Protein 7C38 (pdb70)

Foldseek 3Di:
DAEDAQQAAQALPADPRGHAKDKDKDQQQFQFQWAKEWEAQQANQKIWMWTATNLGFIWIWMDHPHTDIGTQGDRQQAARRWHKYKDAPVDGFKIKIWTAGVQQFIWIWIFGCPPNDGDIDTDPSVVVRHHAQNLKHKEKYAALAHWIWIWIAHPVRWIWIWIADPPPGIDTDDGADAAADVNWAKYKEWQDHRNDPPTWMKMWTAHPQQKIWIWTDDPPGIDTDDDIGNHADDNWAKYWEWEDAPRGIKIWIWTAHPQQFIWIWIDDVHIDDIDGQDRHHAPRHYKYKYWHQHPVRHIKMWMWTAGPPGFIWIWIQDPNHTDSHIDTDRDHDMDMDMYRHDHD/DAEDAQQAAQALPADPRGHAKDKDKDQQQFQFQWAKEWAAQQANQKIWMWTATNLGFIWIWIDHPHTDIDTQGDHQAAARRWHKYKEAPVDHFKIKMWTAGVQQFIWIWIFGQPPHDGDIDTDPSVVVRHHAQNLKHKEKYAALARWIWIWIAHNVRWIWIWIDDPPPGIDTDDGADAAADVNWAKYKEWQDRRNDPPTWMKMWTAHPQQKIWIWTDDPPGIDTDDDIGPHADDNWAKYWEWEFAVRGIKIWIWTAHPQQFIWIWIAGVHIDDIDGQDRHHAPRHYKYKYWHAHPVRHIKMWMWTAGPPGFIWIWIQDPHHTDSDIDTDRDHDMDMDMYRHDD

Organism: Arthrobotrys oligospora (strain ATCC 24927 / CBS 115.81 / DSM 1491) (NCBI:txid756982)

CATH classification: 2.120.10.70

Radius of gyration: 25.46 Å; Cα contacts (8 Å, |Δi|>4): 2165; chains: 2; bounding box: 57×74×74 Å

InterPro domains:
  IPR012475 Fucose-specific lectin [PF07938] (49-274)

Solvent-accessible surface area: 25695 Å² total; per-residue (Å²): 39,1,40,19,38,114,88,36,34,2,16,19,115,8,43,156,63,3,3,84,128,17,89,7,55,6,5,29,61,3,28,63,74,0,11,4,3,11,75,3,0,62,94,19,46,34,8,3,0,0,0,0,2,8,58,3,2,0,36,12,0,81,87,141,63,112,60,79,62,48,79,27,8,60,77,59,70,6,10,26,45,0,15,10,22,11,5,8,17,10,67,46,33,11,5,27,0,0,0,0,10,42,119,23,28,0,20,5,6,3,32,34,44,98,152,77,36,94,81,103,95,75,7,68,0,28,84,42,142,14,153,5,0,28,43,2,44,6,0,8,5,12,15,30,13,51,31,5,46,0,0,8,1,9,107,104,16,56,0,20,12,31,28,63,16,70,88,118,28,24,113,95,23,33,76,2,40,30,87,2,0,2,1,1,37,12,14,13,13,20,45,53,140,61,80,34,98,70,8,3,5,28,0,1,1,0,17,36,76,0,16,2,8,6,0,5,54,50,112,85,29,50,135,78,14,164,6,89,23,95,20,0,5,9,14,0,0,4,8,7,12,30,7,79,33,169,147,59,22,31,3,1,0,0,10,0,17,25,56,19,4,0,24,28,2,21,22,67,112,38,77,91,85,67,81,82,22,30,72,12,3,2,7,64,3,20,4,9,11,6,11,15,48,46,149,90,31,50,5,1,0,15,0,0,0,0,14,27,3,0,16,1,0,13,5,10,35,69,146,50,89,48,50,123,129,27,73,72,6,65,14,31,132,74,36,81,3,66,0,25,19,41,56,120,35,0,40,19,36,109,83,37,35,2,15,46,122,8,46,168,71,2,1,77,172,22,99,5,55,7,4,27,63,4,28,59,70,0,9,4,3,10,72,3,0,59,92,21,47,36,9,3,0,0,0,0,2,8,62,4,2,0,36,12,0,84,85,142,61,115,60,82,61,48,77,30,6,51,76,60,96,7,10,28,45,0,11,9,21,11,5,7,16,25,63,42,39,17,5,26,0,0,3,0,9,43,105,20,11,0,20,5,8,3,29,34,40,132,142,74,39,90,82,112,93,83,8,70,0,35,88,43,128,14,111,3,0,28,45,2,42,7,1,8,5,12,13,27,14,50,30,5,46,0,0,8,1,7,101,104,19,70,0,18,11,31,21,62,13,76,87,118,27,28,111,95,24,29,82,4,45,30,76,2,0,3,1,1,36,11,13,14,13,22,46,55,138,68,77,36,101,69,6,3,4,30,0,1,0,0,16,35,75,0,17,2,10,7,0,6,53,53,112,84,26,49,132,76,11,172,8,92,20,94,17,0,5,8,15,0,1,4,9,7,12,28,12,68,24,142,143,62,22,25,3,1,0,0,10,0,17,23,32,18,4,0,24,29,2,21,21,57,113,37,77,94,84,67,154,75,22,32,71,15,3,3,8,72,3,19,4,8,11,5,12,11,40,59,163,100,16,50,3,1,0,15,0,1,0,0,17,27,2,0,18,1,1,13,5,9,29,70,148,53,90,53,51,157,128,34,57,78,7,67,13,33,130,73,36,81,4,116,0,29,20,43,90

Nearest PDB structures (foldseek):
  7c37-assembly1_A  TM=1.002E+00  e=2.237E-63  Orbilia oligospora ATCC 24927
  7c3e-assembly1_B  TM=9.917E-01  e=2.437E-58  Orbilia oligospora ATCC 24927
  4agt-assembly1_B  TM=8.780E-01  e=1.502E-19  Aspergillus fumigatus
  4agi-assembly2_B  TM=8.550E-01  e=1.242E-19  Aspergillus fumigatus
  6htn-assembly1_B  TM=7.561E-01  e=1.802E-05  Kordia periserrulae

Secondary structure (DSSP, 8-state):
-EEEETTSB-STTS-TTS-SEEEEEEETTBPTT--EEEEE-TTSS-EEEEEEBTTS-EEEEEEESEEEEEEEE-TTSS-TT---EEEEETTTTEEEEEEE-TTSBEEEEEEE-GGG--EEEE-GGGGG--B--TT---EEEEETTTEEEEEEE-TTS-EEEEEE-TT--EEEEEEP-S-BPTT--EEEEESS-TT-SS--EEEEEEBTTS-EEEEEEETTEEEE-S--BS-EETT--EEEEEEEETTEEEEEEEEE-TTS-EEEEEESSSBPPPEES-SBPPPSS--EEEEEE-TTS-EEEEEEEEETTBEEEEEEEETTEE-S--EEE--S-EEEEEEEEE--/-EEEETTSB-STTS-TTS-SEEEEEEETTBPTT--EEEEE-TTSS-EEEEEEBTTS-EEEEEEESEEEEEEEE-TTSS-TT---EEEEETTTTEEEEEEE-TTSBEEEEEEE-GGG--EEEE-THHHH--B--TT--EEEEEETTTEEEEEEE-TTS-EEEEEE-TT--EEEEEEP-S-BPTT--EEEEESS-TT-SS--EEEEEEBTTS-EEEEEEETTEEEE-S--BS-EETT--EEEEEEEETTEEEEEEEEE-TTSPEEEEEESSSBPPPEES-SBPPPSS--EEEEEE-TTS-EEEEEEEEETEEEEEEEEEETTEE-S--EEE--S-EEEEEEEEE-

Structure (mmCIF, N/CA/C/O backbone):
data_7C38
#
_entry.id   7C38
#
_cell.length_a   50.424
_cell.length_b   66.938
_cell.length_c   209.744
_cell.angle_alpha   90.000
_cell.angle_beta   90.000
_cell.angle_gamma   90.000
#
_symmetry.space_group_name_H-M   'P 21 21 21'
#
loop_
_entity.id
_entity.type
_entity.pdbx_description
1 polymer AofleA
2 non-polymer alpha-L-fucopyranose
3 non-polymer beta-L-fucopyranose
4 non-polymer GLYCEROL
5 water water
#
loop_
_atom_site.group_PDB
_atom_site.id
_atom_site.type_symbol
_atom_site.label_atom_id
_atom_site.label_alt_id
_atom_site.label_comp_id
_atom_site.label_asym_id
_atom_site.label_entity_id
_atom_site.label_seq_id
_atom_site.pdbx_PDB_ins_code
_atom_site.Cartn_x
_atom_site.Cartn_y
_atom_site.Cartn_z
_atom_site.occupancy
_atom_site.B_iso_or_equiv
_atom_site.auth_seq_id
_atom_site.auth_comp_id
_atom_site.auth_asym_id
_atom_site.auth_atom_id
_atom_site.pdbx_PDB_model_num
ATOM 1 N N . PRO A 1 3 ? 19.564 -2.275 21.556 1.00 10.91 2 PRO A N 1
ATOM 2 C CA . PRO A 1 3 ? 19.378 -0.989 22.235 1.00 9.10 2 PRO A CA 1
ATOM 3 C C . PRO A 1 3 ? 18.105 -0.328 21.751 1.00 8.34 2 PRO A C 1
ATOM 4 O O . PRO A 1 3 ? 17.463 -0.844 20.833 1.00 9.84 2 PRO A O 1
ATOM 8 N N . VAL A 1 4 ? 17.730 0.780 22.369 1.00 8.04 3 VAL A N 1
ATOM 9 C CA . VAL A 1 4 ? 16.700 1.638 21.804 1.00 8.20 3 VAL A CA 1
ATOM 10 C C . VAL A 1 4 ? 17.373 2.747 21.016 1.00 8.57 3 VAL A C 1
ATOM 11 O O . VAL A 1 4 ? 18.484 3.185 21.336 1.00 9.95 3 VAL A O 1
ATOM 15 N N . GLU A 1 5 ? 16.680 3.215 19.984 1.00 9.37 4 GLU A N 1
ATOM 16 C CA . GLU A 1 5 ? 17.174 4.281 19.125 1.00 9.25 4 GLU A CA 1
ATOM 17 C C . GLU A 1 5 ? 16.665 5.629 19.610 1.00 9.63 4 GLU A C 1
ATOM 18 O O . GLU A 1 5 ? 15.514 5.754 20.027 1.00 11.10 4 GLU A O 1
ATOM 24 N N . PHE A 1 6 ? 17.521 6.642 19.525 1.00 8.51 5 PHE A N 1
ATOM 25 C CA . PHE A 1 6 ? 17.210 8.003 19.936 1.00 9.62 5 PHE A CA 1
ATOM 26 C C . PHE A 1 6 ? 17.828 8.940 18.908 1.00 9.06 5 PHE A C 1
ATOM 27 O O . PHE A 1 6 ? 18.860 8.605 18.319 1.00 9.47 5 PHE A O 1
ATOM 35 N N . PRO A 1 7 ? 17.224 10.102 18.650 1.00 9.39 6 PRO A N 1
ATOM 36 C CA . PRO A 1 7 ? 17.803 10.989 17.633 1.00 10.54 6 PRO A CA 1
ATOM 37 C C . PRO A 1 7 ? 19.219 11.400 18.009 1.00 10.21 6 PRO A C 1
ATOM 38 O O . PRO A 1 7 ? 19.472 11.899 19.107 1.00 10.59 6 PRO A O 1
ATOM 42 N N . LYS A 1 8 ? 20.146 11.200 17.069 1.00 10.32 7 LYS A N 1
ATOM 43 C CA A LYS A 1 8 ? 21.549 11.416 17.395 0.50 10.56 7 LYS A CA 1
ATOM 44 C CA B LYS A 1 8 ? 21.568 11.427 17.317 0.50 11.49 7 LYS A CA 1
ATOM 45 C C . LYS A 1 8 ? 21.868 12.876 17.689 1.00 10.76 7 LYS A C 1
ATOM 46 O O . LYS A 1 8 ? 22.846 13.148 18.394 1.00 12.50 7 LYS A O 1
ATOM 57 N N . SER A 1 9 ? 21.056 13.817 17.207 1.00 11.26 8 SER A N 1
ATOM 58 C CA . SER A 1 9 ? 21.290 15.234 17.459 1.00 12.59 8 SER A CA 1
ATOM 59 C C . SER A 1 9 ? 20.838 15.686 18.842 1.00 11.25 8 SER A C 1
ATOM 60 O O . SER A 1 9 ? 21.095 16.837 19.210 1.00 14.30 8 SER A O 1
ATOM 63 N N . LEU A 1 10 ? 20.162 14.831 19.602 1.00 10.09 9 LEU A N 1
ATOM 64 C CA . LEU A 1 10 ? 19.623 15.191 20.903 1.00 8.95 9 LEU A CA 1
ATOM 65 C C . LEU A 1 10 ? 20.395 14.464 21.994 1.00 8.98 9 LEU A C 1
ATOM 66 O O . LEU A 1 10 ? 20.864 13.344 21.793 1.00 10.44 9 LEU A O 1
ATOM 71 N N . ARG A 1 11 ? 20.513 15.107 23.156 1.00 8.76 10 ARG A N 1
ATOM 72 C CA . ARG A 1 11 ? 21.116 14.497 24.338 1.00 8.18 10 ARG A CA 1
ATOM 73 C C . ARG A 1 11 ? 20.016 13.925 25.224 1.00 8.04 10 ARG A C 1
ATOM 74 O O . ARG A 1 11 ? 19.080 14.633 25.598 1.00 9.01 10 ARG A O 1
ATOM 82 N N . ALA A 1 12 ? 20.131 12.642 25.556 1.00 8.13 11 ALA A N 1
ATOM 83 C CA . ALA A 1 12 ? 19.142 11.972 26.393 1.00 8.94 11 ALA A CA 1
ATOM 84 C C . ALA A 1 12 ? 19.379 12.180 27.885 1.00 8.17 11 ALA A C 1
ATOM 85 O O . ALA A 1 12 ? 18.442 12.019 28.676 1.00 8.20 11 ALA A O 1
ATOM 87 N N . SER A 1 13 ? 20.599 12.527 28.287 1.00 8.72 12 SER A N 1
ATOM 88 C CA . SER A 1 13 ? 20.934 12.618 29.703 1.00 9.67 12 SER A CA 1
ATOM 89 C C . SER A 1 13 ? 22.123 13.552 29.863 1.00 9.61 12 SER A C 1
ATOM 90 O O . SER A 1 13 ? 22.761 13.953 28.886 1.00 10.02 12 SER A O 1
ATOM 93 N N . SER A 1 14 ? 22.436 13.875 31.123 1.00 10.56 13 SER A N 1
ATOM 94 C CA A SER A 1 14 ? 23.597 14.708 31.421 0.40 12.69 13 SER A CA 1
ATOM 95 C CA B SER A 1 14 ? 23.592 14.725 31.372 0.60 12.35 13 SER A CA 1
ATOM 96 C C . SER A 1 14 ? 24.910 14.017 31.082 1.00 12.64 13 SER A C 1
ATOM 97 O O . SER A 1 14 ? 25.932 14.694 30.925 1.00 14.62 13 SER A O 1
ATOM 102 N N . HIS A 1 15 ? 24.912 12.685 30.986 1.00 13.41 14 HIS A N 1
ATOM 103 C CA . HIS A 1 15 ? 26.111 11.955 30.597 1.00 13.20 14 HIS A CA 1
ATOM 104 C C . HIS A 1 15 ? 26.154 11.639 29.107 1.00 12.18 14 HIS A C 1
ATOM 105 O O . HIS A 1 15 ? 27.090 10.976 28.658 1.00 12.82 14 HIS A O 1
ATOM 112 N N . SER A 1 16 ? 25.189 12.119 28.326 1.00 10.83 15 SER A N 1
ATOM 113 C CA . SER A 1 16 ? 25.280 11.972 26.882 1.00 10.82 15 SER A CA 1
ATOM 114 C C . SER A 1 16 ? 26.513 12.696 26.358 1.00 10.27 15 SER A C 1
ATOM 115 O O . SER A 1 16 ? 27.028 13.633 26.973 1.00 11.35 15 SER A O 1
ATOM 118 N N . SER A 1 17 ? 26.973 12.258 25.190 1.00 10.74 16 SER A N 1
ATOM 119 C CA A SER A 1 17 ? 28.107 12.897 24.542 0.40 11.32 16 SER A CA 1
ATOM 120 C CA B SER A 1 17 ? 28.101 12.891 24.525 0.30 11.84 16 SER A CA 1
ATOM 121 C CA C SER A 1 17 ? 28.105 12.897 24.543 0.30 11.73 16 SER A CA 1
ATOM 122 C C . SER A 1 17 ? 27.833 14.383 24.330 1.00 12.13 16 SER A C 1
ATOM 123 O O . SER A 1 17 ? 26.687 14.838 24.328 1.00 12.93 16 SER A O 1
ATOM 130 N N . GLU A 1 18 ? 28.911 15.143 24.149 1.00 13.58 17 GLU A N 1
ATOM 131 C CA A GLU A 1 18 ? 28.787 16.596 24.064 0.50 15.14 17 GLU A CA 1
ATOM 132 C CA B GLU A 1 18 ? 28.788 16.596 24.064 0.50 15.37 17 GLU A CA 1
ATOM 133 C C . GLU A 1 18 ? 27.854 17.017 22.933 1.00 16.31 17 GLU A C 1
ATOM 134 O O . GLU A 1 18 ? 27.069 17.961 23.086 1.00 18.42 17 GLU A O 1
ATOM 145 N N . GLY A 1 19 ? 27.920 16.333 21.795 1.00 17.30 18 GLY A N 1
ATOM 146 C CA . GLY A 1 19 ? 27.170 16.726 20.619 1.00 18.33 18 GLY A CA 1
ATOM 147 C C . GLY A 1 19 ? 25.847 16.028 20.392 1.00 17.62 18 GLY A C 1
ATOM 148 O O . GLY A 1 19 ? 25.242 16.215 19.330 1.00 20.24 18 GLY A O 1
ATOM 149 N N . GLY A 1 20 ? 25.369 15.250 21.342 1.00 13.14 19 GLY A N 1
ATOM 150 C CA . GLY A 1 20 ? 24.182 14.454 21.150 1.00 13.09 19 GLY A CA 1
ATOM 151 C C . GLY A 1 20 ? 24.344 13.123 21.845 1.00 13.19 19 GLY A C 1
ATOM 152 O O . GLY A 1 20 ? 25.182 12.967 22.729 1.00 19.44 19 GLY A O 1
ATOM 153 N N . THR A 1 21 ? 23.507 12.168 21.469 1.00 10.77 20 THR A N 1
ATOM 154 C CA . THR A 1 21 ? 23.565 10.817 22.013 1.00 9.79 20 THR A CA 1
ATOM 155 C C . THR A 1 21 ? 24.344 9.927 21.055 1.00 9.08 20 THR A C 1
ATOM 156 O O . THR A 1 21 ? 24.080 9.925 19.847 1.00 10.51 20 THR A O 1
ATOM 160 N N . THR A 1 22 ? 25.307 9.182 21.597 1.00 9.23 21 THR A N 1
ATOM 161 C CA . THR A 1 22 ? 26.090 8.240 20.806 1.00 10.19 21 THR A CA 1
ATOM 162 C C . THR A 1 22 ? 25.745 6.823 21.250 1.00 9.72 21 THR A C 1
ATOM 163 O O . THR A 1 22 ? 24.960 6.140 20.588 1.00 10.57 21 THR A O 1
ATOM 167 N N . LYS A 1 23 ? 26.303 6.378 22.373 1.00 9.75 22 LYS A N 1
ATOM 168 C CA . LYS A 1 23 ? 25.858 5.150 23.018 1.00 9.62 22 LYS A CA 1
ATOM 169 C C . LYS A 1 23 ? 25.961 5.359 24.518 1.00 9.39 22 LYS A C 1
ATOM 170 O O . LYS A 1 23 ? 26.985 5.845 25.007 1.00 10.64 22 LYS A O 1
ATOM 176 N N . GLU A 1 24 ? 24.900 5.012 25.241 1.00 9.14 23 GLU A N 1
ATOM 177 C CA . GLU A 1 24 ? 24.848 5.238 26.677 1.00 9.13 23 GLU A CA 1
ATOM 178 C C . GLU A 1 24 ? 23.797 4.306 27.258 1.00 8.30 23 GLU A C 1
ATOM 179 O O . GLU A 1 24 ? 23.064 3.636 26.529 1.00 10.74 23 GLU A O 1
ATOM 185 N N . GLU A 1 25 ? 23.723 4.282 28.586 1.00 8.96 24 GLU A N 1
ATOM 186 C CA . GLU A 1 25 ? 22.680 3.564 29.305 1.00 9.10 24 GLU A CA 1
ATOM 187 C C . GLU A 1 25 ? 21.710 4.569 29.912 1.00 9.64 24 GLU A C 1
ATOM 188 O O . GLU A 1 25 ? 22.131 5.574 30.493 1.00 11.41 24 GLU A O 1
ATOM 194 N N . ASP A 1 26 ? 20.413 4.297 29.788 1.00 8.99 25 ASP A N 1
ATOM 195 C CA . ASP A 1 26 ? 19.380 5.085 30.446 1.00 8.50 25 ASP A CA 1
ATOM 196 C C . ASP A 1 26 ? 18.404 4.150 31.148 1.00 8.84 25 ASP A C 1
ATOM 197 O O . ASP A 1 26 ? 18.434 2.933 30.951 1.00 10.62 25 ASP A O 1
ATOM 202 N N . ILE A 1 27 ? 17.536 4.723 31.982 1.00 7.68 26 ILE A N 1
ATOM 203 C CA . ILE A 1 27 ? 16.701 3.953 32.901 1.00 7.34 26 ILE A CA 1
ATOM 204 C C . ILE A 1 27 ? 15.233 4.083 32.525 1.00 7.05 26 ILE A C 1
ATOM 205 O O . ILE A 1 27 ? 14.760 5.168 32.154 1.00 7.11 26 ILE A O 1
ATOM 210 N N . TYR A 1 28 ? 14.514 2.964 32.635 1.00 6.68 27 TYR A N 1
ATOM 211 C CA . TYR A 1 28 ? 13.065 2.888 32.488 1.00 6.70 27 TYR A CA 1
ATOM 212 C C . TYR A 1 28 ? 12.469 2.503 33.836 1.00 6.66 27 TYR A C 1
ATOM 213 O O . TYR A 1 28 ? 12.587 1.350 34.264 1.00 7.23 27 TYR A O 1
ATOM 222 N N . GLY A 1 29 ? 11.825 3.465 34.498 1.00 6.79 28 GLY A N 1
ATOM 223 C CA . GLY A 1 29 ? 11.035 3.183 35.682 1.00 7.20 28 GLY A CA 1
ATOM 224 C C . GLY A 1 29 ? 9.624 2.839 35.265 1.00 6.40 28 GLY A C 1
ATOM 225 O O . GLY A 1 29 ? 8.813 3.727 34.984 1.00 7.91 28 GLY A O 1
ATOM 226 N N . TYR A 1 30 ? 9.318 1.547 35.180 1.00 6.57 29 TYR A N 1
ATOM 227 C CA . TYR A 1 30 ? 8.060 1.140 34.578 1.00 6.87 29 TYR A CA 1
ATOM 228 C C . TYR A 1 30 ? 6.876 1.187 35.534 1.00 6.70 29 TYR A C 1
ATOM 229 O O . TYR A 1 30 ? 5.748 0.948 35.099 1.00 7.47 29 TYR A O 1
ATOM 238 N N . GLU A 1 31 ? 7.091 1.507 36.808 1.00 6.57 30 GLU A N 1
ATOM 239 C CA . GLU A 1 31 ? 5.984 1.728 37.731 1.00 6.47 30 GLU A CA 1
ATOM 240 C C . GLU A 1 31 ? 5.580 3.191 37.841 1.00 6.06 30 GLU A C 1
ATOM 241 O O . GLU A 1 31 ? 4.659 3.514 38.597 1.00 7.36 30 GLU A O 1
ATOM 247 N N . LEU A 1 32 ? 6.231 4.072 37.089 1.00 6.32 31 LEU A N 1
ATOM 248 C CA . LEU A 1 32 ? 5.764 5.432 36.880 1.00 6.15 31 LEU A CA 1
ATOM 249 C C . LEU A 1 32 ? 4.912 5.417 35.618 1.00 5.60 31 LEU A C 1
ATOM 250 O O . LEU A 1 32 ? 5.347 4.892 34.594 1.00 6.15 31 LEU A O 1
ATOM 255 N N . LEU A 1 33 ? 3.692 5.955 35.685 1.00 5.51 32 LEU A N 1
ATOM 256 C CA . LEU A 1 33 ? 2.883 6.045 34.470 1.00 5.51 32 LEU A CA 1
ATOM 257 C C . LEU A 1 33 ? 3.698 6.731 33.379 1.00 5.91 32 LEU A C 1
ATOM 258 O O . LEU A 1 33 ? 4.326 7.763 33.622 1.00 7.19 32 LEU A O 1
ATOM 263 N N . TYR A 1 34 ? 3.717 6.155 32.175 1.00 6.02 33 TYR A N 1
ATOM 264 C CA . TYR A 1 34 ? 4.460 6.817 31.106 1.00 7.16 33 TYR A CA 1
ATOM 265 C C . TYR A 1 34 ? 3.848 8.189 30.833 1.00 7.11 33 TYR A C 1
ATOM 266 O O . TYR A 1 34 ? 2.639 8.308 30.613 1.00 8.10 33 TYR A O 1
ATOM 275 N N . ARG A 1 35 ? 4.681 9.231 30.893 1.00 7.51 34 ARG A N 1
ATOM 276 C CA A ARG A 1 35 ? 4.239 10.617 30.734 0.50 8.45 34 ARG A CA 1
ATOM 277 C CA B ARG A 1 35 ? 4.209 10.608 30.708 0.50 7.92 34 ARG A CA 1
ATOM 278 C C . ARG A 1 35 ? 3.262 11.037 31.832 1.00 6.76 34 ARG A C 1
ATOM 279 O O . ARG A 1 35 ? 2.266 11.725 31.589 1.00 7.39 34 ARG A O 1
ATOM 294 N N . SER A 1 36 ? 3.564 10.630 33.062 1.00 6.58 35 SER A N 1
ATOM 295 C CA . SER A 1 36 ? 2.765 11.027 34.215 1.00 6.01 35 SER A CA 1
ATOM 296 C C . SER A 1 36 ? 2.629 12.543 34.296 1.00 5.17 35 SER A C 1
ATOM 297 O O . SER A 1 36 ? 3.548 13.294 33.955 1.00 6.15 35 SER A O 1
ATOM 300 N N . ALA A 1 37 ? 1.487 12.990 34.808 1.00 5.09 36 ALA A N 1
ATOM 301 C CA . ALA A 1 37 ? 1.400 14.353 35.295 1.00 5.12 36 ALA A CA 1
ATOM 302 C C . ALA A 1 37 ? 2.253 14.509 36.550 1.00 4.77 36 ALA A C 1
ATOM 303 O O . ALA A 1 37 ? 2.541 13.544 37.270 1.00 5.20 36 ALA A O 1
ATOM 305 N N . PHE A 1 38 ? 2.644 15.756 36.814 1.00 5.15 37 PHE A N 1
ATOM 306 C CA . PHE A 1 38 ? 3.386 16.087 38.019 1.00 5.43 37 PHE A CA 1
ATOM 307 C C . PHE A 1 38 ? 2.838 17.359 38.633 1.00 5.78 37 PHE A C 1
ATOM 308 O O . PHE A 1 38 ? 2.535 18.324 37.925 1.00 6.71 37 PHE A O 1
ATOM 316 N N . ALA A 1 39 ? 2.741 17.352 39.959 1.00 5.35 38 ALA A N 1
ATOM 317 C CA . ALA A 1 39 ? 2.525 18.541 40.765 1.00 6.08 38 ALA A CA 1
ATOM 318 C C . ALA A 1 39 ? 3.642 18.595 41.797 1.00 5.37 38 ALA A C 1
ATOM 319 O O . ALA A 1 39 ? 4.277 17.583 42.096 1.00 5.74 38 ALA A O 1
ATOM 321 N N . SER A 1 40 ? 3.878 19.772 42.371 1.00 5.40 39 SER A N 1
ATOM 322 C CA . SER A 1 40 ? 4.997 19.889 43.297 1.00 6.36 39 SER A CA 1
ATOM 323 C C . SER A 1 40 ? 4.837 21.134 44.148 1.00 6.15 39 SER A C 1
ATOM 324 O O . SER A 1 40 ? 4.125 22.072 43.790 1.00 7.82 39 SER A O 1
ATOM 327 N N . TYR A 1 41 ? 5.527 21.136 45.282 1.00 6.39 40 TYR A N 1
ATOM 328 C CA . TYR A 1 41 ? 5.642 22.341 46.093 1.00 6.84 40 TYR A CA 1
ATOM 329 C C . TYR A 1 41 ? 6.841 22.159 46.998 1.00 7.16 40 TYR A C 1
ATOM 330 O O . TYR A 1 41 ? 6.876 21.207 47.782 1.00 9.03 40 TYR A O 1
ATOM 339 N N . ILE A 1 42 ? 7.813 23.060 46.900 1.00 7.42 41 ILE A N 1
ATOM 340 C CA . ILE A 1 42 ? 8.902 23.113 47.865 1.00 7.76 41 ILE A CA 1
ATOM 341 C C . ILE A 1 42 ? 8.469 24.002 49.024 1.00 7.54 41 ILE A C 1
ATOM 342 O O . ILE A 1 42 ? 7.753 24.993 48.833 1.00 8.18 41 ILE A O 1
ATOM 347 N N . ALA A 1 43 ? 8.865 23.648 50.238 1.00 7.60 42 ALA A N 1
ATOM 348 C CA . ALA A 1 43 ? 8.533 24.509 51.361 1.00 7.59 42 ALA A CA 1
ATOM 349 C C . ALA A 1 43 ? 9.125 25.895 51.123 1.00 7.72 42 ALA A C 1
ATOM 350 O O . ALA A 1 43 ? 10.237 26.014 50.594 1.00 8.03 42 ALA A O 1
ATOM 352 N N . PRO A 1 44 ? 8.429 26.963 51.513 1.00 7.83 43 PRO A N 1
ATOM 353 C CA . PRO A 1 44 ? 9.001 28.302 51.312 1.00 8.51 43 PRO A CA 1
ATOM 354 C C . PRO A 1 44 ? 10.288 28.541 52.079 1.00 9.63 43 PRO A C 1
ATOM 355 O O . PRO A 1 44 ? 11.015 29.485 51.749 1.00 10.50 43 PRO A O 1
ATOM 359 N N . THR A 1 45 ? 10.593 27.723 53.086 1.00 10.44 44 THR A N 1
ATOM 360 C CA . THR A 1 45 ? 11.889 27.765 53.752 1.00 11.27 44 THR A CA 1
ATOM 361 C C . THR A 1 45 ? 12.947 26.948 53.026 1.00 11.35 44 THR A C 1
ATOM 362 O O . THR A 1 45 ? 14.124 27.023 53.395 1.00 13.14 44 THR A O 1
ATOM 366 N N . GLY A 1 46 ? 12.555 26.151 52.037 1.00 9.68 45 GLY A N 1
ATOM 367 C CA . GLY A 1 46 ? 13.466 25.235 51.386 1.00 10.10 45 GLY A CA 1
ATOM 368 C C . GLY A 1 46 ? 13.776 23.967 52.154 1.00 8.72 45 GLY A C 1
ATOM 369 O O . GLY A 1 46 ? 14.606 23.181 51.694 1.00 10.47 45 GLY A O 1
ATOM 370 N N . ALA A 1 47 ? 13.126 23.724 53.296 1.00 8.67 46 ALA A N 1
ATOM 371 C CA . ALA A 1 47 ? 13.550 22.631 54.169 1.00 9.63 46 ALA A CA 1
ATOM 372 C C . ALA A 1 47 ? 13.147 21.255 53.647 1.00 8.82 46 ALA A C 1
ATOM 373 O O . ALA A 1 47 ? 13.796 20.254 53.977 1.00 9.70 46 ALA A O 1
ATOM 375 N N . TRP A 1 48 ? 12.069 21.173 52.876 1.00 7.75 47 TRP A N 1
ATOM 376 C CA . TRP A 1 48 ? 11.581 19.898 52.375 1.00 7.07 47 TRP A CA 1
ATOM 377 C C . TRP A 1 48 ? 10.829 20.152 51.079 1.00 6.88 47 TRP A C 1
ATOM 378 O O . TRP A 1 48 ? 10.515 21.295 50.737 1.00 7.35 47 TRP A O 1
ATOM 389 N N . ASN A 1 49 ? 10.543 19.065 50.360 1.00 7.03 48 ASN A N 1
ATOM 390 C CA . ASN A 1 49 ? 9.937 19.142 49.038 1.00 7.13 48 ASN A CA 1
ATOM 391 C C . ASN A 1 49 ? 8.827 18.108 48.935 1.00 7.08 48 ASN A C 1
ATOM 392 O O . ASN A 1 49 ? 8.948 16.999 49.457 1.00 7.16 48 ASN A O 1
ATOM 397 N N . LEU A 1 50 ? 7.776 18.458 48.202 1.00 6.37 49 LEU A N 1
ATOM 398 C CA . LEU A 1 50 ? 6.701 17.539 47.858 1.00 6.07 49 LEU A CA 1
ATOM 399 C C . LEU A 1 50 ? 6.532 17.479 46.347 1.00 6.08 49 LEU A C 1
ATOM 400 O O . LEU A 1 50 ? 6.543 18.514 45.673 1.00 6.43 49 LEU A O 1
ATOM 405 N N . VAL A 1 51 ? 6.365 16.263 45.826 1.00 5.79 50 VAL A N 1
ATOM 406 C CA . VAL A 1 51 ? 6.072 16.010 44.421 1.00 5.75 50 VAL A CA 1
ATOM 407 C C . VAL A 1 51 ? 4.978 14.955 44.388 1.00 5.39 50 VAL A C 1
ATOM 408 O O . VAL A 1 51 ? 5.008 14.001 45.171 1.00 6.74 50 VAL A O 1
ATOM 412 N N . TRP A 1 52 ? 4.012 15.118 43.486 1.00 4.60 51 TRP A N 1
ATOM 413 C CA . TRP A 1 52 ? 2.977 14.116 43.274 1.00 5.56 51 TRP A CA 1
ATOM 414 C C . TRP A 1 52 ? 2.977 13.674 41.820 1.00 5.11 51 TRP A C 1
ATOM 415 O O . TRP A 1 52 ? 3.267 14.461 40.907 1.00 5.58 51 TRP A O 1
ATOM 426 N N . PHE A 1 53 ? 2.626 12.407 41.617 1.00 5.00 52 PHE A N 1
ATOM 427 C CA . PHE A 1 53 ? 2.708 11.779 40.310 1.00 4.99 52 PHE A CA 1
ATOM 428 C C . PHE A 1 53 ? 1.733 10.613 40.280 1.00 4.59 52 PHE A C 1
ATOM 429 O O . PHE A 1 53 ? 1.185 10.207 41.309 1.00 5.24 52 PHE A O 1
ATOM 437 N N . GLN A 1 54 ? 1.535 10.064 39.085 1.00 4.62 53 GLN A N 1
ATOM 438 C CA . GLN A 1 54 ? 0.668 8.910 38.902 1.00 5.19 53 GLN A CA 1
ATOM 439 C C . GLN A 1 54 ? 1.507 7.671 38.620 1.00 4.56 53 GLN A C 1
ATOM 440 O O . GLN A 1 54 ? 2.384 7.679 37.746 1.00 5.52 53 GLN A O 1
ATOM 446 N N . ALA A 1 55 ? 1.248 6.614 39.380 1.00 5.04 54 ALA A N 1
ATOM 447 C CA . ALA A 1 55 ? 1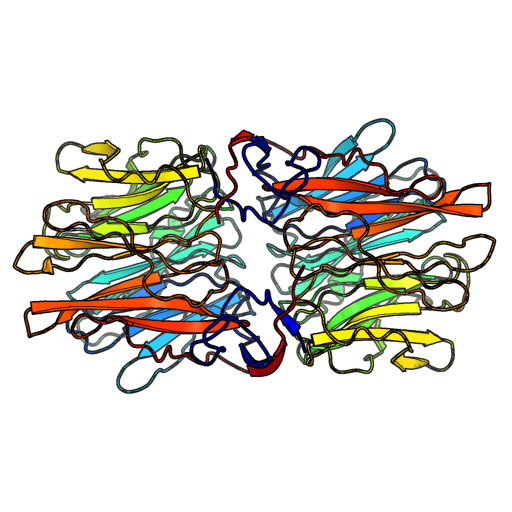.901 5.341 39.153 1.00 5.71 54 ALA A CA 1
ATOM 448 C C . ALA A 1 55 ? 1.248 4.613 37.982 1.00 5.77 54 ALA A C 1
ATOM 449 O O . ALA A 1 55 ? 0.158 4.966 37.523 1.00 5.85 54 ALA A O 1
ATOM 451 N N . ALA A 1 56 ? 1.923 3.566 37.501 1.00 6.10 55 ALA A N 1
ATOM 452 C CA . ALA A 1 56 ? 1.403 2.820 36.360 1.00 6.31 55 ALA A CA 1
ATOM 453 C C . ALA A 1 56 ? 0.017 2.251 36.641 1.00 6.64 55 ALA A C 1
ATOM 454 O O . ALA A 1 56 ? -0.819 2.176 35.731 1.00 6.47 55 ALA A O 1
ATOM 456 N N . ASP A 1 57 ? -0.244 1.851 37.888 1.00 6.34 56 ASP A N 1
ATOM 457 C CA . ASP A 1 57 ? -1.536 1.286 38.265 1.00 7.78 56 ASP A CA 1
ATOM 458 C C . ASP A 1 57 ? -2.626 2.340 38.453 1.00 6.68 56 ASP A C 1
ATOM 459 O O . ASP A 1 57 ? -3.751 1.990 38.828 1.00 8.57 56 ASP A O 1
ATOM 464 N N . GLY A 1 58 ? -2.322 3.616 38.213 1.00 6.34 57 GLY A N 1
ATOM 465 C CA . GLY A 1 58 ? -3.296 4.679 38.336 1.00 6.90 57 GLY A CA 1
ATOM 466 C C . GLY A 1 58 ? -3.368 5.334 39.692 1.00 5.48 57 GLY A C 1
ATOM 467 O O . GLY A 1 58 ? -4.004 6.388 39.814 1.00 6.36 57 GLY A O 1
ATOM 468 N N . SER A 1 59 ? -2.735 4.759 40.711 1.00 5.69 58 SER A N 1
ATOM 469 C CA . SER A 1 59 ? -2.695 5.416 42.009 1.00 5.67 58 SER A CA 1
ATOM 470 C C . SER A 1 59 ? -1.923 6.725 41.905 1.00 5.13 58 SER A C 1
ATOM 471 O O . SER A 1 59 ? -1.082 6.914 41.021 1.00 5.72 58 SER A O 1
ATOM 474 N N . ILE A 1 60 ? -2.229 7.643 42.812 1.00 4.77 59 ILE A N 1
ATOM 475 C CA . ILE A 1 60 ? -1.480 8.885 42.933 1.00 5.11 59 ILE A CA 1
ATOM 476 C C . ILE A 1 60 ? -0.553 8.742 44.126 1.00 4.91 59 ILE A C 1
ATOM 477 O O . ILE A 1 60 ? -0.983 8.333 45.216 1.00 5.68 59 ILE A O 1
ATOM 482 N N . LYS A 1 61 ? 0.722 9.039 43.909 1.00 5.26 60 LYS A N 1
ATOM 483 C CA . LYS A 1 61 ? 1.752 8.882 44.911 1.00 5.57 60 LYS A CA 1
ATOM 484 C C . LYS A 1 61 ? 2.449 10.211 45.149 1.00 5.38 60 LYS A C 1
ATOM 485 O O . LYS A 1 61 ? 2.321 11.165 44.374 1.00 5.82 60 LYS A O 1
ATOM 491 N N . GLN A 1 62 ? 3.177 10.243 46.257 1.00 5.85 61 GLN A N 1
ATOM 492 C CA . GLN A 1 62 ? 3.896 11.411 46.717 1.00 5.75 61 GLN A CA 1
ATOM 493 C C . GLN A 1 62 ? 5.352 11.037 46.930 1.00 5.34 61 GLN A C 1
ATOM 494 O O . GLN A 1 62 ? 5.657 9.977 47.489 1.00 7.17 61 GLN A O 1
ATOM 500 N N . ALA A 1 63 ? 6.248 11.918 46.497 1.00 5.98 62 ALA A N 1
ATOM 501 C CA . ALA A 1 63 ? 7.658 11.859 46.853 1.00 6.07 62 ALA A CA 1
ATOM 502 C C . ALA A 1 63 ? 7.931 13.058 47.748 1.00 6.00 62 ALA A C 1
ATOM 503 O O . ALA A 1 63 ? 7.673 14.199 47.352 1.00 6.78 62 ALA A O 1
ATOM 505 N N . ARG A 1 64 ? 8.424 12.809 48.957 1.00 6.37 63 ARG A N 1
ATOM 506 C CA . ARG A 1 64 ? 8.732 13.876 49.896 1.00 6.18 63 ARG A CA 1
ATOM 507 C C . ARG A 1 64 ? 10.217 13.844 50.208 1.00 6.08 63 ARG A C 1
ATOM 508 O O . ARG A 1 64 ? 10.736 12.809 50.637 1.00 7.15 63 ARG A O 1
ATOM 516 N N . TRP A 1 65 ? 10.897 14.969 50.012 1.00 6.14 64 TRP A N 1
ATOM 517 C CA . TRP A 1 65 ? 12.315 15.068 50.316 1.00 6.85 64 TRP A CA 1
ATOM 518 C C . TRP A 1 65 ? 12.522 15.734 51.662 1.00 6.95 64 TRP A C 1
ATOM 519 O O . TRP A 1 65 ? 12.035 16.843 51.893 1.00 7.52 64 TRP A O 1
ATOM 530 N N . TYR A 1 66 ? 13.275 15.073 52.528 1.00 7.43 65 TYR A N 1
ATOM 531 C CA . TYR A 1 66 ? 13.805 15.693 53.739 1.00 9.36 65 TYR A CA 1
ATOM 532 C C . TYR A 1 66 ? 15.072 14.893 54.043 1.00 9.69 65 TYR A C 1
ATOM 533 O O . TYR A 1 66 ? 15.009 13.809 54.629 1.00 11.32 65 TYR A O 1
ATOM 542 N N . GLY A 1 67 ? 16.199 15.398 53.560 1.00 10.83 66 GLY A N 1
ATOM 543 C CA . GLY A 1 67 ? 17.455 14.644 53.568 1.00 11.90 66 GLY A CA 1
ATOM 544 C C . GLY A 1 67 ? 17.510 13.608 52.463 1.00 12.05 66 GLY A C 1
ATOM 545 O O . GLY A 1 67 ? 18.508 13.520 51.740 1.00 13.85 66 GLY A O 1
ATOM 546 N N . GLU A 1 68 ? 16.440 12.825 52.319 1.00 11.14 67 GLU A N 1
ATOM 547 C CA A GLU A 1 68 ? 16.292 11.796 51.302 0.50 11.64 67 GLU A CA 1
ATOM 548 C CA B GLU A 1 68 ? 16.306 11.862 51.238 0.50 10.62 67 GLU A CA 1
ATOM 549 C C . GLU A 1 68 ? 14.846 11.821 50.824 1.00 7.95 67 GLU A C 1
ATOM 550 O O . GLU A 1 68 ? 13.966 12.354 51.505 1.00 8.48 67 GLU A O 1
ATOM 561 N N . TRP A 1 69 ? 14.588 11.193 49.676 1.00 8.36 68 TRP A N 1
ATOM 562 C CA . TRP A 1 69 ? 13.228 11.074 49.163 1.00 7.62 68 TRP A CA 1
ATOM 563 C C . TRP A 1 69 ? 12.522 9.870 49.776 1.00 6.99 68 TRP A C 1
ATOM 564 O O . TRP A 1 69 ? 13.100 8.784 49.876 1.00 8.70 68 TRP A O 1
ATOM 575 N N . VAL A 1 70 ? 11.258 10.061 50.147 1.00 7.04 69 VAL A N 1
ATOM 576 C CA . VAL A 1 70 ? 10.395 9.001 50.661 1.00 6.91 69 VAL A CA 1
ATOM 577 C C . VAL A 1 70 ? 9.144 8.962 49.794 1.00 6.12 69 VAL A C 1
ATOM 578 O O . VAL A 1 70 ? 8.513 10.002 49.570 1.00 6.71 69 VAL A O 1
ATOM 582 N N . ILE A 1 71 ? 8.777 7.767 49.325 1.00 6.69 70 ILE A N 1
ATOM 583 C CA . ILE A 1 71 ? 7.610 7.573 48.466 1.00 6.49 70 ILE A CA 1
ATOM 584 C C . ILE A 1 71 ? 6.452 7.061 49.309 1.00 6.82 70 ILE A C 1
ATOM 585 O O . ILE A 1 71 ? 6.627 6.180 50.158 1.00 8.09 70 ILE A O 1
ATOM 590 N N . SER A 1 72 ? 5.262 7.595 49.067 1.00 6.35 71 SER A N 1
ATOM 591 C CA A SER A 1 72 ? 4.072 7.113 49.746 0.50 7.15 71 SER A CA 1
ATOM 592 C CA B SER A 1 72 ? 4.058 7.187 49.778 0.50 7.38 71 SER A CA 1
ATOM 593 C C . SER A 1 72 ? 2.896 7.244 48.796 1.00 7.66 71 SER A C 1
ATOM 594 O O . SER A 1 72 ? 2.904 8.063 47.876 1.00 11.50 71 SER A O 1
ATOM 599 N N . THR A 1 73 ? 1.889 6.408 48.990 1.00 6.36 72 THR A N 1
ATOM 600 C CA . THR A 1 73 ? 0.696 6.488 48.157 1.00 5.99 72 THR A CA 1
ATOM 601 C C . THR A 1 73 ? -0.342 7.356 48.849 1.00 6.31 72 THR A C 1
ATOM 602 O O . THR A 1 73 ? -0.576 7.212 50.053 1.00 7.96 72 THR A O 1
ATOM 606 N N . VAL A 1 74 ? -0.961 8.257 48.083 1.00 5.61 73 VAL A N 1
ATOM 607 C CA . VAL A 1 74 ? -1.986 9.138 48.624 1.00 6.33 73 VAL A CA 1
ATOM 608 C C . VAL A 1 74 ? -3.393 8.837 48.106 1.00 5.72 73 VAL A C 1
ATOM 609 O O . VAL A 1 74 ? -4.364 9.087 48.829 1.00 7.78 73 VAL A O 1
ATOM 613 N N . LEU A 1 75 ? -3.539 8.309 46.889 1.00 6.32 74 LEU A N 1
ATOM 614 C CA . LEU A 1 75 ? -4.850 7.971 46.344 1.00 7.01 74 LEU A CA 1
ATOM 615 C C . LEU A 1 75 ? -4.763 6.598 45.697 1.00 6.91 74 LEU A C 1
ATOM 616 O O . LEU A 1 75 ? -3.893 6.360 44.856 1.00 6.98 74 LEU A O 1
ATOM 621 N N . ALA A 1 76 ? -5.660 5.701 46.100 1.00 6.97 75 ALA A N 1
ATOM 622 C CA . ALA A 1 76 ? -5.664 4.337 45.603 1.00 8.35 75 ALA A CA 1
ATOM 623 C C . ALA A 1 76 ? -6.076 4.287 44.132 1.00 7.31 75 ALA A C 1
ATOM 624 O O . ALA A 1 76 ? -6.689 5.226 43.613 1.00 7.38 75 ALA A O 1
ATOM 626 N N . PRO A 1 77 ? -5.753 3.192 43.436 1.00 8.61 76 PRO A N 1
ATOM 627 C CA . PRO A 1 77 ? -6.286 3.008 42.080 1.00 9.78 76 PRO A CA 1
ATOM 628 C C . PRO A 1 77 ? -7.801 3.166 42.079 1.00 10.24 76 PRO A C 1
ATOM 629 O O . PRO A 1 77 ? -8.488 2.772 43.025 1.00 11.64 76 PRO A O 1
ATOM 633 N N . GLY A 1 78 ? -8.317 3.789 41.023 1.00 10.97 77 GLY A N 1
ATOM 634 C CA . GLY A 1 78 ? -9.733 4.041 40.876 1.00 12.29 77 GLY A CA 1
ATOM 635 C C . GLY A 1 78 ? -10.170 5.441 41.256 1.00 10.89 77 GLY A C 1
ATOM 636 O O . GLY A 1 78 ? -11.252 5.873 40.841 1.00 13.15 77 GLY A O 1
ATOM 637 N N . LYS A 1 79 ? -9.366 6.162 42.033 1.00 8.71 78 LYS A N 1
ATOM 638 C CA . LYS A 1 79 ? -9.743 7.527 42.377 1.00 8.48 78 LYS A CA 1
ATOM 639 C C . LYS A 1 79 ? -9.574 8.464 41.189 1.00 6.68 78 LYS A C 1
ATOM 640 O O . LYS A 1 79 ? -10.403 9.360 40.972 1.00 7.53 78 LYS A O 1
ATOM 646 N N . ALA A 1 80 ? -8.501 8.287 40.424 1.00 6.93 79 ALA A N 1
ATOM 647 C CA . ALA A 1 80 ? -8.096 9.237 39.401 1.00 6.30 79 ALA A CA 1
ATOM 648 C C . ALA A 1 80 ? -8.208 8.647 38.001 1.00 6.45 79 ALA A C 1
ATOM 649 O O . ALA A 1 80 ? -7.922 7.468 37.774 1.00 7.14 79 ALA A O 1
ATOM 651 N N . LEU A 1 81 ? -8.612 9.496 37.060 1.00 6.19 80 LEU A N 1
ATOM 652 C CA . LEU A 1 81 ? -8.497 9.195 35.639 1.00 6.03 80 LEU A CA 1
ATOM 653 C C . LEU A 1 81 ? -7.098 8.682 35.326 1.00 5.62 80 LEU A C 1
ATOM 654 O O . LEU A 1 81 ? -6.105 9.196 35.847 1.00 6.24 80 LEU A O 1
ATOM 659 N N . GLN A 1 82 ? -7.013 7.668 34.462 1.00 6.28 81 GLN A N 1
ATOM 660 C CA . GLN A 1 82 ? -5.706 7.251 33.965 1.00 6.55 81 GLN A CA 1
ATOM 661 C C . GLN A 1 82 ? -5.166 8.353 33.061 1.00 6.41 81 GLN A C 1
ATOM 662 O O . GLN A 1 82 ? -5.764 8.659 32.024 1.00 8.30 81 GLN A O 1
ATOM 668 N N . GLY A 1 83 ? -4.052 8.964 33.461 1.00 6.12 82 GLY A N 1
ATOM 669 C CA . GLY A 1 83 ? -3.564 10.151 32.794 1.00 6.56 82 GLY A CA 1
ATOM 670 C C . GLY A 1 83 ? -4.105 11.453 33.344 1.00 6.32 82 GLY A C 1
ATOM 671 O O . GLY A 1 83 ? -4.060 12.472 32.648 1.00 7.97 82 GLY A O 1
ATOM 672 N N . THR A 1 84 ? -4.593 11.464 34.580 1.00 5.85 83 THR A N 1
ATOM 673 C CA . THR A 1 84 ? -5.134 12.683 35.160 1.00 5.27 83 THR A CA 1
ATOM 674 C C . THR A 1 84 ? -4.096 13.805 35.180 1.00 5.42 83 THR A C 1
ATOM 675 O O . THR A 1 84 ? -2.907 13.565 35.400 1.00 5.44 83 THR A O 1
ATOM 679 N N . PRO A 1 85 ? -4.528 15.052 35.015 1.00 5.52 84 PRO A N 1
ATOM 680 C CA . PRO A 1 85 ? -3.670 16.178 35.392 1.00 5.28 84 PRO A CA 1
ATOM 681 C C . PRO A 1 85 ? -3.602 16.279 36.910 1.00 5.01 84 PRO A C 1
ATOM 682 O O . PRO A 1 85 ? -4.426 15.716 37.633 1.00 5.18 84 PRO A O 1
ATOM 686 N N . LEU A 1 86 ? -2.605 17.025 37.391 1.00 5.39 85 LEU A N 1
ATOM 687 C CA . LEU A 1 86 ? -2.396 17.241 38.818 1.00 5.66 85 LEU A CA 1
ATOM 688 C C . LEU A 1 86 ? -1.933 18.672 39.046 1.00 5.69 85 LEU A C 1
ATOM 689 O O . LEU A 1 86 ? -1.128 19.193 38.272 1.00 7.42 85 LEU A O 1
ATOM 694 N N . THR A 1 87 ? -2.396 19.292 40.131 1.00 5.23 86 THR A N 1
ATOM 695 C CA . THR A 1 87 ? -1.860 20.585 40.546 1.00 5.51 86 THR A CA 1
ATOM 696 C C . THR A 1 87 ? -2.065 20.728 42.050 1.00 5.25 86 THR A C 1
ATOM 697 O O . THR A 1 87 ? -3.040 20.210 42.594 1.00 5.73 86 THR A O 1
ATOM 701 N N . ALA A 1 88 ? -1.142 21.429 42.724 1.00 5.47 87 ALA A N 1
ATOM 702 C CA . ALA A 1 88 ? -1.124 21.446 44.185 1.00 6.24 87 ALA A CA 1
ATOM 703 C C . ALA A 1 88 ? -1.089 22.857 44.757 1.00 5.90 87 ALA A C 1
ATOM 704 O O . ALA A 1 88 ? -0.568 23.790 44.138 1.00 6.49 87 ALA A O 1
ATOM 706 N N . LEU A 1 89 ? -1.609 22.980 45.979 1.00 5.70 88 LEU A N 1
ATOM 707 C CA . LEU A 1 89 ? -1.543 24.182 46.798 1.00 5.59 88 LEU A CA 1
ATOM 708 C C . LEU A 1 89 ? -0.888 23.834 48.128 1.00 6.30 88 LEU A C 1
ATOM 709 O O . LEU A 1 89 ? -1.045 22.719 48.642 1.00 6.67 88 LEU A O 1
ATOM 714 N N . LEU A 1 90 ? -0.173 24.809 48.689 1.00 6.48 89 LEU A N 1
ATOM 715 C CA . LEU A 1 90 ? 0.469 24.695 49.994 1.00 6.66 89 LEU A CA 1
ATOM 716 C C . LEU A 1 90 ? 0.371 26.048 50.675 1.00 6.61 89 LEU A C 1
ATOM 717 O O . LEU A 1 90 ? 0.787 27.055 50.098 1.00 7.69 89 LEU A O 1
ATOM 722 N N . TRP A 1 91 ? -0.163 26.089 51.893 1.00 6.86 90 TRP A N 1
ATOM 723 C CA . TRP A 1 91 ? -0.203 27.346 52.631 1.00 7.00 90 TRP A CA 1
ATOM 724 C C . TRP A 1 91 ? -0.138 27.064 54.124 1.00 6.61 90 TRP A C 1
ATOM 725 O O . TRP A 1 91 ? -0.078 25.912 54.562 1.00 7.32 90 TRP A O 1
ATOM 736 N N . GLY A 1 92 ? -0.107 28.141 54.910 1.00 7.47 91 GLY A N 1
ATOM 737 C CA . GLY A 1 92 ? -0.248 28.029 56.342 1.00 9.09 91 GLY A CA 1
ATOM 738 C C . GLY A 1 92 ? 0.805 28.605 57.281 1.00 8.94 91 GLY A C 1
ATOM 739 O O . GLY A 1 92 ? 0.515 28.758 58.466 1.00 10.83 91 GLY A O 1
ATOM 740 N N . PRO A 1 93 ? 2.037 28.931 56.829 1.00 9.31 92 PRO A N 1
ATOM 741 C CA . PRO A 1 93 ? 2.639 28.975 55.488 1.00 9.25 92 PRO A CA 1
ATOM 742 C C . PRO A 1 93 ? 2.872 27.627 54.825 1.00 8.21 92 PRO A C 1
ATOM 743 O O . PRO A 1 93 ? 2.957 27.588 53.597 1.00 8.77 92 PRO A O 1
ATOM 747 N N . GLN A 1 94 ? 2.986 26.540 55.587 1.00 7.82 93 GLN A N 1
ATOM 748 C CA . GLN A 1 94 ? 3.442 25.304 54.963 1.00 7.71 93 GLN A CA 1
ATOM 749 C C . GLN A 1 94 ? 2.931 24.078 55.701 1.00 8.40 93 GLN A C 1
ATOM 750 O O . GLN A 1 94 ? 3.635 23.071 55.804 1.00 10.04 93 GLN A O 1
ATOM 756 N N . ASP A 1 95 ? 1.681 24.121 56.161 1.00 7.79 94 ASP A N 1
ATOM 757 C CA . ASP A 1 95 ? 1.100 23.007 56.896 1.00 8.73 94 ASP A CA 1
ATOM 758 C C . ASP A 1 95 ? -0.207 22.488 56.313 1.00 8.44 94 ASP A C 1
ATOM 759 O O . ASP A 1 95 ? -0.808 21.580 56.894 1.00 10.36 94 ASP A O 1
ATOM 764 N N . THR A 1 96 ? -0.665 23.036 55.193 1.00 7.62 95 THR A N 1
ATOM 765 C CA . THR A 1 96 ? -1.959 22.686 54.626 1.00 7.00 95 THR A CA 1
ATOM 766 C C . THR A 1 96 ? -1.763 22.488 53.132 1.00 7.09 95 THR A C 1
ATOM 767 O O . THR A 1 96 ? -1.279 23.394 52.446 1.00 7.34 95 THR A O 1
ATOM 771 N N . VAL A 1 97 ? -2.123 21.301 52.632 1.00 6.19 96 VAL A N 1
ATOM 772 C CA . VAL A 1 97 ? -1.880 20.923 51.245 1.00 6.28 96 VAL A CA 1
ATOM 773 C C . VAL A 1 97 ? -3.193 20.524 50.592 1.00 5.67 96 VAL A C 1
ATOM 774 O O . VAL A 1 97 ? -4.003 19.808 51.194 1.00 6.13 96 VAL A O 1
ATOM 778 N N . ARG A 1 98 ? -3.383 20.949 49.342 1.00 5.86 97 ARG A N 1
ATOM 779 C CA . ARG A 1 98 ? -4.481 20.465 48.518 1.00 5.92 97 ARG A CA 1
ATOM 780 C C . ARG A 1 98 ? -3.911 19.988 47.193 1.00 5.90 97 ARG A C 1
ATOM 781 O O . ARG A 1 98 ? -3.008 20.616 46.635 1.00 7.28 97 ARG A O 1
ATOM 789 N N . LEU A 1 99 ? -4.426 18.867 46.700 1.00 5.17 98 LEU A N 1
ATOM 790 C CA . LEU A 1 99 ? -4.048 18.338 45.396 1.00 5.92 98 LEU A CA 1
ATOM 791 C C . LEU A 1 99 ? -5.315 18.154 44.582 1.00 5.01 98 LEU A C 1
ATOM 792 O O . LEU A 1 99 ? -6.256 17.497 45.042 1.00 6.22 98 LEU A O 1
ATOM 797 N N . TYR A 1 100 ? -5.337 18.729 43.378 1.00 4.93 99 TYR A N 1
ATOM 798 C CA . TYR A 1 100 ? -6.476 18.637 42.476 1.00 5.34 99 TYR A CA 1
ATOM 799 C C . TYR A 1 100 ? -6.150 17.667 41.352 1.00 5.00 99 TYR A C 1
ATOM 800 O O . TYR A 1 100 ? -5.019 17.635 40.849 1.00 5.56 99 TYR A O 1
ATOM 809 N N . TYR A 1 101 ? -7.155 16.888 40.968 1.00 5.06 100 TYR A N 1
ATOM 810 C CA . TYR A 1 101 ? -7.029 15.854 39.952 1.00 4.97 100 TYR A CA 1
ATOM 811 C C . TYR A 1 101 ? -8.414 15.632 39.358 1.00 4.91 100 TYR A C 1
ATOM 812 O O . TYR A 1 101 ? -9.392 16.255 39.786 1.00 6.13 100 TYR A O 1
ATOM 821 N N . LEU A 1 102 ? -8.501 14.749 38.362 1.00 5.20 101 LEU A N 1
ATOM 822 C CA . LEU A 1 102 ? -9.780 14.412 37.752 1.00 5.52 101 LEU A CA 1
ATOM 823 C C . LEU A 1 102 ? -10.162 12.980 38.087 1.00 5.38 101 LEU A C 1
ATOM 824 O O . LEU A 1 102 ? -9.313 12.081 38.081 1.00 5.90 101 LEU A O 1
ATOM 829 N N . SER A 1 103 ? -11.451 12.767 38.339 1.00 5.67 102 SER A N 1
ATOM 830 C CA . SER A 1 103 ? -11.978 11.423 38.483 1.00 6.22 102 SER A CA 1
ATOM 831 C C . SER A 1 103 ? -12.016 10.749 37.114 1.00 6.40 102 SER A C 1
ATOM 832 O O . SER A 1 103 ? -11.866 11.404 36.073 1.00 6.26 102 SER A O 1
ATOM 835 N N . PRO A 1 104 ? -12.248 9.433 37.075 1.00 6.95 103 PRO A N 1
ATOM 836 C CA . PRO A 1 104 ? -12.380 8.758 35.774 1.00 7.59 103 PRO A CA 1
ATOM 837 C C . PRO A 1 104 ? -13.581 9.221 34.967 1.00 7.92 103 PRO A C 1
ATOM 838 O O . PRO A 1 104 ? -13.664 8.875 33.778 1.00 9.69 103 PRO A O 1
ATOM 842 N N . GLN A 1 105 ? -14.503 9.973 35.579 1.00 7.78 104 GLN A N 1
ATOM 843 C CA . GLN A 1 105 ? -15.636 10.600 34.908 1.00 8.85 104 GLN A CA 1
ATOM 844 C C . GLN A 1 105 ? -15.400 12.081 34.615 1.00 7.56 104 GLN A C 1
ATOM 845 O O . GLN A 1 105 ? -16.358 12.813 34.343 1.00 8.36 104 GLN A O 1
ATOM 851 N N . PHE A 1 106 ? -14.148 12.537 34.670 1.00 6.90 105 PHE A N 1
ATOM 852 C CA . PHE A 1 106 ? -13.775 13.892 34.254 1.00 6.93 105 PHE A CA 1
ATOM 853 C C . PHE A 1 106 ? -14.403 14.967 35.142 1.00 7.40 105 PHE A C 1
ATOM 854 O O . PHE A 1 106 ? -14.793 16.030 34.663 1.00 8.57 105 PHE A O 1
ATOM 862 N N . GLU A 1 107 ? -14.498 14.700 36.442 1.00 7.07 106 GLU A N 1
ATOM 863 C CA . GLU A 1 107 ? -14.944 15.696 37.407 1.00 7.00 106 GLU A CA 1
ATOM 864 C C . GLU A 1 107 ? -13.784 16.143 38.284 1.00 6.54 106 GLU A C 1
ATOM 865 O O . GLU A 1 107 ? -12.923 15.340 38.656 1.00 6.35 106 GLU A O 1
ATOM 871 N N . LEU A 1 108 ? -13.769 17.434 38.610 1.00 5.79 107 LEU A N 1
ATOM 872 C CA . LEU A 1 108 ? -12.773 17.963 39.534 1.00 6.20 107 LEU A CA 1
ATOM 873 C C . LEU A 1 108 ? -12.830 17.209 40.855 1.00 5.62 107 LEU A C 1
ATOM 874 O O . LEU A 1 108 ? -13.910 17.005 41.420 1.00 6.50 107 LEU A O 1
ATOM 879 N N . GLN A 1 109 ? -11.659 16.832 41.363 1.00 5.76 108 GLN A N 1
ATOM 880 C CA . GLN A 1 109 ? -11.533 16.211 42.674 1.00 5.94 108 GLN A CA 1
ATOM 881 C C . GLN A 1 109 ? -10.436 16.915 43.457 1.00 5.36 108 GLN A C 1
ATOM 882 O O . GLN A 1 109 ? -9.520 17.512 42.884 1.00 5.90 108 GLN A O 1
ATOM 888 N N . GLU A 1 110 ? -10.523 16.798 44.780 1.00 5.88 109 GLU A N 1
ATOM 889 C CA . GLU A 1 110 ? -9.607 17.460 45.698 1.00 5.63 109 GLU A CA 1
ATOM 890 C C . GLU A 1 110 ? -9.203 16.480 46.786 1.00 5.49 109 GLU A C 1
ATOM 891 O O . GLU A 1 110 ? -10.065 15.880 47.432 1.00 6.50 109 GLU A O 1
ATOM 897 N N . TRP A 1 111 ? -7.898 16.327 46.988 1.00 6.06 110 TRP A N 1
ATOM 898 C CA . TRP A 1 111 ? -7.345 15.601 48.120 1.00 6.70 110 TRP A CA 1
ATOM 899 C C . TRP A 1 111 ? -6.772 16.619 49.094 1.00 6.05 110 TRP A C 1
ATOM 900 O O . TRP A 1 111 ? -6.089 17.566 48.687 1.00 6.32 110 TRP A O 1
ATOM 911 N N . CYS A 1 112 ? -7.057 16.420 50.380 1.00 6.34 111 CYS A N 1
ATOM 912 C CA . CYS A 1 112 ? -6.694 17.358 51.433 1.00 6.21 111 CYS A CA 1
ATOM 913 C C . CYS A 1 112 ? -5.752 16.690 52.417 1.00 6.65 111 CYS A C 1
ATOM 914 O O . CYS A 1 112 ? -5.985 15.553 52.841 1.00 7.80 111 CYS A O 1
ATOM 917 N N . TRP A 1 113 ? -4.707 17.417 52.804 1.00 6.70 112 TRP A N 1
ATOM 918 C CA . TRP A 1 113 ? -3.780 16.978 53.841 1.00 6.71 112 TRP A CA 1
ATOM 919 C C . TRP A 1 113 ? -3.598 18.142 54.803 1.00 6.75 112 TRP A C 1
ATOM 920 O O . TRP A 1 113 ? -3.022 19.173 54.437 1.00 7.85 112 TRP A O 1
ATOM 931 N N . ASP A 1 114 ? -4.098 17.979 56.023 1.00 7.16 113 ASP A N 1
ATOM 932 C CA . ASP A 1 114 ? -4.042 19.007 57.056 1.00 8.33 113 ASP A CA 1
ATOM 933 C C . ASP A 1 114 ? -3.060 18.554 58.129 1.00 8.09 113 ASP A C 1
ATOM 934 O O . ASP A 1 114 ? -3.224 17.472 58.706 1.00 9.48 113 ASP A O 1
ATOM 939 N N . THR A 1 115 ? -2.051 19.378 58.405 1.00 8.54 114 THR A N 1
ATOM 940 C CA . THR A 1 115 ? -1.106 19.086 59.475 1.00 9.69 114 THR A CA 1
ATOM 941 C C . THR A 1 115 ? -0.996 20.192 60.515 1.00 12.57 114 THR A C 1
ATOM 942 O O . THR A 1 115 ? -0.151 20.092 61.414 1.00 14.18 114 THR A O 1
ATOM 946 N N . LYS A 1 116 ? -1.820 21.233 60.434 1.00 12.93 115 LYS A N 1
ATOM 947 C CA . LYS A 1 116 ? -1.820 22.245 61.481 1.00 16.05 115 LYS A CA 1
ATOM 948 C C . LYS A 1 116 ? -2.181 21.598 62.818 1.00 19.13 115 LYS A C 1
ATOM 949 O O . LYS A 1 116 ? -2.931 20.621 62.877 1.00 20.46 115 LYS A O 1
ATOM 955 N N . ASN A 1 117 ? -1.598 22.126 63.898 1.00 22.46 116 ASN A N 1
ATOM 956 C CA . ASN A 1 117 ? -1.839 21.635 65.259 1.00 26.23 116 ASN A CA 1
ATOM 957 C C . ASN A 1 117 ? -1.337 20.208 65.472 1.00 27.93 116 ASN A C 1
ATOM 958 O O . ASN A 1 117 ? -1.862 19.482 66.320 1.00 30.96 116 ASN A O 1
ATOM 963 N N . GLY A 1 118 ? -0.323 19.790 64.719 1.00 26.93 117 GLY A N 1
ATOM 964 C CA . GLY A 1 118 ? 0.181 18.438 64.862 1.00 26.91 117 GLY A CA 1
ATOM 965 C C . GLY A 1 118 ? -0.705 17.356 64.289 1.00 26.68 117 GLY A C 1
ATOM 966 O O . GLY A 1 118 ? -0.430 16.172 64.507 1.00 28.47 117 GLY A O 1
ATOM 967 N N . ALA A 1 119 ? -1.759 17.721 63.563 1.00 23.24 118 ALA A N 1
ATOM 968 C CA . ALA A 1 119 ? -2.639 16.738 62.957 1.00 21.30 118 ALA A CA 1
ATOM 969 C C . AL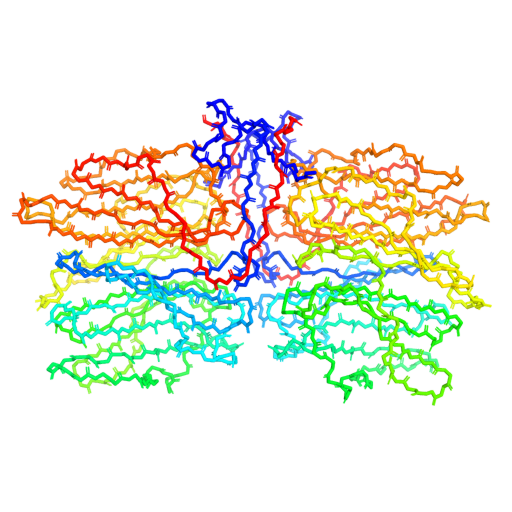A A 1 119 ? -1.951 16.072 61.767 1.00 19.07 118 ALA A C 1
ATOM 970 O O . ALA A 1 119 ? -0.916 16.525 61.276 1.00 18.85 118 ALA A O 1
ATOM 972 N N . ASP A 1 120 ? -2.546 14.970 61.303 1.00 17.17 119 ASP A N 1
ATOM 973 C CA . ASP A 1 120 ? -2.108 14.276 60.092 1.00 17.19 119 ASP A CA 1
ATOM 974 C C . ASP A 1 120 ? -3.367 13.711 59.433 1.00 15.07 119 ASP A C 1
ATOM 975 O O . ASP A 1 120 ? -3.590 12.504 59.390 1.00 17.65 119 ASP A O 1
ATOM 980 N N . ASN A 1 121 ? -4.221 14.601 58.923 1.00 11.94 120 ASN A N 1
ATOM 981 C CA . ASN A 1 121 ? -5.519 14.219 58.378 1.00 11.04 120 ASN A CA 1
ATOM 982 C C . ASN A 1 121 ? -5.479 14.292 56.864 1.00 8.80 120 ASN A C 1
ATOM 983 O O . ASN A 1 121 ? -5.156 15.338 56.298 1.00 9.55 120 ASN A O 1
ATOM 988 N N . LYS A 1 122 ? -5.818 13.185 56.220 1.00 9.68 121 LYS A N 1
ATOM 989 C CA A LYS A 1 122 ? -5.946 13.104 54.771 0.50 9.36 121 LYS A CA 1
ATOM 990 C CA B LYS A 1 122 ? -5.948 13.112 54.774 0.50 8.90 121 LYS A CA 1
ATOM 991 C C . LYS A 1 122 ? -7.379 12.712 54.452 1.00 9.09 121 LYS A C 1
ATOM 992 O O . LYS A 1 122 ? -7.910 11.772 55.048 1.00 10.46 121 LYS A O 1
ATOM 1003 N N . TYR A 1 123 ? -8.005 13.428 53.518 1.00 8.07 122 TYR A N 1
ATOM 1004 C CA . TYR A 1 123 ? -9.423 13.201 53.256 1.00 7.80 122 TYR A CA 1
ATOM 1005 C C . TYR A 1 123 ? -9.814 13.819 51.920 1.00 7.87 122 TYR A C 1
ATOM 1006 O O . TYR A 1 123 ? -9.110 14.674 51.377 1.00 8.33 122 TYR A O 1
ATOM 1015 N N . ASP A 1 124 ? -10.962 13.386 51.406 1.00 8.64 123 ASP A N 1
ATOM 1016 C CA . ASP A 1 124 ? -11.524 13.975 50.195 1.00 8.11 123 ASP A CA 1
ATOM 1017 C C . ASP A 1 124 ? -12.121 15.338 50.510 1.00 8.01 123 ASP A C 1
ATOM 1018 O O . ASP A 1 124 ? -12.877 15.489 51.474 1.00 9.21 123 ASP A O 1
ATOM 1023 N N . GLY A 1 125 ? -11.827 16.316 49.665 1.00 7.77 124 GLY A N 1
ATOM 1024 C CA . GLY A 1 125 ? -12.315 17.661 49.881 1.00 7.95 124 GLY A CA 1
ATOM 1025 C C . GLY A 1 125 ? -13.744 17.867 49.424 1.00 7.77 124 GLY A C 1
ATOM 1026 O O . GLY A 1 125 ? -14.330 17.058 48.701 1.00 8.06 124 GLY A O 1
ATOM 1027 N N . ALA A 1 126 ? -14.298 19.004 49.853 1.00 7.84 125 ALA A N 1
ATOM 1028 C CA . ALA A 1 126 ? -15.669 19.364 49.517 1.00 7.82 125 ALA A CA 1
ATOM 1029 C C . ALA A 1 126 ? -15.863 19.626 48.031 1.00 7.82 125 ALA A C 1
ATOM 1030 O O . ALA A 1 126 ? -17.004 19.590 47.559 1.00 8.99 125 ALA A O 1
ATOM 1032 N N . LEU A 1 127 ? -14.789 19.887 47.280 1.00 6.95 126 LEU A N 1
ATOM 1033 C CA . LEU A 1 127 ? -14.950 20.122 45.850 1.00 7.31 126 LEU A CA 1
ATOM 1034 C C . LEU A 1 127 ? -15.594 18.932 45.152 1.00 7.12 126 LEU A C 1
ATOM 1035 O O . LEU A 1 127 ? -16.365 19.118 44.204 1.00 7.73 126 LEU A O 1
ATOM 1040 N N . ASN A 1 128 ? -15.303 17.709 45.610 1.00 7.20 127 ASN A N 1
ATOM 1041 C CA . ASN A 1 128 ? -15.821 16.517 44.939 1.00 8.06 127 ASN A CA 1
ATOM 1042 C C . ASN A 1 128 ? -17.339 16.568 44.821 1.00 9.18 127 ASN A C 1
ATOM 1043 O O . ASN A 1 128 ? -17.906 16.190 43.788 1.00 9.69 127 ASN A O 1
ATOM 1048 N N . ALA A 1 129 ? -18.013 17.063 45.861 1.00 9.89 128 ALA A N 1
ATOM 1049 C CA . ALA A 1 129 ? -19.471 17.065 45.884 1.00 10.85 128 ALA A CA 1
ATOM 1050 C C . ALA A 1 129 ? -20.077 18.053 44.896 1.00 10.32 128 ALA A C 1
ATOM 1051 O O . ALA A 1 129 ? -21.270 17.951 44.590 1.00 12.77 128 ALA A O 1
ATOM 1053 N N . ALA A 1 130 ? -19.297 19.012 44.397 1.00 9.62 129 ALA A N 1
ATOM 1054 C CA . ALA A 1 130 ? -19.819 19.927 43.386 1.00 10.31 129 ALA A CA 1
ATOM 1055 C C . ALA A 1 130 ? -19.950 19.265 42.020 1.00 9.99 129 ALA A C 1
ATOM 1056 O O . ALA A 1 130 ? -20.648 19.805 41.152 1.00 11.22 129 ALA A O 1
ATOM 1058 N N . LYS A 1 131 ? -19.286 18.125 41.811 1.00 9.64 130 LYS A N 1
ATOM 1059 C CA A LYS A 1 131 ? -19.417 17.340 40.581 0.30 9.84 130 LYS A CA 1
ATOM 1060 C CA B LYS A 1 131 ? -19.414 17.339 40.581 0.70 9.93 130 LYS A CA 1
ATOM 1061 C C . LYS A 1 131 ? -19.177 18.192 39.335 1.00 9.21 130 LYS A C 1
ATOM 1062 O O . LYS A 1 131 ? -19.965 18.198 38.384 1.00 10.57 130 LYS A O 1
ATOM 1073 N N . VAL A 1 132 ? -18.059 18.910 39.335 1.00 7.66 131 VAL A N 1
ATOM 1074 C CA . VAL A 1 132 ? -17.757 19.841 38.253 1.00 7.38 131 VAL A CA 1
ATOM 1075 C C . VAL A 1 132 ? -17.163 19.060 37.085 1.00 6.97 131 VAL A C 1
ATOM 1076 O O . VAL A 1 132 ? -16.013 18.619 37.143 1.00 7.12 131 VAL A O 1
ATOM 1080 N N . LYS A 1 133 ? -17.942 18.907 36.016 1.00 7.80 132 LYS A N 1
ATOM 1081 C CA . LYS A 1 133 ? -17.463 18.230 34.818 1.00 8.75 132 LYS A CA 1
ATOM 1082 C C . LYS A 1 133 ? -16.603 19.177 34.000 1.00 8.23 132 LYS A C 1
ATOM 1083 O O . LYS A 1 133 ? -16.938 20.352 33.829 1.00 11.70 132 LYS A O 1
ATOM 1089 N N . VAL A 1 134 ? -15.493 18.659 33.484 1.00 7.23 133 VAL A N 1
ATOM 1090 C CA . VAL A 1 134 ? -14.562 19.448 32.692 1.00 6.72 133 VAL A CA 1
ATOM 1091 C C . VAL A 1 134 ? -14.368 18.765 31.340 1.00 6.55 133 VAL A C 1
ATOM 1092 O O . VAL A 1 134 ? -14.753 17.614 31.145 1.00 7.14 133 VAL A O 1
ATOM 1096 N N . ALA A 1 135 ? -13.771 19.489 30.396 1.00 6.61 134 ALA A N 1
ATOM 1097 C CA . ALA A 1 135 ? -13.391 18.851 29.144 1.00 7.21 134 ALA A CA 1
ATOM 1098 C C . ALA A 1 135 ? -12.499 17.653 29.458 1.00 6.68 134 ALA A C 1
ATOM 1099 O O . ALA A 1 135 ? -11.664 17.725 30.364 1.00 6.73 134 ALA A O 1
ATOM 1101 N N . PRO A 1 136 ? -12.635 16.542 28.734 1.00 6.93 135 PRO A N 1
ATOM 1102 C CA . PRO A 1 136 ? -11.921 15.323 29.149 1.00 6.67 135 PRO A CA 1
ATOM 1103 C C . PRO A 1 136 ? -10.415 15.439 29.052 1.00 6.82 135 PRO A C 1
ATOM 1104 O O . PRO A 1 136 ? -9.710 14.735 29.787 1.00 6.92 135 PRO A O 1
ATOM 1108 N N . TYR A 1 137 ? -9.916 16.339 28.200 1.00 6.29 136 TYR A N 1
ATOM 1109 C CA . TYR A 1 137 ? -8.495 16.618 28.042 1.00 6.69 136 TYR A CA 1
ATOM 1110 C C . TYR A 1 137 ? -8.035 17.816 28.871 1.00 6.08 136 TYR A C 1
ATOM 1111 O O . TYR A 1 137 ? -6.915 18.292 28.675 1.00 6.79 136 TYR A O 1
ATOM 1120 N N . SER A 1 138 ? -8.870 18.313 29.785 1.00 5.81 137 SER A N 1
ATOM 1121 C CA . SER A 1 138 ? -8.512 19.488 30.567 1.00 5.41 137 SER A CA 1
ATOM 1122 C C . SER A 1 138 ? -7.280 19.234 31.425 1.00 5.27 137 SER A C 1
ATOM 1123 O O . SER A 1 138 ? -7.127 18.168 32.029 1.00 6.20 137 SER A O 1
ATOM 1126 N N . LYS A 1 139 ? -6.423 20.247 31.507 1.00 5.65 138 LYS A N 1
ATOM 1127 C CA . LYS A 1 139 ? -5.404 20.316 32.540 1.00 5.22 138 LYS A CA 1
ATOM 1128 C C . LYS A 1 139 ? -5.957 21.122 33.719 1.00 5.02 138 LYS A C 1
ATOM 1129 O O . LYS A 1 139 ? -7.123 21.524 33.724 1.00 6.14 138 LYS A O 1
ATOM 1135 N N . LEU A 1 140 ? -5.127 21.345 34.742 1.00 5.22 139 LEU A N 1
ATOM 1136 C CA . LEU A 1 140 ? -5.583 21.971 35.979 1.00 5.76 139 LEU A CA 1
ATOM 1137 C C . LEU A 1 140 ? -4.538 22.941 36.496 1.00 5.31 139 LEU A C 1
ATOM 1138 O O . LEU A 1 140 ? -3.340 22.646 36.466 1.00 6.26 139 LEU A O 1
ATOM 1143 N N . GLY A 1 141 ? -5.011 24.086 37.005 1.00 5.82 140 GLY A N 1
ATOM 1144 C CA . GLY A 1 141 ? -4.177 25.001 37.750 1.00 6.23 140 GLY A CA 1
ATOM 1145 C C . GLY A 1 141 ? -4.913 25.421 39.010 1.00 5.26 140 GLY A C 1
ATOM 1146 O O . GLY A 1 141 ? -6.114 25.186 39.148 1.00 5.81 140 GLY A O 1
ATOM 1147 N N . ALA A 1 142 ? -4.183 26.057 39.926 1.00 5.50 141 ALA A N 1
ATOM 1148 C CA . ALA A 1 142 ? -4.818 26.497 41.165 1.00 5.60 141 ALA A CA 1
ATOM 1149 C C . ALA A 1 142 ? -3.922 27.500 41.868 1.00 5.32 141 ALA A C 1
ATOM 1150 O O . ALA A 1 142 ? -2.697 27.415 41.777 1.00 5.90 141 ALA A O 1
ATOM 1152 N N . VAL A 1 143 ? -4.548 28.433 42.601 1.00 5.58 142 VAL A N 1
ATOM 1153 C CA . VAL A 1 143 ? -3.844 29.337 43.502 1.00 5.78 142 VAL A CA 1
ATOM 1154 C C . VAL A 1 143 ? -4.604 29.424 44.819 1.00 5.47 142 VAL A C 1
ATOM 1155 O O . VAL A 1 143 ? -5.786 29.080 44.908 1.00 5.80 142 VAL A O 1
ATOM 1159 N N . SER A 1 144 ? -3.912 29.927 45.843 1.00 5.91 143 SER A N 1
ATOM 1160 C CA . SER A 1 144 ? -4.519 30.254 47.125 1.00 6.20 143 SER A CA 1
ATOM 1161 C C . SER A 1 144 ? -4.092 31.657 47.547 1.00 6.21 143 SER A C 1
ATOM 1162 O O . SER A 1 144 ? -3.012 32.135 47.184 1.00 6.45 143 SER A O 1
ATOM 1165 N N . PHE A 1 145 ? -4.950 32.315 48.325 1.00 6.52 144 PHE A N 1
ATOM 1166 C CA . PHE A 1 145 ? -4.617 33.623 48.870 1.00 6.27 144 PHE A CA 1
ATOM 1167 C C . PHE A 1 145 ? -5.396 33.846 50.155 1.00 6.41 144 PHE A C 1
ATOM 1168 O O . PHE A 1 145 ? -6.388 33.165 50.428 1.00 6.91 144 PHE A O 1
ATOM 1176 N N . GLY A 1 146 ? -4.939 34.822 50.935 1.00 7.14 145 GLY A N 1
ATOM 1177 C CA . GLY A 1 146 ? -5.599 35.119 52.199 1.00 8.08 145 GLY A CA 1
ATOM 1178 C C . GLY A 1 146 ? -5.821 33.889 53.047 1.00 7.71 145 GLY A C 1
ATOM 1179 O O . GLY A 1 146 ? -6.879 33.741 53.671 1.00 9.94 145 GLY A O 1
ATOM 1180 N N . GLY A 1 147 ? -4.844 32.987 53.070 1.00 8.11 146 GLY A N 1
ATOM 1181 C CA . GLY A 1 147 ? -5.040 31.694 53.687 1.00 8.93 146 GLY A CA 1
ATOM 1182 C C . GLY A 1 147 ? -5.853 30.776 52.793 1.00 8.47 146 GLY A C 1
ATOM 1183 O O . GLY A 1 147 ? -5.410 30.402 51.700 1.00 9.02 146 GLY A O 1
ATOM 1184 N N . ALA A 1 148 ? -7.066 30.439 53.225 1.00 8.60 147 ALA A N 1
ATOM 1185 C CA . ALA A 1 148 ? -7.876 29.408 52.575 1.00 8.35 147 ALA A CA 1
ATOM 1186 C C . ALA A 1 148 ? -8.895 29.984 51.591 1.00 8.22 147 ALA A C 1
ATOM 1187 O O . ALA A 1 148 ? -10.043 29.533 51.536 1.00 10.49 147 ALA A O 1
ATOM 1189 N N . ASN A 1 149 ? -8.508 30.958 50.773 1.00 7.29 148 ASN A N 1
ATOM 1190 C CA . ASN A 1 149 ? -9.291 31.345 49.606 1.00 7.50 14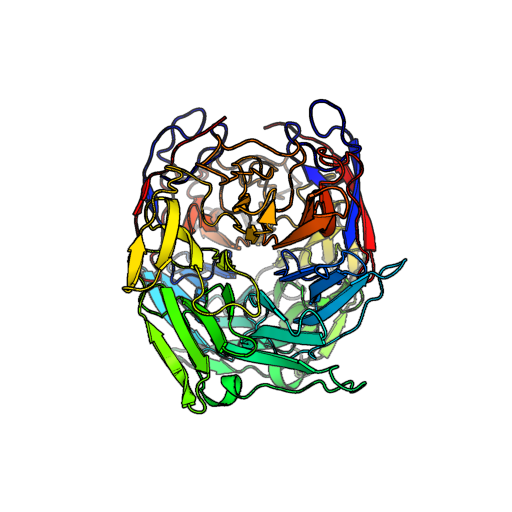8 ASN A CA 1
ATOM 1191 C C . ASN A 1 149 ? -8.642 30.663 48.419 1.00 6.66 148 ASN A C 1
ATOM 1192 O O . ASN A 1 149 ? -7.470 30.922 48.124 1.00 7.70 148 ASN A O 1
ATOM 1197 N N . LEU A 1 150 ? -9.381 29.766 47.773 1.00 6.10 149 LEU A N 1
ATOM 1198 C CA . LEU A 1 150 ? -8.812 28.891 46.765 1.00 5.83 149 LEU A CA 1
ATOM 1199 C C . LEU A 1 150 ? -9.448 29.189 45.419 1.00 5.59 149 LEU A C 1
ATOM 1200 O O . LEU A 1 150 ? -10.631 29.537 45.333 1.00 6.18 149 LEU A O 1
ATOM 1205 N N . ARG A 1 151 ? -8.655 29.032 44.368 1.00 6.36 150 ARG A N 1
ATOM 1206 C CA . ARG A 1 151 ? -9.148 29.157 43.003 1.00 6.10 150 ARG A CA 1
ATOM 1207 C C . ARG A 1 151 ? -8.609 27.984 42.204 1.00 5.61 150 ARG A C 1
ATOM 1208 O O . ARG A 1 151 ? -7.403 27.728 42.226 1.00 6.63 150 ARG A O 1
ATOM 1216 N N . VAL A 1 152 ? -9.494 27.275 41.507 1.00 5.58 151 VAL A N 1
ATOM 1217 C CA . VAL A 1 152 ? -9.116 26.143 40.670 1.00 5.93 151 VAL A CA 1
ATOM 1218 C C . VAL A 1 152 ? -9.477 26.470 39.230 1.00 5.68 151 VAL A C 1
ATOM 1219 O O . VAL A 1 152 ? -10.584 26.955 38.961 1.00 6.81 151 VAL A O 1
ATOM 1223 N N . TYR A 1 153 ? -8.532 26.234 38.319 1.00 5.52 152 TYR A N 1
ATOM 1224 C CA . TYR A 1 153 ? -8.664 26.578 36.911 1.00 5.93 152 TYR A CA 1
ATOM 1225 C C . TYR A 1 153 ? -8.654 25.312 36.070 1.00 5.93 152 TYR A C 1
ATOM 1226 O O . TYR A 1 153 ? -7.860 24.399 36.308 1.00 6.16 152 TYR A O 1
ATOM 1235 N N . TYR A 1 154 ? -9.543 25.273 35.087 1.00 5.97 153 TYR A N 1
ATOM 1236 C CA . TYR A 1 154 ? -9.733 24.096 34.260 1.00 5.78 153 TYR A CA 1
ATOM 1237 C C . TYR A 1 154 ? -10.272 24.556 32.916 1.00 5.67 153 TYR A C 1
ATOM 1238 O O . TYR A 1 154 ? -10.570 25.736 32.711 1.00 7.09 153 TYR A O 1
ATOM 1247 N N . GLN A 1 155 ? -10.392 23.610 31.996 1.00 5.89 154 GLN A N 1
ATOM 1248 C CA . GLN A 1 155 ? -10.921 23.883 30.672 1.00 6.51 154 GLN A CA 1
ATOM 1249 C C . GLN A 1 155 ? -12.305 23.263 30.566 1.00 6.82 154 GLN A C 1
ATOM 1250 O O . GLN A 1 155 ? -12.470 22.065 30.809 1.00 7.48 154 GLN A O 1
ATOM 1256 N N . GLY A 1 156 ? -13.297 24.083 30.231 1.00 8.93 155 GLY A N 1
ATOM 1257 C CA . GLY A 1 156 ? -14.644 23.600 30.042 1.00 11.53 155 GLY A CA 1
ATOM 1258 C C . GLY A 1 156 ? -14.828 22.970 28.681 1.00 12.85 155 GLY A C 1
ATOM 1259 O O . GLY A 1 156 ? -13.939 22.964 27.829 1.00 12.74 155 GLY A O 1
ATOM 1260 N N . THR A 1 157 ? -16.032 22.433 28.472 1.00 16.62 156 THR A N 1
ATOM 1261 C CA . THR A 1 157 ? -16.305 21.678 27.255 1.00 19.75 156 THR A CA 1
ATOM 1262 C C . THR A 1 157 ? -16.265 22.537 25.995 1.00 18.62 156 THR A C 1
ATOM 1263 O O . THR A 1 157 ? -16.021 22.005 24.907 1.00 22.21 156 THR A O 1
ATOM 1267 N N . ASN A 1 158 ? -16.492 23.844 26.107 1.00 16.34 157 ASN A N 1
ATOM 1268 C CA . ASN A 1 158 ? -16.342 24.744 24.972 1.00 15.52 157 ASN A CA 1
ATOM 1269 C C . ASN A 1 158 ? -14.920 25.271 24.823 1.00 13.98 157 ASN A C 1
ATOM 1270 O O . ASN A 1 158 ? -14.697 26.212 24.053 1.00 15.91 157 ASN A O 1
ATOM 1275 N N . ASN A 1 159 ? -13.972 24.721 25.578 1.00 11.15 158 ASN A N 1
ATOM 1276 C CA . ASN A 1 159 ? -12.539 24.999 25.504 1.00 10.42 158 ASN A CA 1
ATOM 1277 C C . ASN A 1 159 ? -12.100 26.299 26.163 1.00 9.07 158 ASN A C 1
ATOM 1278 O O . ASN A 1 159 ? -10.891 26.585 26.186 1.00 9.45 158 ASN A O 1
ATOM 1283 N N . LYS A 1 160 ? -13.015 27.077 26.727 1.00 9.19 159 LYS A N 1
ATOM 1284 C CA A LYS A 1 160 ? -12.628 28.236 27.516 0.60 8.47 159 LYS A CA 1
ATOM 1285 C CA B LYS A 1 160 ? -12.605 28.234 27.504 0.40 8.85 159 LYS A CA 1
ATOM 1286 C C . LYS A 1 160 ? -12.013 27.790 28.835 1.00 7.57 159 LYS A C 1
ATOM 1287 O O . LYS A 1 160 ? -12.357 26.735 29.379 1.00 8.23 159 LYS A O 1
ATOM 1298 N N . LEU A 1 161 ? -11.103 28.608 29.359 1.00 7.41 160 LEU A N 1
ATOM 1299 C CA . LEU A 1 161 ? -10.628 28.389 30.715 1.00 7.56 160 LEU A CA 1
ATOM 1300 C C . LEU A 1 161 ? -11.657 28.937 31.690 1.00 6.35 160 LEU A C 1
ATOM 1301 O O . LEU A 1 161 ? -12.254 29.996 31.462 1.00 7.87 160 LEU A O 1
ATOM 1306 N N . GLU A 1 162 ? -11.867 28.194 32.771 1.00 6.81 161 GLU A N 1
ATOM 1307 C CA . GLU A 1 162 ? -12.899 28.457 33.758 1.00 7.12 161 GLU A CA 1
ATOM 1308 C C . GLU A 1 162 ? -12.291 28.391 35.148 1.00 6.73 161 GLU A C 1
ATOM 1309 O O . GLU A 1 162 ? -11.289 27.708 35.381 1.00 7.28 161 GLU A O 1
ATOM 1315 N N . GLU A 1 163 ? -12.939 29.080 36.083 1.00 6.60 162 GLU A N 1
ATOM 1316 C CA . GLU A 1 163 ? -12.511 29.145 37.470 1.00 6.82 162 GLU A CA 1
ATOM 1317 C C . GLU A 1 163 ? -13.616 28.629 38.382 1.00 6.13 162 GLU A C 1
ATOM 1318 O O . GLU A 1 163 ? -14.801 28.895 38.151 1.00 7.55 162 GLU A O 1
ATOM 1324 N N . TYR A 1 164 ? -13.221 27.891 39.417 1.00 6.70 163 TYR A N 1
ATOM 1325 C CA . TYR A 1 164 ? -14.077 27.562 40.551 1.00 6.94 163 TYR A CA 1
ATOM 1326 C C . TYR A 1 164 ? -13.455 28.188 41.793 1.00 6.37 163 TYR A C 1
ATOM 1327 O O . TYR A 1 164 ? -12.230 28.238 41.911 1.00 7.20 163 TYR A O 1
ATOM 1336 N N . THR A 1 165 ? -14.290 28.702 42.701 1.00 7.32 164 THR A N 1
ATOM 1337 C CA . THR A 1 165 ? -13.802 29.458 43.853 1.00 7.12 164 THR A CA 1
ATOM 1338 C C . THR A 1 165 ? -14.206 28.798 45.164 1.00 6.80 164 THR A C 1
ATOM 1339 O O . THR A 1 165 ? -15.264 28.179 45.261 1.00 7.05 164 THR A O 1
ATOM 1343 N N . PHE A 1 166 ? -13.376 28.996 46.191 1.00 7.26 165 PHE A N 1
ATOM 1344 C CA . PHE A 1 166 ? -13.692 28.590 47.556 1.00 7.23 165 PHE A CA 1
ATOM 1345 C C . PHE A 1 166 ? -13.297 29.724 48.483 1.00 7.43 165 PHE A C 1
ATOM 1346 O O . PHE A 1 166 ? -12.184 30.243 48.387 1.00 7.68 165 PHE A O 1
ATOM 1354 N N . GLY A 1 167 ? -14.186 30.083 49.386 1.00 10.51 166 GLY A N 1
ATOM 1355 C CA . GLY A 1 167 ? -13.862 31.064 50.402 1.00 13.64 166 GLY A CA 1
ATOM 1356 C C . GLY A 1 167 ? -15.104 31.797 50.870 1.00 15.71 166 GLY A C 1
ATOM 1357 O O . GLY A 1 167 ? -16.212 31.568 50.394 1.00 17.04 166 GLY A O 1
ATOM 1358 N N . GLY A 1 168 ? -14.887 32.680 51.842 1.00 18.23 167 GLY A N 1
ATOM 1359 C CA . GLY A 1 168 ? -15.939 33.547 52.342 1.00 20.11 167 GLY A CA 1
ATOM 1360 C C . GLY A 1 168 ? -17.098 32.835 52.997 1.00 20.23 167 GLY A C 1
ATOM 1361 O O . GLY A 1 168 ? -18.178 33.417 53.121 1.00 22.52 167 GLY A O 1
ATOM 1362 N N . GLY A 1 169 ? -16.906 31.592 53.435 1.00 18.31 168 GLY A N 1
ATOM 1363 C CA . GLY A 1 169 ? -18.009 30.827 53.979 1.00 17.56 168 GLY A CA 1
ATOM 1364 C C . GLY A 1 169 ? -19.021 30.367 52.957 1.00 15.92 168 GLY A C 1
ATOM 1365 O O . GLY A 1 169 ? -20.066 29.836 53.340 1.00 18.60 168 GLY A O 1
ATOM 1366 N N . GLN A 1 170 ? -18.743 30.552 51.669 1.00 15.02 169 GLN A N 1
ATOM 1367 C CA . GLN A 1 170 ? -19.673 30.219 50.601 1.00 16.77 169 GLN A CA 1
ATOM 1368 C C . GLN A 1 170 ? -19.446 28.826 50.039 1.00 13.74 169 GLN A C 1
ATOM 1369 O O . GLN A 1 170 ? -20.214 28.390 49.174 1.00 16.45 169 GLN A O 1
ATOM 1375 N N . GLY A 1 171 ? -18.413 28.125 50.496 1.00 11.24 170 GLY A N 1
ATOM 1376 C CA . GLY A 1 171 ? -18.090 26.858 49.874 1.00 10.89 170 GLY A CA 1
ATOM 1377 C C . GLY A 1 171 ? -17.616 27.054 48.439 1.00 9.62 170 GLY A C 1
ATOM 1378 O O . GLY A 1 171 ? -17.197 28.141 48.029 1.00 9.95 170 GLY A O 1
ATOM 1379 N N . TRP A 1 172 ? -17.674 25.965 47.677 1.00 8.38 171 TRP A N 1
ATOM 1380 C CA . TRP A 1 172 ? -17.251 25.984 46.282 1.00 7.88 171 TRP A CA 1
ATOM 1381 C C . TRP A 1 172 ? -18.360 26.533 45.397 1.00 8.38 171 TRP A C 1
ATOM 1382 O O . TRP A 1 172 ? -19.507 26.084 45.467 1.00 9.50 171 TRP A O 1
ATOM 1393 N N . LYS A 1 173 ? -18.009 27.490 44.546 1.00 7.85 172 LYS A N 1
ATOM 1394 C CA . LYS A 1 173 ? -18.966 28.101 43.638 1.00 8.01 172 LYS A CA 1
ATOM 1395 C C . LYS A 1 173 ? -18.270 28.370 42.314 1.00 7.45 172 LYS A C 1
ATOM 1396 O O . LYS A 1 173 ? -17.054 28.567 42.264 1.00 8.36 172 LYS A O 1
ATOM 1402 N N . LYS A 1 174 ? -19.054 28.415 41.241 1.00 7.92 173 LYS A N 1
ATOM 1403 C CA . LYS A 1 174 ? -18.494 28.786 39.948 1.00 7.94 173 LYS A CA 1
ATOM 1404 C C . LYS A 1 174 ? -17.953 30.209 40.004 1.00 8.00 173 LYS A C 1
ATOM 1405 O O . LYS A 1 174 ? -18.623 31.120 40.501 1.00 9.13 173 LYS A O 1
ATOM 1411 N N . GLY A 1 175 ? -16.741 30.395 39.500 1.00 7.67 174 GLY A N 1
ATOM 1412 C CA . GLY A 1 175 ? -16.109 31.686 39.356 1.00 8.57 174 GLY A CA 1
ATOM 1413 C C . GLY A 1 175 ? -16.145 32.183 37.928 1.00 8.13 174 GLY A C 1
ATOM 1414 O O . GLY A 1 175 ? -17.073 31.892 37.163 1.00 8.90 174 GLY A O 1
ATOM 1415 N N . ALA A 1 176 ? -15.113 32.932 37.554 1.00 8.55 175 ALA A N 1
ATOM 1416 C CA . ALA A 1 176 ? -15.075 33.598 36.262 1.00 8.27 175 ALA A CA 1
ATOM 1417 C C . ALA A 1 176 ? -14.913 32.608 35.106 1.00 7.78 175 ALA A C 1
ATOM 1418 O O . ALA A 1 176 ? -14.384 31.504 35.254 1.00 8.02 175 ALA A O 1
ATOM 1420 N N . THR A 1 177 ? -15.374 33.034 33.930 1.00 8.28 176 THR A N 1
ATOM 1421 C CA . THR A 1 177 ? -14.937 32.476 32.656 1.00 8.13 176 THR A CA 1
ATOM 1422 C C . THR A 1 177 ? -13.853 33.402 32.132 1.00 7.98 176 THR A C 1
ATOM 1423 O O . THR A 1 177 ? -14.071 34.609 32.020 1.00 9.50 176 THR A O 1
ATOM 1427 N N . LEU A 1 178 ? -12.693 32.853 31.829 1.00 7.74 177 LEU A N 1
ATOM 1428 C CA A LEU A 1 178 ? -11.548 33.687 31.513 0.50 7.55 177 LEU A CA 1
ATOM 1429 C CA B LEU A 1 178 ? -11.527 33.659 31.506 0.50 7.24 177 LEU A CA 1
ATOM 1430 C C . LEU A 1 178 ? -11.528 34.065 30.035 1.00 7.46 177 LEU A C 1
ATOM 1431 O O . LEU A 1 178 ? -12.131 33.393 29.193 1.00 8.13 177 LEU A O 1
ATOM 1440 N N . PRO A 1 179 ? -10.847 35.170 29.691 1.00 7.94 178 PRO A N 1
ATOM 1441 C CA . PRO A 1 179 ? -10.765 35.592 28.284 1.00 9.00 178 PRO A CA 1
ATOM 1442 C C . PRO A 1 179 ? -9.842 34.706 27.453 1.00 8.66 178 PRO A C 1
ATOM 1443 O O . PRO A 1 179 ? -9.219 33.773 27.965 1.00 9.50 178 PRO A O 1
ATOM 1447 N N . GLY A 1 180 ? -9.754 34.989 26.157 1.00 9.78 179 GLY A N 1
ATOM 1448 C CA . GLY A 1 180 ? -8.842 34.274 25.284 1.00 11.63 179 GLY A CA 1
ATOM 1449 C C . GLY A 1 180 ? -9.453 33.044 24.636 1.00 10.46 179 GLY A C 1
ATOM 1450 O O . GLY A 1 180 ? -10.602 32.661 24.877 1.00 11.78 179 GLY A O 1
ATOM 1451 N N . ASP A 1 181 ? -8.639 32.404 23.795 1.00 10.18 180 ASP A N 1
ATOM 1452 C CA . ASP A 1 181 ? -9.066 31.315 22.912 1.00 10.01 180 ASP A CA 1
ATOM 1453 C C . ASP A 1 181 ? -8.116 30.138 23.118 1.00 9.34 180 ASP A C 1
ATOM 1454 O O . ASP A 1 181 ? -7.163 29.955 22.354 1.00 8.99 180 ASP A O 1
ATOM 1459 N N . PRO A 1 182 ? -8.326 29.337 24.163 1.00 7.82 181 PRO A N 1
ATOM 1460 C CA . PRO A 1 182 ? -7.324 28.325 24.525 1.00 7.72 181 PRO A CA 1
ATOM 1461 C C . PRO A 1 182 ? -7.354 27.118 23.599 1.00 7.82 181 PRO A C 1
ATOM 1462 O O . PRO A 1 182 ? -8.410 26.675 23.142 1.00 8.23 181 PRO A O 1
ATOM 1466 N N . LEU A 1 183 ? -6.172 26.576 23.340 1.00 7.22 182 LEU A N 1
ATOM 1467 C CA . LEU A 1 183 ? -6.068 25.335 22.592 1.00 6.98 182 LEU A CA 1
ATOM 1468 C C . LEU A 1 183 ? -6.774 24.227 23.368 1.00 6.37 182 LEU A C 1
ATOM 1469 O O . LEU A 1 183 ? -6.552 24.090 24.581 1.00 6.69 182 LEU A O 1
ATOM 1474 N N . PRO A 1 184 ? -7.612 23.411 22.725 1.00 6.81 183 PRO A N 1
ATOM 1475 C CA . PRO A 1 184 ? -8.178 22.255 23.435 1.00 7.15 183 PRO A CA 1
ATOM 1476 C C . PRO A 1 184 ? -7.060 21.374 23.978 1.00 6.34 183 PRO A C 1
ATOM 1477 O O . PRO A 1 184 ? -6.149 20.981 23.247 1.00 7.35 183 PRO A O 1
ATOM 1481 N N . GLY A 1 185 ? -7.109 21.099 25.280 1.00 6.21 184 GLY A N 1
ATOM 1482 C CA . GLY A 1 185 ? -6.099 20.270 25.905 1.00 6.32 184 GLY A CA 1
ATOM 1483 C C . GLY A 1 185 ? -4.844 20.997 26.323 1.00 5.97 184 GLY A C 1
ATOM 1484 O O . GLY A 1 185 ? -3.894 20.348 26.778 1.00 7.05 184 GLY A O 1
ATOM 1485 N N . THR A 1 186 ? -4.812 22.327 26.214 1.00 6.09 185 THR A N 1
ATOM 1486 C CA . THR A 1 186 ? -3.624 23.082 26.586 1.00 6.36 185 THR A CA 1
ATOM 1487 C C . THR A 1 186 ? -3.170 22.745 28.000 1.00 5.70 185 THR A C 1
ATOM 1488 O O . THR A 1 186 ? -3.984 22.583 28.916 1.00 5.86 185 THR A O 1
ATOM 1492 N N . TYR A 1 187 ? -1.857 22.680 28.182 1.00 6.21 186 TYR A N 1
ATOM 1493 C CA . TYR A 1 187 ? -1.322 22.722 29.531 1.00 6.60 186 TYR A CA 1
ATOM 1494 C C . TYR A 1 187 ? -1.590 24.109 30.105 1.00 6.64 186 TYR A C 1
ATOM 1495 O O . TYR A 1 187 ? -1.705 25.101 29.370 1.00 7.39 186 TYR A O 1
ATOM 1504 N N . ILE A 1 188 ? -1.768 24.171 31.423 1.00 6.71 187 ILE A N 1
ATOM 1505 C CA . ILE A 1 188 ? -2.042 25.437 32.085 1.00 7.35 187 ILE A CA 1
ATOM 1506 C C . ILE A 1 188 ? -1.287 25.485 33.400 1.00 7.37 187 ILE A C 1
ATOM 1507 O O . ILE A 1 188 ? -1.050 24.462 34.049 1.00 8.42 187 ILE A O 1
ATOM 1512 N N . SER A 1 189 ? -0.919 26.690 33.800 1.00 5.91 188 SER A N 1
ATOM 1513 C CA . SER A 1 189 ? -0.203 26.860 35.056 1.00 5.60 188 SER A CA 1
ATOM 1514 C C . SER A 1 189 ? -0.544 28.233 35.601 1.00 5.68 188 SER A C 1
ATOM 1515 O O . SER A 1 189 ? -0.302 29.239 34.927 1.00 6.91 188 SER A O 1
ATOM 1518 N N . PHE A 1 190 ? -1.117 28.273 36.800 1.00 5.49 189 PHE A N 1
ATOM 1519 C CA . PHE A 1 190 ? -1.511 29.517 37.445 1.00 5.71 189 PHE A CA 1
ATOM 1520 C C . PHE A 1 190 ? -0.678 29.748 38.698 1.00 5.97 189 PHE A C 1
ATOM 1521 O O . PHE A 1 190 ? -0.397 28.809 39.451 1.00 6.71 189 PHE A O 1
ATOM 1529 N N . VAL A 1 191 ? -0.298 31.007 38.920 1.00 5.62 190 VAL A N 1
ATOM 1530 C CA . VAL A 1 191 ? 0.521 31.416 40.048 1.00 6.18 190 VAL A CA 1
ATOM 1531 C C . VAL A 1 191 ? -0.079 32.663 40.678 1.00 5.87 190 VAL A C 1
ATOM 1532 O O . VAL A 1 191 ? -0.798 33.435 40.040 1.00 5.99 190 VAL A O 1
ATOM 1536 N N . ASN A 1 192 ? 0.255 32.866 41.947 1.00 5.95 191 ASN A N 1
ATOM 1537 C CA . ASN A 1 192 ? -0.095 34.071 42.682 1.00 5.96 191 ASN A CA 1
ATOM 1538 C C . ASN A 1 192 ? 1.199 34.831 42.930 1.00 6.09 191 ASN A C 1
ATOM 1539 O O . ASN A 1 192 ? 2.113 34.305 43.574 1.00 8.34 191 ASN A O 1
ATOM 1544 N N . ARG A 1 193 ? 1.280 36.056 42.408 1.00 5.98 192 ARG A N 1
ATOM 1545 C CA . ARG A 1 193 ? 2.461 36.884 42.615 1.00 6.53 192 ARG A CA 1
ATOM 1546 C C . ARG A 1 193 ? 2.533 37.454 44.023 1.00 6.78 192 ARG A C 1
ATOM 1547 O O . ARG A 1 193 ? 3.596 37.936 44.426 1.00 8.74 192 ARG A O 1
ATOM 1555 N N . ASN A 1 194 ? 1.432 37.435 44.765 1.00 6.42 193 ASN A N 1
ATOM 1556 C CA . ASN A 1 194 ? 1.416 37.912 46.138 1.00 6.84 193 ASN A CA 1
ATOM 1557 C C . ASN A 1 194 ? 1.498 36.733 47.101 1.00 7.21 193 ASN A C 1
ATOM 1558 O O . ASN A 1 194 ? 1.284 35.581 46.722 1.00 8.41 193 ASN A O 1
ATOM 1563 N N . LYS A 1 195 ? 1.813 37.034 48.358 1.00 8.08 194 LYS A N 1
ATOM 1564 C CA . LYS A 1 195 ? 2.110 35.997 49.338 1.00 8.07 194 LYS A CA 1
ATOM 1565 C C . LYS A 1 195 ? 0.839 35.254 49.754 1.00 7.96 194 LYS A C 1
ATOM 1566 O O . LYS A 1 195 ? -0.280 35.746 49.611 1.00 7.75 194 LYS A O 1
ATOM 1572 N N . TRP A 1 196 ? 1.036 34.058 50.323 1.00 7.07 195 TRP A N 1
ATOM 1573 C CA . TRP A 1 196 ? -0.080 33.160 50.623 1.00 7.07 195 TRP A CA 1
ATOM 1574 C C . TRP A 1 196 ? -1.078 33.781 51.592 1.00 6.39 195 TRP A C 1
ATOM 1575 O O . TRP A 1 196 ? -2.264 33.433 51.562 1.00 7.48 195 TRP A O 1
ATOM 1586 N N . ASP A 1 197 ? -0.614 34.669 52.475 1.00 6.48 196 ASP A N 1
ATOM 1587 C CA . ASP A 1 197 ? -1.455 35.308 53.479 1.00 7.02 196 ASP A CA 1
ATOM 1588 C C . ASP A 1 197 ? -1.742 36.766 53.138 1.00 7.11 196 ASP A C 1
ATOM 1589 O O . ASP A 1 197 ? -2.208 37.523 53.996 1.00 9.13 196 ASP A O 1
ATOM 1594 N N . ALA A 1 198 ? -1.478 37.168 51.902 1.00 7.29 197 ALA A N 1
ATOM 1595 C CA . ALA A 1 198 ? -1.870 38.473 51.408 1.00 8.13 197 ALA A CA 1
ATOM 1596 C C . ALA A 1 198 ? -3.222 38.369 50.712 1.00 7.08 197 ALA A C 1
ATOM 1597 O O . ALA A 1 198 ? -3.597 37.321 50.175 1.00 7.21 197 ALA A O 1
ATOM 1599 N N . ASN A 1 199 ? -3.952 39.472 50.724 1.00 7.18 198 ASN A N 1
ATOM 1600 C CA . ASN A 1 199 ? -5.271 39.546 50.118 1.00 7.56 198 ASN A CA 1
ATOM 1601 C C . ASN A 1 199 ? -5.481 41.013 49.791 1.00 7.59 198 ASN A C 1
ATOM 1602 O O . ASN A 1 199 ? -5.487 41.841 50.708 1.00 7.78 198 ASN A O 1
ATOM 1607 N N . PRO A 1 200 ? -5.660 41.388 48.513 1.00 8.14 199 PRO A N 1
ATOM 1608 C CA . PRO A 1 200 ? -5.939 40.565 47.328 1.00 7.75 199 PRO A CA 1
ATOM 1609 C C . PRO A 1 200 ? -4.739 39.837 46.716 1.00 7.33 199 PRO A C 1
ATOM 1610 O O . PRO A 1 200 ? -3.588 40.190 46.969 1.00 7.74 199 PRO A O 1
ATOM 1614 N N . PRO A 1 201 ? -5.018 38.832 45.893 1.00 7.46 200 PRO A N 1
ATOM 1615 C CA . PRO A 1 201 ? -3.963 38.151 45.140 1.00 7.50 200 PRO A CA 1
ATOM 1616 C C . PRO A 1 201 ? -3.611 38.950 43.884 1.00 7.39 200 PRO A C 1
ATOM 1617 O O . PRO A 1 201 ? -4.211 39.981 43.580 1.00 8.16 200 PRO A O 1
ATOM 1621 N N . SER A 1 202 ? -2.618 38.447 43.148 1.00 7.36 201 SER A N 1
ATOM 1622 C CA . SER A 1 202 ? -2.195 38.992 41.855 1.00 6.90 201 SER A CA 1
ATOM 1623 C C . SER A 1 202 ? -1.936 37.751 41.008 1.00 6.53 201 SER A C 1
ATOM 1624 O O . SER A 1 202 ? -0.900 37.102 41.169 1.00 6.98 201 SER A O 1
ATOM 1627 N N . ILE A 1 203 ? -2.896 37.381 40.156 1.00 6.20 202 ILE A N 1
ATOM 1628 C CA . ILE A 1 203 ? -2.928 36.039 39.572 1.00 6.02 202 ILE A CA 1
ATOM 1629 C C . ILE A 1 203 ? -2.445 36.089 38.129 1.00 5.81 202 ILE A C 1
ATOM 1630 O O . ILE A 1 203 ? -2.825 36.985 37.360 1.00 5.89 202 ILE A O 1
ATOM 1635 N N . ARG A 1 204 ? -1.614 35.120 37.752 1.00 6.06 203 ARG A N 1
ATOM 1636 C CA . ARG A 1 204 ? -1.203 34.946 36.366 1.00 6.21 203 ARG A CA 1
ATOM 1637 C C . ARG A 1 204 ? -1.410 33.492 35.976 1.00 6.02 203 ARG A C 1
ATOM 1638 O O . ARG A 1 204 ? -1.123 32.589 36.765 1.00 7.23 203 ARG A O 1
ATOM 1646 N N . GLY A 1 205 ? -1.904 33.270 34.772 1.00 5.86 204 GLY A N 1
ATOM 1647 C CA . GLY A 1 205 ? -2.049 31.922 34.243 1.00 6.36 204 GLY A CA 1
ATOM 1648 C C . GLY A 1 205 ? -1.456 31.838 32.855 1.00 7.57 204 GLY A C 1
ATOM 1649 O O . GLY A 1 205 ? -1.660 32.724 32.031 1.00 14.15 204 GLY A O 1
ATOM 1650 N N . TYR A 1 206 ? -0.707 30.775 32.602 1.00 5.74 205 TYR A N 1
ATOM 1651 C CA . TYR A 1 206 ? -0.017 30.585 31.333 1.00 5.76 205 TYR A CA 1
ATOM 1652 C C . TYR A 1 206 ? -0.643 29.407 30.602 1.00 5.75 205 TYR A C 1
ATOM 1653 O O . TYR A 1 206 ? -0.949 28.379 31.219 1.00 6.28 205 TYR A O 1
ATOM 1662 N N . PHE A 1 207 ? -0.868 29.573 29.298 1.00 5.80 206 PHE A N 1
ATOM 1663 C CA . PHE A 1 207 ? -1.578 28.573 28.511 1.00 6.04 206 PHE A CA 1
ATOM 1664 C C . PHE A 1 207 ? -1.200 28.746 27.048 1.00 5.64 206 PHE A C 1
ATOM 1665 O O . PHE A 1 207 ? -0.560 29.730 26.662 1.00 6.60 206 PHE A O 1
ATOM 1673 N N . GLN A 1 208 ? -1.614 27.780 26.232 1.00 6.17 207 GLN A N 1
ATOM 1674 C CA . GLN A 1 208 ? -1.388 27.819 24.795 1.00 6.39 207 GLN A CA 1
ATOM 1675 C C . GLN A 1 208 ? -2.718 28.090 24.100 1.00 5.85 207 GLN A C 1
ATOM 1676 O O . GLN A 1 208 ? -3.755 27.551 24.504 1.00 6.68 207 GLN A O 1
ATOM 1682 N N . THR A 1 209 ? -2.696 28.930 23.063 1.00 6.76 208 THR A N 1
ATOM 1683 C CA . THR A 1 209 ? -3.913 29.322 22.364 1.00 7.09 208 THR A CA 1
ATOM 1684 C C . THR A 1 209 ? -4.119 28.470 21.117 1.00 7.03 208 THR A C 1
ATOM 1685 O O . THR A 1 209 ? -3.260 27.684 20.716 1.00 8.00 208 THR A O 1
ATOM 1689 N N . VAL A 1 210 ? -5.271 28.675 20.473 1.00 7.65 209 VAL A N 1
ATOM 1690 C CA . VAL A 1 210 ? -5.605 27.934 19.261 1.00 8.60 209 VAL A CA 1
ATOM 1691 C C . VAL A 1 210 ? -4.645 28.210 18.115 1.00 8.99 209 VAL A C 1
ATOM 1692 O O . VAL A 1 210 ? -4.627 27.455 17.141 1.00 10.23 209 VAL A O 1
ATOM 1696 N N . THR A 1 211 ? -3.853 29.274 18.187 1.00 9.07 210 THR A N 1
ATOM 1697 C CA . THR A 1 211 ? -2.872 29.525 17.141 1.00 10.24 210 THR A CA 1
ATOM 1698 C C . THR A 1 211 ? -1.544 28.840 17.409 1.00 9.92 210 THR A C 1
ATOM 1699 O O . THR A 1 211 ? -0.671 28.874 16.542 1.00 11.21 210 THR A O 1
ATOM 1703 N N . GLY A 1 212 ? -1.367 28.242 18.585 1.00 8.58 211 GLY A N 1
ATOM 1704 C CA . GLY A 1 212 ? -0.094 27.690 18.989 1.00 8.52 211 GLY A CA 1
ATOM 1705 C C . GLY A 1 212 ? 0.739 28.623 19.841 1.00 7.92 211 GLY A C 1
ATOM 1706 O O . GLY A 1 212 ? 1.720 28.179 20.448 1.00 8.29 211 GLY A O 1
ATOM 1707 N N . SER A 1 213 ? 0.380 29.900 19.899 1.00 7.87 212 SER A N 1
ATOM 1708 C CA . SER A 1 213 ? 1.095 30.847 20.738 1.00 8.02 212 SER A CA 1
ATOM 1709 C C . SER A 1 213 ? 0.880 30.523 22.213 1.00 7.69 212 SER A C 1
ATOM 1710 O O . SER A 1 213 ? -0.090 29.868 22.599 1.00 7.60 212 SER A O 1
ATOM 1713 N N . LEU A 1 214 ? 1.799 31.003 23.042 1.00 7.56 213 LEU A N 1
ATOM 1714 C CA . LEU A 1 214 ? 1.595 31.004 24.484 1.00 7.36 213 LEU A CA 1
ATOM 1715 C C . LEU A 1 214 ? 1.069 32.367 24.904 1.00 7.33 213 LEU A C 1
ATOM 1716 O O . LEU A 1 214 ? 1.457 33.398 24.341 1.00 7.57 213 LEU A O 1
ATOM 1721 N N . ALA A 1 215 ? 0.181 32.360 25.894 1.00 7.10 214 ALA A N 1
ATOM 1722 C CA . ALA A 1 215 ? -0.526 33.551 26.334 1.00 6.61 214 ALA A CA 1
ATOM 1723 C C . ALA A 1 215 ? -0.628 33.542 27.852 1.00 6.46 214 ALA A C 1
ATOM 1724 O O . ALA A 1 215 ? -0.289 32.559 28.521 1.00 6.85 214 ALA A O 1
ATOM 1726 N N . GLU A 1 216 ? -1.134 34.651 28.391 1.00 6.38 215 GLU A N 1
ATOM 1727 C CA . GLU A 1 216 ? -1.138 34.895 29.821 1.00 6.60 215 GLU A CA 1
ATOM 1728 C C . GLU A 1 216 ? -2.482 35.465 30.245 1.00 6.22 215 GLU A C 1
ATOM 1729 O O . GLU A 1 216 ? -2.945 36.459 29.680 1.00 8.38 215 GLU A O 1
ATOM 1735 N N . GLN A 1 217 ? -3.091 34.837 31.250 1.00 6.01 216 GLN A N 1
ATOM 1736 C CA . GLN A 1 217 ? -4.234 35.383 31.971 1.00 6.85 216 GLN A CA 1
ATOM 1737 C C . GLN A 1 217 ? -3.732 36.249 33.118 1.00 5.93 216 GLN A C 1
ATOM 1738 O O . GLN A 1 217 ? -2.782 35.883 33.812 1.00 6.93 216 GLN A O 1
ATOM 1744 N N . VAL A 1 218 ? -4.382 37.397 33.321 1.00 6.48 217 VAL A N 1
ATOM 1745 C CA . VAL A 1 218 ? -4.032 38.337 34.381 1.00 6.70 217 VAL A CA 1
ATOM 1746 C C . VAL A 1 218 ? -5.282 38.646 35.189 1.00 5.91 217 VAL A C 1
ATOM 1747 O O . VAL A 1 218 ? -6.288 39.082 34.625 1.00 7.25 217 VAL A O 1
ATOM 1751 N N . TRP A 1 219 ? -5.212 38.464 36.509 1.00 6.28 218 TRP A N 1
ATOM 1752 C CA . TRP A 1 219 ? -6.209 39.027 37.412 1.00 6.51 218 TRP A CA 1
ATOM 1753 C C . TRP A 1 219 ? -5.551 40.033 38.338 1.00 7.63 218 TRP A C 1
ATOM 1754 O O . TRP A 1 219 ? -4.555 39.729 39.001 1.00 7.67 218 TRP A O 1
ATOM 1765 N N . GLU A 1 220 ? -6.120 41.224 38.374 1.00 8.92 219 GLU A N 1
ATOM 1766 C CA . GLU A 1 220 ? -5.842 42.208 39.401 1.00 10.22 219 GLU A CA 1
ATOM 1767 C C . GLU A 1 220 ? -7.197 42.756 39.817 1.00 11.81 219 GLU A C 1
ATOM 1768 O O . GLU A 1 220 ? -8.190 42.555 39.108 1.00 11.80 219 GLU A O 1
ATOM 1774 N N . THR A 1 221 ? -7.261 43.420 40.978 1.00 13.61 220 THR A N 1
ATOM 1775 C CA A THR A 1 221 ? -8.496 44.084 41.379 0.70 15.34 220 THR A CA 1
ATOM 1776 C CA B THR A 1 221 ? -8.497 44.078 41.375 0.30 15.59 220 THR A CA 1
ATOM 1777 C C . THR A 1 221 ? -9.063 44.823 40.179 1.00 16.62 220 THR A C 1
ATOM 1778 O O . THR A 1 221 ? -8.370 45.628 39.552 1.00 18.23 220 THR A O 1
ATOM 1785 N N . GLY A 1 222 ? -10.308 44.507 39.822 1.00 18.73 221 GLY A N 1
ATOM 1786 C CA . GLY A 1 222 ? -10.941 45.038 38.626 1.00 19.97 221 GLY A CA 1
ATOM 1787 C C . GLY A 1 222 ? -11.352 43.979 37.617 1.00 19.77 221 GLY A C 1
ATOM 1788 O O . GLY A 1 222 ? -12.326 44.181 36.885 1.00 22.47 221 GLY A O 1
ATOM 1789 N N . GLY A 1 223 ? -10.610 42.868 37.534 1.00 15.73 222 GLY A N 1
ATOM 1790 C CA . GLY A 1 223 ? -11.055 41.742 36.738 1.00 13.41 222 GLY A CA 1
ATOM 1791 C C . GLY A 1 223 ? -9.939 41.103 35.931 1.00 11.38 222 GLY A C 1
ATOM 1792 O O . GLY A 1 223 ? -8.757 41.401 36.104 1.00 13.16 222 GLY A O 1
ATOM 1793 N N . TRP A 1 224 ? -10.347 40.188 35.050 1.00 9.41 223 TRP A N 1
ATOM 1794 C CA . TRP A 1 224 ? -9.447 39.395 34.223 1.00 7.95 223 TRP A CA 1
ATOM 1795 C C . TRP A 1 224 ? -9.164 40.083 32.896 1.00 7.81 223 TRP A C 1
ATOM 1796 O O . TRP A 1 224 ? -10.025 40.749 32.321 1.00 9.16 223 TRP A O 1
ATOM 1807 N N . ARG A 1 225 ? -7.949 39.880 32.396 1.00 7.60 224 ARG A N 1
ATOM 1808 C CA . ARG A 1 225 ? -7.556 40.394 31.092 1.00 7.81 224 ARG A CA 1
ATOM 1809 C C . ARG A 1 225 ? -6.438 39.516 30.554 1.00 6.91 224 ARG A C 1
ATOM 1810 O O . ARG A 1 225 ? -5.833 38.731 31.284 1.00 8.20 224 ARG A O 1
ATOM 1818 N N . ILE A 1 226 ? -6.172 39.653 29.260 1.00 7.28 225 ILE A N 1
ATOM 1819 C CA . ILE A 1 226 ? -5.042 38.976 28.636 1.00 8.11 225 ILE A CA 1
ATOM 1820 C C . ILE A 1 226 ? -3.792 39.826 28.828 1.00 7.61 225 ILE A C 1
ATOM 1821 O O . ILE A 1 226 ? -3.797 41.035 28.560 1.00 8.86 225 ILE A O 1
ATOM 1826 N N . GLY A 1 227 ? -2.719 39.199 29.311 1.00 7.28 226 GLY A N 1
ATOM 1827 C CA . GLY A 1 227 ? -1.505 39.910 29.646 1.00 7.73 226 GLY A CA 1
ATOM 1828 C C . GLY A 1 227 ? -0.561 40.107 28.474 1.00 6.57 226 GLY A C 1
ATOM 1829 O O . GLY A 1 227 ? -0.802 39.686 27.340 1.00 7.37 226 GLY A O 1
ATOM 1830 N N . GLN A 1 228 ? 0.567 40.738 28.785 1.00 7.15 227 GLN A N 1
ATOM 1831 C CA . GLN A 1 228 ? 1.558 41.102 27.786 1.00 7.26 227 GLN A CA 1
ATOM 1832 C C . GLN A 1 228 ? 2.500 39.959 27.415 1.00 7.63 227 GLN A C 1
ATOM 1833 O O . GLN A 1 228 ? 3.171 40.044 26.385 1.00 9.11 227 GLN A O 1
ATOM 1839 N N . PHE A 1 229 ? 2.553 38.885 28.197 1.00 7.30 228 PHE A N 1
ATOM 1840 C CA . PHE A 1 229 ? 3.409 37.752 27.862 1.00 7.15 228 PHE A CA 1
ATOM 1841 C C . PHE A 1 229 ? 2.847 37.039 26.641 1.00 7.22 228 PHE A C 1
ATOM 1842 O O . PHE A 1 229 ? 1.729 36.519 26.683 1.00 7.56 228 PHE A O 1
ATOM 1850 N N . VAL A 1 230 ? 3.622 37.017 25.558 1.00 7.63 229 VAL A N 1
ATOM 1851 C CA . VAL A 1 230 ? 3.240 36.343 24.322 1.00 8.62 229 VAL A CA 1
ATOM 1852 C C . VAL A 1 230 ? 4.469 35.646 23.761 1.00 8.99 229 VAL A C 1
ATOM 1853 O O . VAL A 1 230 ? 5.510 36.278 23.548 1.00 10.19 229 VAL A O 1
ATOM 1857 N N . ILE A 1 231 ? 4.345 34.350 23.507 1.00 8.40 230 ILE A N 1
ATOM 1858 C CA . ILE A 1 231 ? 5.323 33.596 22.737 1.00 9.03 230 ILE A CA 1
ATOM 1859 C C . ILE A 1 231 ? 4.632 33.224 21.430 1.00 8.83 230 ILE A C 1
ATOM 1860 O O . ILE A 1 231 ? 3.653 32.473 21.457 1.00 9.07 230 ILE A O 1
ATOM 1865 N N . PRO A 1 232 ? 5.046 33.768 20.281 1.00 9.68 231 PRO A N 1
ATOM 1866 C CA . PRO A 1 232 ? 4.212 33.603 19.077 1.00 10.77 231 PRO A CA 1
ATOM 1867 C C . PRO A 1 232 ? 4.104 32.171 18.593 1.00 10.06 231 PRO A C 1
ATOM 1868 O O . PRO A 1 232 ? 3.101 31.821 17.956 1.00 11.38 231 PRO A O 1
ATOM 1872 N N . ALA A 1 233 ? 5.094 31.330 18.876 1.00 9.45 232 ALA A N 1
ATOM 1873 C CA . ALA A 1 233 ? 5.062 29.95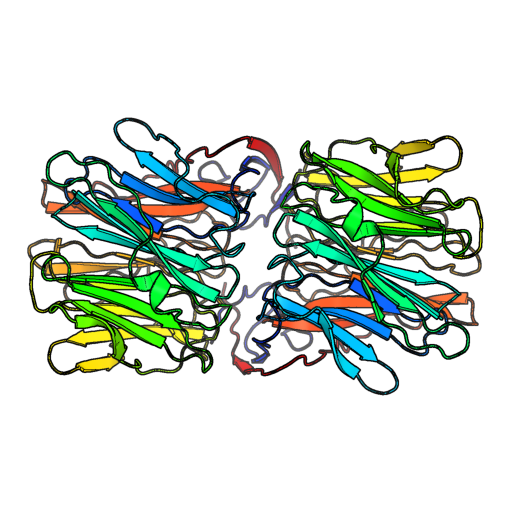0 18.421 1.00 9.47 232 ALA A CA 1
ATOM 1874 C C . ALA A 1 233 ? 5.678 29.042 19.472 1.00 8.86 232 ALA A C 1
ATOM 1875 O O . ALA A 1 233 ? 6.717 29.364 20.049 1.00 10.02 232 ALA A O 1
ATOM 1877 N N . ALA A 1 234 ? 5.055 27.889 19.681 1.00 8.75 233 ALA A N 1
ATOM 1878 C CA . ALA A 1 234 ? 5.562 26.884 20.604 1.00 8.69 233 ALA A CA 1
ATOM 1879 C C . ALA A 1 234 ? 5.121 25.523 20.095 1.00 7.11 233 ALA A C 1
ATOM 1880 O O . ALA A 1 234 ? 4.196 25.435 19.279 1.00 8.17 233 ALA A O 1
ATOM 1882 N N . PRO A 1 235 ? 5.761 24.442 20.548 1.00 7.33 234 PRO A N 1
ATOM 1883 C CA . PRO A 1 235 ? 5.341 23.109 20.096 1.00 7.60 234 PRO A CA 1
ATOM 1884 C C . PRO A 1 235 ? 3.887 22.840 20.450 1.00 6.30 234 PRO A C 1
ATOM 1885 O O . PRO A 1 235 ? 3.363 23.336 21.447 1.00 6.96 234 PRO A O 1
ATOM 1889 N N . PHE A 1 236 ? 3.238 22.038 19.611 1.00 6.80 235 PHE A N 1
ATOM 1890 C CA . PHE A 1 236 ? 1.845 21.674 19.830 1.00 7.22 235 PHE A CA 1
ATOM 1891 C C . PHE A 1 236 ? 1.691 20.939 21.156 1.00 6.54 235 PHE A C 1
ATOM 1892 O O . PHE A 1 236 ? 2.395 19.964 21.421 1.00 7.18 235 PHE A O 1
ATOM 1900 N N . LEU A 1 237 ? 0.766 21.411 21.992 1.00 6.63 236 LEU A N 1
ATOM 1901 C CA . LEU A 1 237 ? 0.533 20.831 23.316 1.00 6.94 236 LEU A CA 1
ATOM 1902 C C . LEU A 1 237 ? 1.826 20.770 24.122 1.00 6.14 236 LEU A C 1
ATOM 1903 O O . LEU A 1 237 ? 2.142 19.774 24.775 1.00 7.37 236 LEU A O 1
ATOM 1908 N N . THR A 1 238 ? 2.578 21.862 24.095 1.00 6.53 237 THR A N 1
ATOM 1909 C CA . THR A 1 238 ? 3.780 21.904 24.905 1.00 6.52 237 THR A CA 1
ATOM 1910 C C . THR A 1 238 ? 3.423 21.900 26.388 1.00 5.64 237 THR A C 1
ATOM 1911 O O . THR A 1 238 ? 2.522 22.630 26.819 1.00 6.16 237 THR A O 1
ATOM 1915 N N . PRO A 1 239 ? 4.127 21.114 27.194 1.00 5.97 238 PRO A N 1
ATOM 1916 C CA . PRO A 1 239 ? 4.058 21.294 28.647 1.00 6.40 238 PRO A CA 1
ATOM 1917 C C . PRO A 1 239 ? 4.404 22.731 29.019 1.00 5.81 238 PRO A C 1
ATOM 1918 O O . PRO A 1 239 ? 5.222 23.382 28.367 1.00 7.20 238 PRO A O 1
ATOM 1922 N N . ILE A 1 240 ? 3.747 23.225 30.072 1.00 6.15 239 ILE A N 1
ATOM 1923 C CA . ILE A 1 240 ? 3.952 24.568 30.606 1.00 6.25 239 ILE A CA 1
ATOM 1924 C C . ILE A 1 240 ? 3.904 24.463 32.122 1.00 6.20 239 ILE A C 1
ATOM 1925 O O . ILE A 1 240 ? 3.022 23.794 32.668 1.00 7.36 239 ILE A O 1
ATOM 1930 N N . SER A 1 241 ? 4.829 25.131 32.811 1.00 6.14 240 SER A N 1
ATOM 1931 C CA . SER A 1 241 ? 4.703 25.282 34.257 1.00 5.85 240 SER A CA 1
ATOM 1932 C C . SER A 1 241 ? 5.367 26.580 34.678 1.00 5.88 240 SER A C 1
ATOM 1933 O O . SER A 1 241 ? 6.457 26.904 34.203 1.00 8.16 240 SER A O 1
ATOM 1936 N N . ALA A 1 242 ? 4.726 27.294 35.598 1.00 5.80 241 ALA A N 1
ATOM 1937 C CA . ALA A 1 242 ? 5.255 28.555 36.088 1.00 6.27 241 ALA A CA 1
ATOM 1938 C C . ALA A 1 242 ? 5.358 28.535 37.609 1.00 5.77 241 ALA A C 1
ATOM 1939 O O . ALA A 1 242 ? 4.641 27.797 38.287 1.00 6.51 241 ALA A O 1
ATOM 1941 N N . THR A 1 243 ? 6.263 29.357 38.143 1.00 6.24 242 THR A N 1
ATOM 1942 C CA . THR A 1 243 ? 6.423 29.476 39.584 1.00 6.06 242 THR A CA 1
ATOM 1943 C C . THR A 1 243 ? 6.907 30.884 39.902 1.00 6.14 242 THR A C 1
ATOM 1944 O O . THR A 1 243 ? 7.636 31.497 39.115 1.00 7.19 242 THR A O 1
ATOM 1948 N N . VAL A 1 244 ? 6.514 31.388 41.071 1.00 6.56 243 VAL A N 1
ATOM 1949 C CA A VAL A 1 244 ? 6.911 32.718 41.487 0.50 7.35 243 VAL A CA 1
ATOM 1950 C CA B VAL A 1 244 ? 6.829 32.743 41.526 0.50 6.40 243 VAL A CA 1
ATOM 1951 C C . VAL A 1 244 ? 7.424 32.677 42.921 1.00 8.12 243 VAL A C 1
ATOM 1952 O O . VAL A 1 244 ? 6.895 31.967 43.781 1.00 9.62 243 VAL A O 1
ATOM 1959 N N . SER A 1 245 ? 8.485 33.436 43.158 1.00 7.94 244 SER A N 1
ATOM 1960 C CA A SER A 1 245 ? 8.980 33.729 44.492 0.70 7.73 244 SER A CA 1
ATOM 1961 C CA B SER A 1 245 ? 8.984 33.726 44.490 0.30 8.59 244 SER A CA 1
ATOM 1962 C C . SER A 1 245 ? 9.501 35.156 44.467 1.00 7.99 244 SER A C 1
ATOM 1963 O O . SER A 1 245 ? 9.912 35.649 43.410 1.00 7.91 244 SER A O 1
ATOM 1968 N N . PRO A 1 246 ? 9.482 35.853 45.603 1.00 8.44 245 PRO A N 1
ATOM 1969 C CA . PRO A 1 246 ? 9.974 37.235 45.607 1.00 9.74 245 PRO A CA 1
ATOM 1970 C C . PRO A 1 246 ? 11.493 37.300 45.552 1.00 9.01 245 PRO A C 1
ATOM 1971 O O . PRO A 1 246 ? 12.200 36.501 46.168 1.00 10.19 245 PRO A O 1
ATOM 1975 N N . GLU A 1 247 ? 11.999 38.273 44.803 1.00 9.35 246 GLU A N 1
ATOM 1976 C CA . GLU A 1 247 ? 13.420 38.589 44.813 1.00 9.89 246 GLU A CA 1
ATOM 1977 C C . GLU A 1 247 ? 13.548 40.094 44.967 1.00 10.45 246 GLU A C 1
ATOM 1978 O O . GLU A 1 247 ? 12.958 40.853 44.190 1.00 9.54 246 GLU A O 1
ATOM 1984 N N . LYS A 1 248 ? 14.291 40.523 45.981 1.00 10.78 247 LYS A N 1
ATOM 1985 C CA . LYS A 1 248 ? 14.442 41.943 46.287 1.00 12.83 247 LYS A CA 1
ATOM 1986 C C . LYS A 1 248 ? 13.086 42.645 46.326 1.00 12.33 247 LYS A C 1
ATOM 1987 O O . LYS A 1 248 ? 12.887 43.712 45.740 1.00 14.06 247 LYS A O 1
ATOM 1993 N N . ASP A 1 249 ? 12.132 41.998 46.999 1.00 13.01 248 ASP A N 1
ATOM 1994 C CA . ASP A 1 249 ? 10.810 42.551 47.282 1.00 14.34 248 ASP A CA 1
ATOM 1995 C C . ASP A 1 249 ? 9.951 42.741 46.042 1.00 12.95 248 ASP A C 1
ATOM 1996 O O . ASP A 1 249 ? 9.040 43.578 46.048 1.00 15.94 248 ASP A O 1
ATOM 2001 N N . PHE A 1 250 ? 10.214 42.000 44.969 1.00 10.42 249 PHE A N 1
ATOM 2002 C CA . PHE A 1 250 ? 9.366 42.084 43.799 1.00 9.01 249 PHE A CA 1
ATOM 2003 C C . PHE A 1 250 ? 9.168 40.671 43.265 1.00 8.24 249 PHE A C 1
ATOM 2004 O O . PHE A 1 250 ? 10.125 39.880 43.244 1.00 9.12 249 PHE A O 1
ATOM 2012 N N . PRO A 1 251 ? 7.952 40.324 42.836 1.00 7.59 250 PRO A N 1
ATOM 2013 C CA . PRO A 1 251 ? 7.689 38.936 42.420 1.00 7.98 250 PRO A CA 1
ATOM 2014 C C . PRO A 1 251 ? 8.492 38.561 41.185 1.00 7.11 250 PRO A C 1
ATOM 2015 O O . PRO A 1 251 ? 8.467 39.267 40.175 1.00 8.04 250 PRO A O 1
ATOM 2019 N N . LYS A 1 252 ? 9.183 37.424 41.261 1.00 7.21 251 LYS A N 1
ATOM 2020 C CA . LYS A 1 252 ? 9.944 36.890 40.135 1.00 7.03 251 LYS A CA 1
ATOM 2021 C C . LYS A 1 252 ? 9.166 35.713 39.553 1.00 6.89 251 LYS A C 1
ATOM 2022 O O . LYS A 1 252 ? 9.116 34.636 40.161 1.00 7.49 251 LYS A O 1
ATOM 2028 N N . ILE A 1 253 ? 8.540 35.925 38.388 1.00 6.65 252 ILE A N 1
ATOM 2029 C CA . ILE A 1 253 ? 7.813 34.858 37.700 1.00 6.90 252 ILE A CA 1
ATOM 2030 C C . ILE A 1 253 ? 8.790 34.095 36.825 1.00 6.28 252 ILE A C 1
ATOM 2031 O O . ILE A 1 253 ? 9.589 34.700 36.102 1.00 7.49 252 ILE A O 1
ATOM 2036 N N . HIS A 1 254 ? 8.716 32.771 36.870 1.00 6.66 253 HIS A N 1
ATOM 2037 C CA . HIS A 1 254 ? 9.479 31.903 35.980 1.00 7.05 253 HIS A CA 1
ATOM 2038 C C . HIS A 1 254 ? 8.471 31.069 35.204 1.00 6.81 253 HIS A C 1
ATOM 2039 O O . HIS A 1 254 ? 7.671 30.356 35.815 1.00 7.55 253 HIS A O 1
ATOM 2046 N N . VAL A 1 255 ? 8.507 31.147 33.876 1.00 6.64 254 VAL A N 1
ATOM 2047 C CA . VAL A 1 255 ? 7.625 30.364 33.016 1.00 6.43 254 VAL A CA 1
ATOM 2048 C C . VAL A 1 255 ? 8.482 29.399 32.211 1.00 5.88 254 VAL A C 1
ATOM 2049 O O . VAL A 1 255 ? 9.445 29.820 31.557 1.00 6.99 254 VAL A O 1
ATOM 2053 N N . TYR A 1 256 ? 8.125 28.114 32.253 1.00 5.76 255 TYR A N 1
ATOM 2054 C CA . TYR A 1 256 ? 8.857 27.052 31.572 1.00 6.00 255 TYR A CA 1
ATOM 2055 C C . TYR A 1 256 ? 7.955 26.363 30.558 1.00 5.93 255 TYR A C 1
ATOM 2056 O O . TYR A 1 256 ? 6.787 26.083 30.840 1.00 6.54 255 TYR A O 1
ATOM 2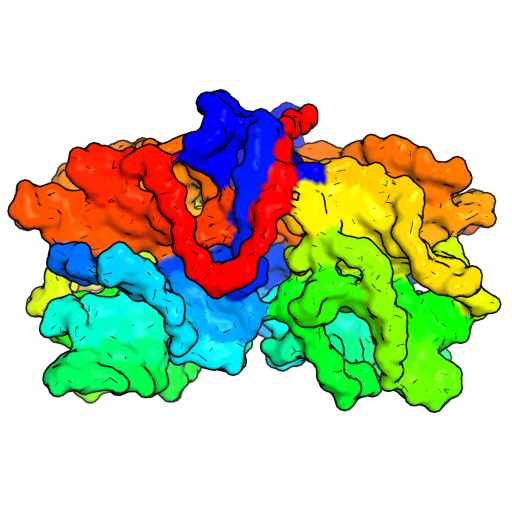065 N N . TRP A 1 257 ? 8.518 26.072 29.386 1.00 6.47 256 TRP A N 1
ATOM 2066 C CA . TRP A 1 257 ? 7.866 25.254 28.373 1.00 7.09 256 TRP A CA 1
ATOM 2067 C C . TRP A 1 257 ? 8.956 24.531 27.591 1.00 6.86 256 TRP A C 1
ATOM 2068 O O . TRP A 1 257 ? 10.143 24.662 27.888 1.00 7.22 256 TRP A O 1
ATOM 2079 N N . LEU A 1 258 ? 8.559 23.767 26.582 1.00 8.65 257 LEU A N 1
ATOM 2080 C CA . LEU A 1 258 ? 9.515 22.957 25.839 1.00 9.72 257 LEU A CA 1
ATOM 2081 C C . LEU A 1 258 ? 9.764 23.518 24.445 1.00 11.24 257 LEU A C 1
ATOM 2082 O O . LEU A 1 258 ? 8.872 24.081 23.805 1.00 14.51 257 LEU A O 1
ATOM 2087 N N . SER A 1 259 ? 11.003 23.364 23.990 1.00 10.30 258 SER A N 1
ATOM 2088 C CA . SER A 1 259 ? 11.369 23.641 22.614 1.00 10.78 258 SER A CA 1
ATOM 2089 C C . SER A 1 259 ? 10.975 22.462 21.727 1.00 10.55 258 SER A C 1
ATOM 2090 O O . SER A 1 259 ? 10.547 21.408 22.206 1.00 9.75 258 SER A O 1
ATOM 2093 N N . VAL A 1 260 ? 11.170 22.626 20.414 1.00 13.87 259 VAL A N 1
ATOM 2094 C CA . VAL A 1 260 ? 10.930 21.502 19.512 1.00 16.55 259 VAL A CA 1
ATOM 2095 C C . VAL A 1 260 ? 11.909 20.364 19.726 1.00 14.44 259 VAL A C 1
ATOM 2096 O O . VAL A 1 260 ? 11.664 19.253 19.242 1.00 17.30 259 VAL A O 1
ATOM 2100 N N . GLU A 1 261 ? 13.036 20.619 20.382 1.00 11.78 260 GLU A N 1
ATOM 2101 C CA . GLU A 1 261 ? 13.960 19.569 20.784 1.00 11.88 260 GLU A CA 1
ATOM 2102 C C . GLU A 1 261 ? 13.594 18.971 22.130 1.00 9.50 260 GLU A C 1
ATOM 2103 O O . GLU A 1 261 ? 14.346 18.149 22.660 1.00 10.63 260 GLU A O 1
ATOM 2109 N N . SER A 1 262 ? 12.456 19.371 22.692 1.00 8.67 261 SER A N 1
ATOM 2110 C CA . SER A 1 262 ? 12.044 18.957 24.029 1.00 8.86 261 SER A CA 1
ATOM 2111 C C . SER A 1 262 ? 13.084 19.309 25.086 1.00 7.40 261 SER A C 1
ATOM 2112 O O . SER A 1 262 ? 13.252 18.591 26.076 1.00 8.36 261 SER A O 1
ATOM 2115 N N . THR A 1 263 ? 13.756 20.441 24.898 1.00 7.58 262 THR A N 1
ATOM 2116 C CA . THR A 1 263 ? 14.549 21.039 25.960 1.00 7.62 262 THR A CA 1
ATOM 2117 C C . THR A 1 263 ? 13.718 22.124 26.635 1.00 7.29 262 THR A C 1
ATOM 2118 O O . THR A 1 263 ? 12.781 22.670 26.052 1.00 8.60 262 THR A O 1
ATOM 2122 N N . ILE A 1 264 ? 14.050 22.418 27.883 1.00 6.71 263 ILE A N 1
ATOM 2123 C CA . ILE A 1 264 ? 13.240 23.332 28.679 1.00 7.01 263 ILE A CA 1
ATOM 2124 C C . ILE A 1 264 ? 13.681 24.769 28.436 1.00 7.14 263 ILE A C 1
ATOM 2125 O O . ILE A 1 264 ? 14.868 25.101 28.564 1.00 8.18 263 ILE A O 1
ATOM 2130 N N . ILE A 1 265 ? 12.710 25.617 28.093 1.00 6.65 264 ILE A N 1
ATOM 2131 C CA A ILE A 1 265 ? 12.911 27.046 27.886 0.60 7.84 264 ILE A CA 1
ATOM 2132 C CA B ILE A 1 265 ? 12.910 27.047 27.886 0.40 7.36 264 ILE A CA 1
ATOM 2133 C C . ILE A 1 265 ? 12.330 27.787 29.082 1.00 7.17 264 ILE A C 1
ATOM 2134 O O . ILE A 1 265 ? 11.248 27.443 29.568 1.00 7.72 264 ILE A O 1
ATOM 2143 N N . GLU A 1 266 ? 13.040 28.819 29.543 1.00 7.29 265 GLU A N 1
ATOM 2144 C CA . GLU A 1 266 ? 12.621 29.646 30.668 1.00 7.41 265 GLU A CA 1
ATOM 2145 C C . GLU A 1 266 ? 12.480 31.095 30.226 1.00 7.40 265 GLU A C 1
ATOM 2146 O O . GLU A 1 266 ? 13.348 31.624 29.524 1.00 8.64 265 GLU A O 1
ATOM 2152 N N . SER A 1 267 ? 11.401 31.742 30.664 1.00 7.35 266 SER A N 1
ATOM 2153 C CA A SER A 1 267 ? 11.244 33.190 30.572 0.30 8.52 266 SER A CA 1
ATOM 2154 C CA B SER A 1 267 ? 11.295 33.190 30.582 0.70 7.78 266 SER A CA 1
ATOM 2155 C C . SER A 1 267 ? 10.954 33.726 31.963 1.00 7.24 266 SER A C 1
ATOM 2156 O O . SER A 1 267 ? 10.034 33.236 32.625 1.00 8.39 266 SER A O 1
ATOM 2161 N N . VAL A 1 268 ? 11.705 34.737 32.387 1.00 7.53 267 VAL A N 1
ATOM 2162 C CA . VAL A 1 268 ? 11.556 35.337 33.707 1.00 7.93 267 VAL A CA 1
ATOM 2163 C C . VAL A 1 268 ? 10.895 36.703 33.573 1.00 7.41 267 VAL A C 1
ATOM 2164 O O . VAL A 1 268 ? 11.235 37.488 32.678 1.00 8.81 267 VAL A O 1
ATOM 2168 N N . ASN A 1 269 ? 9.958 36.991 34.475 1.00 7.83 268 ASN A N 1
ATOM 2169 C CA . ASN A 1 269 ? 9.426 38.338 34.639 1.00 8.18 268 ASN A CA 1
ATOM 2170 C C . ASN A 1 269 ? 9.885 38.884 35.981 1.00 7.52 268 ASN A C 1
ATOM 2171 O O . ASN A 1 269 ? 9.592 38.299 37.029 1.00 8.26 268 ASN A O 1
ATOM 2176 N N . TRP A 1 270 ? 10.601 40.004 35.941 1.00 8.28 269 TRP A N 1
ATOM 2177 C CA . TRP A 1 270 ? 11.056 40.661 37.161 1.00 8.46 269 TRP A CA 1
ATOM 2178 C C . TRP A 1 270 ? 11.451 42.069 36.723 1.00 10.15 269 TRP A C 1
ATOM 2179 O O . TRP A 1 270 ? 12.524 42.256 36.145 1.00 11.19 269 TRP A O 1
ATOM 2190 N N . HIS A 1 271 ? 10.562 43.034 36.961 1.00 10.49 270 HIS A N 1
ATOM 2191 C CA . HIS A 1 271 ? 10.676 44.353 36.341 1.00 11.93 270 HIS A CA 1
ATOM 2192 C C . HIS A 1 271 ? 10.793 44.220 34.823 1.00 11.44 270 HIS A C 1
ATOM 2193 O O . HIS A 1 271 ? 11.732 44.717 34.195 1.00 14.05 270 HIS A O 1
ATOM 2200 N N . GLY A 1 272 ? 9.835 43.512 34.241 1.00 10.96 271 GLY A N 1
ATOM 2201 C CA . GLY A 1 272 ? 9.782 43.271 32.815 1.00 10.93 271 GLY A CA 1
ATOM 2202 C C . GLY A 1 272 ? 10.149 41.832 32.469 1.00 9.97 271 GLY A C 1
ATOM 2203 O O . GLY A 1 272 ? 10.808 41.119 33.231 1.00 10.24 271 GLY A O 1
ATOM 2204 N N . TRP A 1 273 ? 9.702 41.405 31.288 1.00 10.22 272 TRP A N 1
ATOM 2205 C CA . TRP A 1 273 ? 10.031 40.078 30.769 1.00 10.64 272 TRP A CA 1
ATOM 2206 C C . TRP A 1 273 ? 11.434 40.059 30.177 1.00 11.80 272 TRP A C 1
ATOM 2207 O O . TRP A 1 273 ? 11.826 40.967 29.437 1.00 14.13 272 TRP A O 1
ATOM 2218 N N . LYS A 1 274 ? 12.188 39.014 30.498 1.00 11.73 273 LYS A N 1
ATOM 2219 C CA . LYS A 1 274 ? 13.482 38.759 29.888 1.00 13.06 273 LYS A CA 1
ATOM 2220 C C . LYS A 1 274 ? 13.316 37.764 28.744 1.00 12.41 273 LYS A C 1
ATOM 2221 O O . LYS A 1 274 ? 12.358 36.987 28.698 1.00 13.04 273 LYS A O 1
ATOM 2227 N N . ALA A 1 275 ? 14.267 37.795 27.818 1.00 13.14 274 ALA A N 1
ATOM 2228 C CA . ALA A 1 275 ? 14.197 36.929 26.649 1.00 14.27 274 ALA A CA 1
ATOM 2229 C C . ALA A 1 275 ? 14.184 35.458 27.065 1.00 12.92 274 ALA A C 1
ATOM 2230 O O . ALA A 1 275 ? 14.886 35.069 28.009 1.00 12.90 274 ALA A O 1
ATOM 2232 N N . PRO A 1 276 ? 13.402 34.615 26.389 1.00 12.40 275 PRO A N 1
ATOM 2233 C CA . PRO A 1 276 ? 13.422 33.184 26.705 1.00 12.03 275 PRO A CA 1
ATOM 2234 C C . PRO A 1 276 ? 14.804 32.600 26.462 1.00 12.04 275 PRO A C 1
ATOM 2235 O O . PRO A 1 276 ? 15.513 33.000 25.534 1.00 13.98 275 PRO A O 1
ATOM 2239 N N . LYS A 1 277 ? 15.188 31.646 27.306 1.00 11.09 276 LYS A N 1
ATOM 2240 C CA A LYS A 1 277 ? 16.499 31.024 27.202 0.50 12.46 276 LYS A CA 1
ATOM 2241 C CA B LYS A 1 277 ? 16.493 31.019 27.185 0.50 12.87 276 LYS A CA 1
ATOM 2242 C C . LYS A 1 277 ? 16.393 29.562 27.606 1.00 10.72 276 LYS A C 1
ATOM 2243 O O . LYS A 1 277 ? 15.684 29.222 28.556 1.00 11.43 276 LYS A O 1
ATOM 2248 N N . GLN A 1 278 ? 17.106 28.709 26.888 1.00 11.21 277 GLN A N 1
ATOM 2249 C CA . GLN A 1 278 ? 17.144 27.293 27.210 1.00 10.83 277 GLN A CA 1
ATOM 2250 C C . GLN A 1 278 ? 17.970 27.080 28.474 1.00 9.35 277 GLN A C 1
ATOM 2251 O O . GLN A 1 278 ? 19.089 27.579 28.577 1.00 11.73 277 GLN A O 1
ATOM 2257 N N . ILE A 1 279 ? 17.426 26.333 29.439 1.00 8.48 278 ILE A N 1
ATOM 2258 C CA . ILE A 1 279 ? 18.137 26.151 30.708 1.00 8.92 278 ILE A CA 1
ATOM 2259 C C . ILE A 1 279 ? 19.221 25.076 30.620 1.00 8.92 278 ILE A C 1
ATOM 2260 O O . ILE A 1 279 ? 20.228 25.152 31.333 1.00 9.54 278 ILE A O 1
ATOM 2265 N N . ASP A 1 280 ? 19.027 24.058 29.784 1.00 8.78 279 ASP A N 1
ATOM 2266 C CA . ASP A 1 280 ? 20.031 23.032 29.531 1.00 9.14 279 ASP A CA 1
ATOM 2267 C C . ASP A 1 280 ? 19.667 22.384 28.204 1.00 8.95 279 ASP A C 1
ATOM 2268 O O . ASP A 1 280 ? 18.556 22.557 27.701 1.00 9.63 279 ASP A O 1
ATOM 2273 N N . ASN A 1 281 ? 20.606 21.625 27.639 1.00 8.61 280 ASN A N 1
ATOM 2274 C CA . ASN A 1 281 ? 20.412 21.069 26.304 1.00 9.38 280 ASN A CA 1
ATOM 2275 C C . ASN A 1 281 ? 20.037 19.594 26.310 1.00 9.20 280 ASN A C 1
ATOM 2276 O O . ASN A 1 281 ? 20.245 18.907 25.302 1.00 10.67 280 ASN A O 1
ATOM 2281 N N . ILE A 1 282 ? 19.469 19.099 27.404 1.00 8.76 281 ILE A N 1
ATOM 2282 C CA . ILE A 1 282 ? 19.057 17.704 27.510 1.00 9.58 281 ILE A CA 1
ATOM 2283 C C . ILE A 1 282 ? 17.575 17.601 27.175 1.00 8.70 281 ILE A C 1
ATOM 2284 O O . ILE A 1 282 ? 16.746 18.336 27.730 1.00 10.83 281 ILE A O 1
ATOM 2289 N N . SER A 1 283 ? 17.240 16.692 26.262 1.00 8.79 282 SER A N 1
ATOM 2290 C CA . SER A 1 283 ? 15.862 16.508 25.822 1.00 8.90 282 SER A CA 1
ATOM 2291 C C . SER A 1 283 ? 15.110 15.647 26.824 1.00 8.18 282 SER A C 1
ATOM 2292 O O . SER A 1 283 ? 15.469 14.485 27.046 1.00 10.12 282 SER A O 1
ATOM 2295 N N . VAL A 1 284 ? 14.051 16.205 27.403 1.00 7.67 283 VAL A N 1
ATOM 2296 C CA . VAL A 1 284 ? 13.175 15.465 28.301 1.00 7.48 283 VAL A CA 1
ATOM 2297 C C . VAL A 1 284 ? 12.127 14.742 27.470 1.00 7.26 283 VAL A C 1
ATOM 2298 O O . VAL A 1 284 ? 11.999 14.982 26.264 1.00 8.75 283 VAL A O 1
ATOM 2302 N N . VAL A 1 285 ? 11.380 13.837 28.095 1.00 6.86 284 VAL A N 1
ATOM 2303 C CA . VAL A 1 285 ? 10.195 13.302 27.446 1.00 7.63 284 VAL A CA 1
ATOM 2304 C C . VAL A 1 285 ? 9.173 14.423 27.348 1.00 7.06 284 VAL A C 1
ATOM 2305 O O . VAL A 1 285 ? 8.947 15.162 28.315 1.00 7.55 284 VAL A O 1
ATOM 2309 N N . LYS A 1 286 ? 8.580 14.587 26.172 1.00 7.17 285 LYS A N 1
ATOM 2310 C CA . LYS A 1 286 ? 7.588 15.645 25.989 1.00 7.40 285 LYS A CA 1
ATOM 2311 C C . LYS A 1 286 ? 6.330 15.241 26.742 1.00 6.76 285 LYS A C 1
ATOM 2312 O O . LYS A 1 286 ? 5.518 14.451 26.255 1.00 8.51 285 LYS A O 1
ATOM 2318 N N . ALA A 1 287 ? 6.180 15.794 27.943 1.00 6.74 286 ALA A N 1
ATOM 2319 C CA . ALA A 1 287 ? 5.206 15.347 28.931 1.00 6.90 286 ALA A CA 1
ATOM 2320 C C . ALA A 1 287 ? 5.242 16.370 30.054 1.00 6.31 286 ALA A C 1
ATOM 2321 O O . ALA A 1 287 ? 6.176 17.167 30.157 1.00 6.50 286 ALA A O 1
ATOM 2323 N N . ASP A 1 288 ? 4.222 16.317 30.909 1.00 6.32 287 ASP A N 1
ATOM 2324 C CA . ASP A 1 288 ? 4.014 17.332 31.937 1.00 6.75 287 ASP A CA 1
ATOM 2325 C C . ASP A 1 288 ? 5.278 17.595 32.750 1.00 6.29 287 ASP A C 1
ATOM 2326 O O . ASP A 1 288 ? 6.021 16.675 33.105 1.00 7.17 287 ASP A O 1
ATOM 2331 N N . ILE A 1 289 ? 5.506 18.871 33.054 1.00 6.51 288 ILE A N 1
ATOM 2332 C CA . ILE A 1 289 ? 6.558 19.304 33.964 1.00 6.59 288 ILE A CA 1
ATOM 2333 C C . ILE A 1 289 ? 5.908 20.068 35.118 1.00 6.55 288 ILE A C 1
ATOM 2334 O O . ILE A 1 289 ? 4.738 20.448 35.060 1.00 8.81 288 ILE A O 1
ATOM 2339 N N . SER A 1 290 ? 6.677 20.283 36.182 1.00 6.06 289 SER A N 1
ATOM 2340 C CA . SER A 1 290 ? 6.158 20.990 37.348 1.00 5.67 289 SER A CA 1
ATOM 2341 C C . SER A 1 290 ? 7.295 21.768 37.984 1.00 5.24 289 SER A C 1
ATOM 2342 O O . SER A 1 290 ? 8.298 21.177 38.394 1.00 6.50 289 SER A O 1
ATOM 2345 N N . ALA A 1 291 ? 7.131 23.080 38.089 1.00 5.92 290 ALA A N 1
ATOM 2346 C CA . ALA A 1 291 ? 8.142 23.947 38.666 1.00 6.66 290 ALA A CA 1
ATOM 2347 C C . ALA A 1 291 ? 7.696 24.474 40.024 1.00 6.00 290 ALA A C 1
ATOM 2348 O O . ALA A 1 291 ? 6.510 24.717 40.261 1.00 7.21 290 ALA A O 1
ATOM 2350 N N . THR A 1 292 ? 8.670 24.686 40.905 1.00 5.98 291 THR A N 1
ATOM 2351 C CA . THR A 1 292 ? 8.412 25.268 42.213 1.00 6.18 291 THR A CA 1
ATOM 2352 C C . THR A 1 292 ? 9.644 26.073 42.610 1.00 5.47 291 THR A C 1
ATOM 2353 O O . THR A 1 292 ? 10.713 25.924 42.019 1.00 7.05 291 THR A O 1
ATOM 2357 N N . SER A 1 293 ? 9.492 26.954 43.596 1.00 6.69 292 SER A N 1
ATOM 2358 C CA . SER A 1 293 ? 10.587 27.869 43.899 1.00 7.22 292 SER A CA 1
ATOM 2359 C C . SER A 1 293 ? 10.477 28.361 45.331 1.00 6.97 292 SER A C 1
ATOM 2360 O O . SER A 1 293 ? 9.403 28.329 45.934 1.00 6.96 292 SER A O 1
ATOM 2363 N N . PHE A 1 294 ? 11.607 28.829 45.862 1.00 7.35 293 PHE A N 1
ATOM 2364 C CA . PHE A 1 294 ? 11.623 29.512 47.150 1.00 7.79 293 PHE A CA 1
ATOM 2365 C C . PHE A 1 294 ? 12.752 30.529 47.145 1.00 8.35 293 PHE A C 1
ATOM 2366 O O . PHE A 1 294 ? 13.690 30.440 46.350 1.00 9.29 293 PHE A O 1
ATOM 2374 N N . THR A 1 295 ? 12.657 31.491 48.058 1.00 9.30 294 THR A N 1
ATOM 2375 C CA . THR A 1 295 ? 13.672 32.526 48.193 1.00 10.65 294 THR A CA 1
ATOM 2376 C C . THR A 1 295 ? 14.665 32.096 49.268 1.00 12.19 294 THR A C 1
ATOM 2377 O O . THR A 1 295 ? 14.288 31.900 50.430 1.00 13.28 294 THR A O 1
ATOM 2381 N N . ARG A 1 296 ? 15.916 31.903 48.857 1.00 13.17 295 ARG A N 1
ATOM 2382 C CA . ARG A 1 296 ? 17.001 31.466 49.720 1.00 15.35 295 ARG A CA 1
ATOM 2383 C C . ARG A 1 296 ? 17.366 32.575 50.707 1.00 15.11 295 ARG A C 1
ATOM 2384 O O . ARG A 1 296 ? 17.050 33.753 50.509 1.00 15.00 295 ARG A O 1
ATOM 2392 N N . ASP A 1 297 ? 18.037 32.183 51.796 1.00 16.61 296 ASP A N 1
ATOM 2393 C CA . ASP A 1 297 ? 18.358 33.137 52.853 1.00 19.22 296 ASP A CA 1
ATOM 2394 C C . ASP A 1 297 ? 19.298 34.246 52.390 1.00 18.84 296 ASP A C 1
ATOM 2395 O O . ASP A 1 297 ? 19.384 35.284 53.057 1.00 22.80 296 ASP A O 1
ATOM 2400 N N . ASP A 1 298 ? 20.006 34.058 51.278 1.00 16.43 297 ASP A N 1
ATOM 2401 C CA . ASP A 1 298 ? 20.828 35.123 50.718 1.00 15.71 297 ASP A CA 1
ATOM 2402 C C . ASP A 1 298 ? 20.058 36.024 49.761 1.00 15.01 297 ASP A C 1
ATOM 2403 O O . ASP A 1 298 ? 20.659 36.913 49.146 1.00 16.05 297 ASP A O 1
ATOM 2408 N N . GLY A 1 299 ? 18.750 35.810 49.612 1.00 13.23 298 GLY A N 1
ATOM 2409 C CA . GLY A 1 299 ? 17.925 36.654 48.781 1.00 13.19 298 GLY A CA 1
ATOM 2410 C C . GLY A 1 299 ? 17.759 36.185 47.353 1.00 12.74 298 GLY A C 1
ATOM 2411 O O . GLY A 1 299 ? 16.931 36.752 46.632 1.00 14.08 298 GLY A O 1
ATOM 2412 N N . THR A 1 300 ? 18.525 35.186 46.914 1.00 11.92 299 THR A N 1
ATOM 2413 C CA . THR A 1 300 ? 18.356 34.644 45.575 1.00 11.28 299 THR A CA 1
ATOM 2414 C C . THR A 1 300 ? 17.195 33.650 45.560 1.00 11.00 299 THR A C 1
ATOM 2415 O O . THR A 1 300 ? 16.706 33.204 46.601 1.00 13.35 299 THR A O 1
ATOM 2419 N N . VAL A 1 301 ? 16.737 33.305 44.362 1.00 10.30 300 VAL A N 1
ATOM 2420 C CA . VAL A 1 301 ? 15.574 32.438 44.205 1.00 9.44 300 VAL A CA 1
ATOM 2421 C C . VAL A 1 301 ? 16.016 31.105 43.625 1.00 8.52 300 VAL A C 1
ATOM 2422 O O . VAL A 1 301 ? 16.538 31.040 42.503 1.00 9.84 300 VAL A O 1
ATOM 2426 N N . ASP A 1 302 ? 15.803 30.048 44.400 1.00 8.33 301 ASP A N 1
ATOM 2427 C CA . ASP A 1 302 ? 15.999 28.680 43.960 1.00 8.09 301 ASP A CA 1
ATOM 2428 C C . ASP A 1 302 ? 14.776 28.206 43.189 1.00 7.49 301 ASP A C 1
ATOM 2429 O O . ASP A 1 302 ? 13.640 28.557 43.516 1.00 7.94 301 ASP A O 1
ATOM 2434 N N . VAL A 1 303 ? 15.009 27.358 42.186 1.00 7.38 302 VAL A N 1
ATOM 2435 C CA . VAL A 1 303 ? 13.932 26.728 41.431 1.00 6.90 302 VAL A CA 1
ATOM 2436 C C . VAL A 1 303 ? 14.199 25.232 41.393 1.00 6.25 302 VAL A C 1
ATOM 2437 O O . VAL A 1 303 ? 15.354 24.796 41.365 1.00 6.84 302 VAL A O 1
ATOM 2441 N N . ARG A 1 304 ? 13.122 24.446 41.427 1.00 6.35 303 ARG A N 1
ATOM 2442 C CA . ARG A 1 304 ? 13.184 23.019 41.141 1.00 6.26 303 ARG A CA 1
ATOM 2443 C C . ARG A 1 304 ? 12.175 22.727 40.047 1.00 6.04 303 ARG A C 1
ATOM 2444 O O . ARG A 1 304 ? 11.059 23.254 40.075 1.00 7.03 303 ARG A O 1
ATOM 2452 N N . ILE A 1 305 ? 12.555 21.887 39.089 1.00 5.99 304 ILE A N 1
ATOM 2453 C CA . ILE A 1 305 ? 11.624 21.421 38.072 1.00 5.74 304 ILE A CA 1
ATOM 2454 C C . ILE A 1 305 ? 11.606 19.907 38.112 1.00 5.22 304 ILE A C 1
ATOM 2455 O O . ILE A 1 305 ? 12.666 19.271 38.148 1.00 6.30 304 ILE A O 1
ATOM 2460 N N . TYR A 1 306 ? 10.402 19.342 38.055 1.00 5.36 305 TYR A N 1
ATOM 2461 C CA . TYR A 1 306 ? 10.182 17.908 37.997 1.00 5.82 305 TYR A CA 1
ATOM 2462 C C . TYR A 1 306 ? 9.497 17.566 36.685 1.00 5.31 305 TYR A C 1
ATOM 2463 O O . TYR A 1 306 ? 8.759 18.374 36.118 1.00 6.40 305 TYR A O 1
ATOM 2472 N N . GLY A 1 307 ? 9.745 16.359 36.203 1.00 5.75 306 GLY A N 1
ATOM 2473 C CA . GLY A 1 307 ? 9.110 15.909 34.979 1.00 6.23 306 GLY A CA 1
ATOM 2474 C C . GLY A 1 307 ? 9.659 14.555 34.615 1.00 5.46 306 GLY A C 1
ATOM 2475 O O . GLY A 1 307 ? 10.259 13.879 35.453 1.00 6.10 306 GLY A O 1
ATOM 2476 N N . THR A 1 308 ? 9.456 14.159 33.359 1.00 6.36 307 THR A N 1
ATOM 2477 C CA . THR A 1 308 ? 9.881 12.847 32.883 1.00 6.21 307 THR A CA 1
ATOM 2478 C C . THR A 1 308 ? 11.134 12.996 32.033 1.00 5.93 307 THR A C 1
ATOM 2479 O O . THR A 1 308 ? 11.117 13.713 31.023 1.00 6.71 307 THR A O 1
ATOM 2483 N N . ALA A 1 309 ? 12.202 12.301 32.423 1.00 6.12 308 ALA A N 1
ATOM 2484 C CA . ALA A 1 309 ? 13.425 12.224 31.639 1.00 6.75 308 ALA A CA 1
ATOM 2485 C C . ALA A 1 309 ? 13.498 10.879 30.929 1.00 6.09 308 ALA A C 1
ATOM 2486 O O . ALA A 1 309 ? 12.838 9.910 31.309 1.00 6.76 308 ALA A O 1
ATOM 2488 N N . GLN A 1 310 ? 14.326 10.825 29.889 1.00 6.51 309 GLN A N 1
ATOM 2489 C CA . GLN A 1 310 ? 14.527 9.560 29.191 1.00 6.91 309 GLN A CA 1
ATOM 2490 C C . GLN A 1 310 ? 15.102 8.524 30.153 1.00 6.37 309 GLN A C 1
ATOM 2491 O O . GLN A 1 310 ? 15.942 8.850 30.995 1.00 6.98 309 GLN A O 1
ATOM 2497 N N . LEU A 1 311 ? 14.651 7.267 30.049 1.00 6.42 310 LEU A N 1
ATOM 2498 C CA . LEU A 1 311 ? 13.579 6.809 29.160 1.00 6.73 310 LEU A CA 1
ATOM 2499 C C . LEU A 1 311 ? 12.197 7.013 29.796 1.00 6.75 310 LEU A C 1
ATOM 2500 O O . LEU A 1 311 ? 11.252 7.450 29.132 1.00 8.28 310 LEU A O 1
ATOM 2505 N N . ASN A 1 312 ? 12.086 6.704 31.086 1.00 6.86 311 ASN A N 1
ATOM 2506 C CA . ASN A 1 312 ? 10.910 7.090 31.860 1.00 7.08 311 ASN A CA 1
ATOM 2507 C C . ASN A 1 312 ? 11.296 7.148 33.326 1.00 6.76 311 ASN A C 1
ATOM 2508 O O . ASN A 1 312 ? 11.098 6.179 34.064 1.00 8.25 311 ASN A O 1
ATOM 2513 N N . VAL A 1 313 ? 11.866 8.272 33.754 1.00 6.50 312 VAL A N 1
ATOM 2514 C CA . VAL A 1 313 ? 12.209 8.464 35.155 1.00 7.70 312 VAL A CA 1
ATOM 2515 C C . VAL A 1 313 ? 11.792 9.865 35.569 1.00 6.95 312 VAL A C 1
ATOM 2516 O O . VAL A 1 313 ? 11.699 10.778 34.744 1.00 6.83 312 VAL A O 1
ATOM 2520 N N . LEU A 1 314 ? 11.538 10.022 36.862 1.00 6.62 313 LEU A N 1
ATOM 2521 C CA . LEU A 1 314 ? 11.186 11.310 37.443 1.00 6.41 313 LEU A CA 1
ATOM 2522 C C . LEU A 1 314 ? 12.470 12.105 37.671 1.00 6.50 313 LEU A C 1
ATOM 2523 O O . LEU A 1 314 ? 13.298 11.728 38.507 1.00 7.23 313 LEU A O 1
ATOM 2528 N N . PHE A 1 315 ? 12.657 13.191 36.919 1.00 5.62 314 PHE A N 1
ATOM 2529 C CA . PHE A 1 315 ? 13.852 14.005 37.093 1.00 6.32 314 PHE A CA 1
ATOM 2530 C C . PHE A 1 315 ? 13.623 15.124 38.101 1.00 5.55 314 PHE A C 1
ATOM 2531 O O . PHE A 1 315 ? 12.495 15.562 38.328 1.00 6.29 314 PHE A O 1
ATOM 2539 N N . GLU A 1 316 ? 14.731 15.624 38.658 1.00 6.41 315 GLU A N 1
ATOM 2540 C CA . GLU A 1 316 ? 14.751 16.883 39.398 1.00 6.51 315 GLU A CA 1
ATOM 2541 C C . GLU A 1 316 ? 15.864 17.750 38.825 1.00 6.50 315 GLU A C 1
ATOM 2542 O O . GLU A 1 316 ? 17.040 17.369 38.872 1.00 7.64 315 GLU A O 1
ATOM 2548 N N . ARG A 1 317 ? 15.501 18.907 38.281 1.00 6.84 316 ARG A N 1
ATOM 2549 C CA . ARG A 1 317 ? 16.466 19.915 37.868 1.00 6.93 316 ARG A CA 1
ATOM 2550 C C . ARG A 1 317 ? 16.528 20.995 38.939 1.00 6.88 316 ARG A C 1
ATOM 2551 O O . ARG A 1 317 ? 15.493 21.403 39.476 1.00 7.36 316 ARG A O 1
ATOM 2559 N N . ILE A 1 318 ? 17.742 21.445 39.253 1.00 7.08 317 ILE A N 1
ATOM 2560 C CA . ILE A 1 318 ? 18.001 22.320 40.393 1.00 7.86 317 ILE A CA 1
ATOM 2561 C C . ILE A 1 318 ? 18.638 23.615 39.904 1.00 7.50 317 ILE A C 1
ATOM 2562 O O . ILE A 1 318 ? 19.712 23.595 39.292 1.00 8.35 317 ILE A O 1
ATOM 2567 N N . PHE A 1 319 ? 17.994 24.741 40.203 1.00 7.29 318 PHE A N 1
ATOM 2568 C CA . PHE A 1 319 ? 18.581 26.064 40.021 1.00 7.94 318 PHE A CA 1
ATOM 2569 C C . PHE A 1 319 ? 18.904 26.591 41.408 1.00 8.17 318 PHE A C 1
ATOM 2570 O O . PHE A 1 319 ? 18.000 26.765 42.233 1.00 8.28 318 PHE A O 1
ATOM 2578 N N . ARG A 1 320 ? 20.188 26.817 41.666 1.00 8.08 319 ARG A N 1
ATOM 2579 C CA . ARG A 1 320 ? 20.664 27.119 43.005 1.00 9.75 319 ARG A CA 1
ATOM 2580 C C . ARG A 1 320 ? 21.971 27.888 42.856 1.00 8.98 319 ARG A C 1
ATOM 2581 O O . ARG A 1 320 ? 22.803 27.531 42.019 1.00 10.37 319 ARG A O 1
ATOM 2589 N N . TYR A 1 321 ? 22.128 28.961 43.635 1.00 10.90 320 TYR A N 1
ATOM 2590 C CA . TYR A 1 321 ? 23.303 29.833 43.542 1.00 11.74 320 TYR A CA 1
ATOM 2591 C C . TYR A 1 321 ? 23.489 30.394 42.134 1.00 11.10 320 TYR A C 1
ATOM 2592 O O . TYR A 1 321 ? 24.617 30.607 41.678 1.00 12.27 320 TYR A O 1
ATOM 2601 N N . GLY A 1 322 ? 22.384 30.623 41.430 1.00 11.43 321 GLY A N 1
ATOM 2602 C CA . GLY A 1 322 ? 22.428 31.279 40.139 1.00 10.80 321 GLY A CA 1
ATOM 2603 C C . GLY A 1 322 ? 22.783 30.400 38.962 1.00 10.74 321 GLY A C 1
ATOM 2604 O O . GLY A 1 322 ? 22.983 30.928 37.861 1.00 12.42 321 GLY A O 1
ATOM 2605 N N . VAL A 1 323 ? 22.856 29.082 39.138 1.00 10.44 322 VAL A N 1
ATOM 2606 C CA A VAL A 1 323 ? 23.199 28.179 38.046 0.70 10.77 322 VAL A CA 1
ATOM 2607 C CA B VAL A 1 323 ? 23.218 28.173 38.060 0.30 11.01 322 VAL A CA 1
ATOM 2608 C C . VAL A 1 323 ? 22.280 26.970 38.079 1.00 9.86 322 VAL A C 1
ATOM 2609 O O . VAL A 1 323 ? 21.825 26.531 39.142 1.00 10.24 322 VAL A O 1
ATOM 2616 N N . TRP A 1 324 ? 21.983 26.450 36.891 1.00 9.73 323 TRP A N 1
ATOM 2617 C CA . TRP A 1 324 ? 21.323 25.160 36.772 1.00 9.27 323 TRP A CA 1
ATOM 2618 C C . TRP A 1 324 ? 22.392 24.094 36.957 1.00 10.04 323 TRP A C 1
ATOM 2619 O O . TRP A 1 324 ? 23.363 24.038 36.194 1.00 11.75 323 TRP A O 1
ATOM 2630 N N . GLU A 1 325 ? 22.236 23.270 37.983 1.00 9.36 324 GLU A N 1
ATOM 2631 C CA . GLU A 1 325 ? 23.256 22.279 38.279 1.00 10.06 324 GLU A CA 1
ATOM 2632 C C . GLU A 1 325 ? 23.298 21.227 37.177 1.00 9.22 324 GLU A C 1
ATOM 2633 O O . GLU A 1 325 ? 22.262 20.791 36.671 1.00 9.96 324 GLU A O 1
ATOM 2639 N N . GLU A 1 326 ? 24.513 20.853 36.777 1.00 10.60 325 GLU A N 1
ATOM 2640 C CA A GLU A 1 326 ? 24.680 19.988 35.616 0.70 11.36 325 GLU A CA 1
ATOM 2641 C CA B GLU A 1 326 ? 24.652 19.991 35.608 0.30 10.52 325 GLU A CA 1
ATOM 2642 C C . GLU A 1 326 ? 24.167 18.579 35.891 1.00 10.37 325 GLU A C 1
ATOM 2643 O O . GLU A 1 326 ? 23.599 17.932 35.006 1.00 12.19 325 GLU A O 1
ATOM 2654 N N . LYS A 1 327 ? 24.374 18.084 37.107 1.00 12.34 326 LYS A N 1
ATOM 2655 C CA . LYS A 1 327 ? 23.911 16.754 37.470 1.00 15.79 326 LYS A CA 1
ATOM 2656 C C . LYS A 1 327 ? 22.408 16.823 37.686 1.00 17.53 326 LYS A C 1
ATOM 2657 O O . LYS A 1 327 ? 21.933 17.503 38.603 1.00 21.31 326 LYS A O 1
ATOM 2663 N N . ILE A 1 328 ? 21.662 16.151 36.821 1.00 14.56 327 ILE A N 1
ATOM 2664 C CA . ILE A 1 328 ? 20.216 16.056 36.934 1.00 13.23 327 ILE A CA 1
ATOM 2665 C C . ILE A 1 328 ? 19.904 14.727 37.596 1.00 16.34 327 ILE A C 1
ATOM 2666 O O . ILE A 1 328 ? 20.265 13.664 37.078 1.00 17.70 327 ILE A O 1
ATOM 2671 N N A HIS A 1 329 ? 19.213 14.798 38.730 0.70 15.93 328 HIS A N 1
ATOM 2672 N N B HIS A 1 329 ? 19.264 14.768 38.749 0.30 17.00 328 HIS A N 1
ATOM 2673 C CA A HIS A 1 329 ? 18.893 13.649 39.558 0.70 14.75 328 HIS A CA 1
ATOM 2674 C CA B HIS A 1 329 ? 19.037 13.513 39.438 0.30 16.70 328 HIS A CA 1
ATOM 2675 C C A HIS A 1 329 ? 17.659 12.932 39.021 0.70 10.93 328 HIS A C 1
ATOM 2676 C C B HIS A 1 329 ? 17.665 12.947 39.107 0.30 14.06 328 HIS A C 1
ATOM 2677 O O A HIS A 1 329 ? 16.870 13.490 38.255 0.70 8.69 328 HIS A O 1
ATOM 2678 O O B HIS A 1 329 ? 16.795 13.623 38.553 0.30 14.66 328 HIS A O 1
ATOM 2691 N N . SER A 1 330 ? 17.498 11.674 39.433 1.00 11.32 329 SER A N 1
ATOM 2692 C CA . SER A 1 330 ? 16.258 10.949 39.243 1.00 10.42 329 SER A CA 1
ATOM 2693 C C . SER A 1 330 ? 15.774 10.469 40.604 1.00 9.45 329 SER A C 1
ATOM 2694 O O . SER A 1 330 ? 16.576 10.186 41.503 1.00 11.44 329 SER A O 1
ATOM 2697 N N . ILE A 1 331 ? 14.459 10.398 40.752 1.00 8.15 330 ILE A N 1
ATOM 2698 C CA . ILE A 1 331 ? 13.814 9.966 41.987 1.00 8.35 330 ILE A CA 1
ATOM 2699 C C . ILE A 1 331 ? 13.121 8.649 41.680 1.00 7.35 330 ILE A C 1
ATOM 2700 O O . ILE A 1 331 ? 12.141 8.623 40.926 1.00 7.70 330 ILE A O 1
ATOM 2705 N N . SER A 1 332 ? 13.615 7.556 42.258 1.00 7.45 331 SER A N 1
ATOM 2706 C CA . SER A 1 332 ? 13.037 6.249 41.970 1.00 7.26 331 SER A CA 1
ATOM 2707 C C . SER A 1 332 ? 11.665 6.120 42.615 1.00 7.50 331 SER A C 1
ATOM 27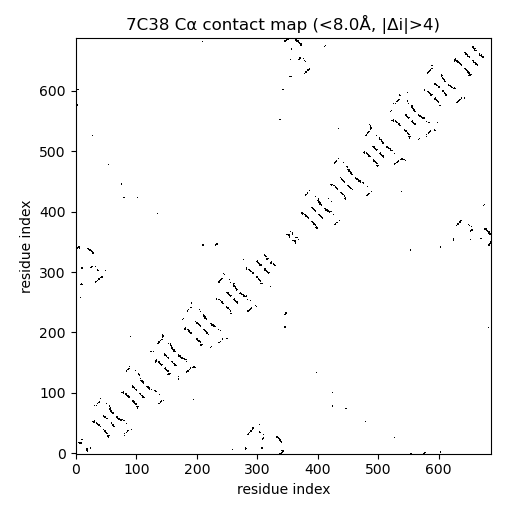08 O O . SER A 1 332 ? 11.479 6.468 43.786 1.00 8.42 331 SER A O 1
ATOM 2711 N N . VAL A 1 333 ? 10.703 5.607 41.851 1.00 7.18 332 VAL A N 1
ATOM 2712 C CA . VAL A 1 333 ? 9.343 5.420 42.331 1.00 7.90 332 VAL A CA 1
ATOM 2713 C C . VAL A 1 333 ? 8.890 3.974 42.224 1.00 7.61 332 VAL A C 1
ATOM 2714 O O . VAL A 1 333 ? 7.706 3.685 42.398 1.00 8.51 332 VAL A O 1
ATOM 2718 N N . GLY A 1 334 ? 9.809 3.059 41.951 1.00 7.58 333 GLY A N 1
ATOM 2719 C CA . GLY A 1 334 ? 9.456 1.662 41.790 1.00 9.12 333 GLY A CA 1
ATOM 2720 C C . GLY A 1 334 ? 10.530 0.940 40.996 1.00 8.26 333 GLY A C 1
ATOM 2721 O O . GLY A 1 334 ? 11.656 1.418 40.872 1.00 8.72 333 GLY A O 1
ATOM 2722 N N . LYS A 1 335 ? 10.142 -0.206 40.450 1.00 8.30 334 LYS A N 1
ATOM 2723 C CA A LYS A 1 335 ? 11.084 -1.066 39.745 0.50 8.94 334 LYS A CA 1
ATOM 2724 C CA B LYS A 1 335 ? 11.091 -1.061 39.753 0.50 8.93 334 LYS A CA 1
ATOM 2725 C C . LYS A 1 335 ? 11.583 -0.406 38.465 1.00 8.21 334 LYS A C 1
ATOM 2726 O O . LYS A 1 335 ? 10.860 0.334 37.791 1.00 8.04 334 LYS A O 1
ATOM 2737 N N . GLU A 1 336 ? 12.836 -0.698 38.125 1.00 8.06 335 GLU A N 1
ATOM 2738 C CA . GLU A 1 336 ? 13.502 -0.059 37.002 1.00 8.25 335 GLU A CA 1
ATOM 2739 C C . GLU A 1 336 ? 14.302 -1.084 36.221 1.00 9.15 335 GLU A C 1
ATOM 2740 O O . GLU A 1 336 ? 14.764 -2.083 36.776 1.00 11.15 335 GLU A O 1
ATOM 2746 N N . ILE A 1 337 ? 14.480 -0.814 34.931 1.00 7.80 336 ILE A N 1
ATOM 2747 C CA . ILE A 1 337 ? 15.426 -1.587 34.126 1.00 8.27 336 ILE A CA 1
ATOM 2748 C C . ILE A 1 337 ? 16.353 -0.654 33.361 1.00 7.97 336 ILE A C 1
ATOM 2749 O O . ILE A 1 337 ? 15.927 0.417 32.906 1.00 8.61 336 ILE A O 1
ATOM 2754 N N . PRO A 1 338 ? 17.623 -1.019 33.211 1.00 8.61 337 PRO A N 1
ATOM 2755 C CA . PRO A 1 338 ? 18.548 -0.228 32.398 1.00 8.95 337 PRO A CA 1
ATOM 2756 C C . PRO A 1 338 ? 18.497 -0.709 30.959 1.00 8.10 337 PRO A C 1
ATOM 2757 O O . PRO A 1 338 ? 18.406 -1.906 30.680 1.00 9.20 337 PRO A O 1
ATOM 2761 N N . ILE A 1 339 ? 18.546 0.243 30.029 1.00 7.71 338 ILE A N 1
ATOM 2762 C CA . ILE A 1 339 ? 18.448 -0.050 28.604 1.00 7.82 338 ILE A CA 1
ATOM 2763 C C . ILE A 1 339 ? 19.522 0.748 27.880 1.00 7.34 338 ILE A C 1
ATOM 2764 O O . ILE A 1 339 ? 19.715 1.934 28.165 1.00 8.40 338 ILE A O 1
ATOM 2769 N N . GLU A 1 340 ? 20.230 0.103 26.961 1.00 7.76 339 GLU A N 1
ATOM 2770 C CA . GLU A 1 340 ? 21.193 0.809 26.131 1.00 8.23 339 GLU A CA 1
ATOM 2771 C C . GLU A 1 340 ? 20.470 1.676 25.110 1.00 7.48 339 GLU A C 1
ATOM 2772 O O . GLU A 1 340 ? 19.438 1.286 24.558 1.00 8.84 339 GLU A O 1
ATOM 2778 N N . VAL A 1 341 ? 21.025 2.856 24.861 1.00 8.59 340 VAL A N 1
ATOM 2779 C CA . VAL A 1 341 ? 20.460 3.838 23.944 1.00 8.41 340 VAL A CA 1
ATOM 2780 C C . VAL A 1 341 ? 21.530 4.189 22.922 1.00 8.90 340 VAL A C 1
ATOM 2781 O O . VAL A 1 341 ? 22.670 4.495 23.291 1.00 9.78 340 VAL A O 1
ATOM 2785 N N . VAL A 1 342 ? 21.167 4.145 21.641 1.00 8.94 341 VAL A N 1
ATOM 2786 C CA . VAL A 1 342 ? 22.071 4.522 20.560 1.00 9.24 341 VAL A CA 1
ATOM 2787 C C . VAL A 1 342 ? 21.486 5.694 19.783 1.00 9.11 341 VAL A C 1
ATOM 2788 O O . VAL A 1 342 ? 20.294 5.711 19.460 1.00 10.13 341 VAL A O 1
ATOM 2792 N N . GLY A 1 343 ? 22.334 6.677 19.484 1.00 9.44 342 GLY A N 1
ATOM 2793 C CA . GLY A 1 343 ? 21.912 7.792 18.653 1.00 10.35 342 GLY A CA 1
ATOM 2794 C C . GLY A 1 343 ? 21.925 7.382 17.193 1.00 10.57 342 GLY A C 1
ATOM 2795 O O . GLY A 1 343 ? 22.896 6.786 16.715 1.00 13.00 342 GLY A O 1
ATOM 2796 N N . VAL A 1 344 ? 20.844 7.689 16.480 1.00 10.67 343 VAL A N 1
ATOM 2797 C CA A VAL A 1 344 ? 20.759 7.326 15.075 0.40 12.50 343 VAL A CA 1
ATOM 2798 C CA B VAL A 1 344 ? 20.644 7.285 15.088 0.60 12.23 343 VAL A CA 1
ATOM 2799 C C . VAL A 1 344 ? 20.260 8.510 14.266 1.00 14.20 343 VAL A C 1
ATOM 2800 O O . VAL A 1 344 ? 19.492 9.356 14.741 1.00 14.83 343 VAL A O 1
ATOM 2807 N N . ALA A 1 345 ? 20.759 8.584 13.034 1.00 22.29 344 ALA A N 1
ATOM 2808 C CA . ALA A 1 345 ? 20.462 9.661 12.103 1.00 29.77 344 ALA A CA 1
ATOM 2809 C C . ALA A 1 345 ? 19.264 9.300 11.229 1.00 36.94 344 ALA A C 1
ATOM 2810 O O . ALA A 1 345 ? 18.763 8.174 11.243 1.00 36.53 344 ALA A O 1
ATOM 2812 N N . ALA A 1 346 ? 18.812 10.277 10.450 1.00 46.86 345 ALA A N 1
ATOM 2813 C CA . ALA A 1 346 ? 17.678 10.082 9.554 1.00 60.71 345 ALA A CA 1
ATOM 2814 C C . ALA A 1 346 ? 18.039 9.163 8.392 1.00 36.79 345 ALA A C 1
ATOM 2815 O O . ALA A 1 346 ? 19.189 9.126 7.953 1.00 45.24 345 ALA A O 1
ATOM 2817 N N . PRO B 1 3 ? 1.743 30.229 15.379 1.00 11.75 2 PRO B N 1
ATOM 2818 C CA A PRO B 1 3 ? 1.792 28.855 14.867 0.50 10.94 2 PRO B CA 1
ATOM 2819 C CA B PRO B 1 3 ? 1.826 28.863 14.852 0.50 11.01 2 PRO B CA 1
ATOM 2820 C C . PRO B 1 3 ? 2.341 27.905 15.914 1.00 10.11 2 PRO B C 1
ATOM 2821 O O . PRO B 1 3 ? 2.772 28.348 16.981 1.00 10.98 2 PRO B O 1
ATOM 2828 N N . VAL B 1 4 ? 2.286 26.618 15.622 1.00 9.85 3 VAL B N 1
ATOM 2829 C CA . VAL B 1 4 ? 2.991 25.625 16.417 1.00 9.27 3 VAL B CA 1
ATOM 2830 C C . VAL B 1 4 ? 4.313 25.330 15.731 1.00 9.74 3 VAL B C 1
ATOM 2831 O O . VAL B 1 4 ? 4.419 25.354 14.499 1.00 11.74 3 VAL B O 1
ATOM 2835 N N . GLU B 1 5 ? 5.334 25.062 16.537 1.00 10.40 4 GLU B N 1
ATOM 2836 C CA . GLU B 1 5 ? 6.660 24.724 16.049 1.00 10.56 4 GLU B CA 1
ATOM 2837 C C . GLU B 1 5 ? 6.777 23.219 15.850 1.00 10.74 4 GLU B C 1
ATOM 2838 O O . GLU B 1 5 ? 6.255 22.434 16.645 1.00 12.53 4 GLU B O 1
ATOM 2844 N N . PHE B 1 6 ? 7.490 22.824 14.800 1.00 9.94 5 PHE B N 1
ATOM 2845 C CA . PHE B 1 6 ? 7.737 21.430 14.462 1.00 10.37 5 PHE B CA 1
ATOM 2846 C C . PHE B 1 6 ? 9.179 21.330 13.985 1.00 10.15 5 PHE B C 1
ATOM 2847 O O . PHE B 1 6 ? 9.698 22.291 13.408 1.00 11.54 5 PHE B O 1
ATOM 2855 N N . PRO B 1 7 ? 9.858 20.206 14.227 1.00 10.55 6 PRO B N 1
ATOM 2856 C CA . PRO B 1 7 ? 11.263 20.102 13.796 1.00 12.76 6 PRO B CA 1
ATOM 2857 C C . PRO B 1 7 ? 11.390 20.306 12.293 1.00 11.82 6 PRO B C 1
ATOM 2858 O O . PRO B 1 7 ? 10.704 19.658 11.501 1.00 12.43 6 PRO B O 1
ATOM 2862 N N . LYS B 1 8 ? 12.280 21.222 11.906 1.00 13.12 7 LYS B N 1
ATOM 2863 C CA A LYS B 1 8 ? 12.376 21.584 10.498 0.50 14.05 7 LYS B CA 1
ATOM 2864 C CA B LYS B 1 8 ? 12.423 21.600 10.504 0.50 14.19 7 LYS B CA 1
ATOM 2865 C C . LYS B 1 8 ? 12.884 20.440 9.629 1.00 13.60 7 LYS B C 1
ATOM 2866 O O . LYS B 1 8 ? 12.632 20.450 8.421 1.00 16.19 7 LYS B O 1
ATOM 2877 N N . SER B 1 9 ? 13.561 19.448 10.211 1.00 12.95 8 SER B N 1
ATOM 2878 C CA . SER B 1 9 ? 14.071 18.311 9.454 1.00 14.76 8 SER B CA 1
ATOM 2879 C C . SER B 1 9 ? 13.016 17.247 9.185 1.00 13.30 8 SER B C 1
ATOM 2880 O O . SER B 1 9 ? 13.297 16.303 8.440 1.00 15.51 8 SER B O 1
ATOM 2883 N N . LEU B 1 10 ? 11.831 17.359 9.777 1.00 11.65 9 LEU B N 1
ATOM 2884 C CA . LEU B 1 10 ? 10.784 16.359 9.642 1.00 11.04 9 LEU B CA 1
ATOM 2885 C C . LEU B 1 10 ? 9.624 16.925 8.837 1.00 11.49 9 LEU B C 1
ATOM 2886 O O . LEU B 1 10 ? 9.318 18.117 8.921 1.00 12.79 9 LEU B O 1
ATOM 2891 N N . ARG B 1 11 ? 8.969 16.056 8.065 1.00 11.23 10 ARG B N 1
ATOM 2892 C CA . ARG B 1 11 ? 7.787 16.428 7.294 1.00 11.19 10 ARG B CA 1
ATOM 2893 C C . ARG B 1 11 ? 6.541 16.078 8.100 1.00 10.60 10 ARG B C 1
ATOM 2894 O O . ARG B 1 11 ? 6.364 14.925 8.497 1.00 11.42 10 ARG B O 1
ATOM 2902 N N . ALA B 1 12 ? 5.683 17.070 8.342 1.00 10.99 11 ALA B N 1
ATOM 2903 C CA . ALA B 1 12 ? 4.466 16.843 9.114 1.00 10.97 11 ALA B CA 1
ATOM 2904 C C . ALA B 1 12 ? 3.319 16.300 8.271 1.00 10.10 11 ALA B C 1
ATOM 2905 O O . ALA B 1 12 ? 2.380 15.714 8.824 1.00 11.40 11 ALA B O 1
ATOM 2907 N N . SER B 1 13 ? 3.373 16.470 6.953 1.00 11.65 12 SER B N 1
ATOM 2908 C CA . SER B 1 13 ? 2.271 16.053 6.098 1.00 12.64 12 SER B CA 1
ATOM 2909 C C . SER B 1 13 ? 2.794 15.825 4.687 1.00 13.82 12 SER B C 1
ATOM 2910 O O . SER B 1 13 ? 3.949 16.123 4.372 1.00 14.30 12 SER B O 1
ATOM 2913 N N . SER B 1 14 ? 1.911 15.294 3.833 1.00 15.39 13 SER B N 1
ATOM 2914 C CA A SER B 1 14 ? 2.237 15.092 2.422 0.60 18.42 13 SER B CA 1
ATOM 2915 C CA B SER B 1 14 ? 2.296 15.087 2.444 0.40 18.29 13 SER B CA 1
ATOM 2916 C C . SER B 1 14 ? 2.549 16.400 1.715 1.00 19.38 13 SER B C 1
ATOM 2917 O O . SER B 1 14 ? 3.265 16.404 0.705 1.00 21.83 13 SER B O 1
ATOM 2922 N N . HIS B 1 15 ? 1.995 17.507 2.200 1.00 19.77 14 HIS B N 1
ATOM 2923 C CA . HIS B 1 15 ? 2.217 18.802 1.576 1.00 20.67 14 HIS B CA 1
ATOM 2924 C C . HIS B 1 15 ? 3.378 19.573 2.194 1.00 18.54 14 HIS B C 1
ATOM 2925 O O . HIS B 1 15 ? 3.619 20.718 1.800 1.00 20.03 14 HIS B O 1
ATOM 2932 N N . SER B 1 16 ? 4.114 18.970 3.126 1.00 16.53 15 SER B N 1
ATOM 2933 C CA . SER B 1 16 ? 5.315 19.604 3.643 1.00 15.17 15 SER B CA 1
ATOM 2934 C C . SER B 1 16 ? 6.360 19.732 2.543 1.00 16.28 15 SER B C 1
ATOM 2935 O O . SER B 1 16 ? 6.387 18.955 1.585 1.00 18.43 15 SER B O 1
ATOM 2938 N N . SER B 1 17 ? 7.248 20.711 2.711 1.00 16.67 16 SER B N 1
ATOM 2939 C CA . SER B 1 17 ? 8.365 20.878 1.791 1.00 18.26 16 SER B CA 1
ATOM 2940 C C . SER B 1 17 ? 9.174 19.585 1.703 1.00 20.09 16 SER B C 1
ATOM 2941 O O . SER B 1 17 ? 9.110 18.716 2.579 1.00 19.74 16 SER B O 1
ATOM 2944 N N . GLU B 1 18 ? 9.958 19.474 0.627 1.00 24.15 17 GLU B N 1
ATOM 2945 C CA A GLU B 1 18 ? 10.660 18.224 0.346 0.50 26.55 17 GLU B CA 1
ATOM 2946 C CA B GLU B 1 18 ? 10.664 18.227 0.343 0.50 26.91 17 GLU B CA 1
ATOM 2947 C C . GLU B 1 18 ? 11.676 17.889 1.430 1.00 26.19 17 GLU B C 1
ATOM 2948 O O . GLU B 1 18 ? 11.837 16.719 1.796 1.00 26.68 17 GLU B O 1
ATOM 2959 N N . GLY B 1 19 ? 12.372 18.892 1.954 1.00 24.93 18 GLY B N 1
ATOM 2960 C CA . GLY B 1 19 ? 13.396 18.656 2.947 1.00 25.12 18 GLY B CA 1
ATOM 2961 C C . GLY B 1 19 ? 12.942 18.755 4.385 1.00 23.28 18 GLY B C 1
ATOM 2962 O O . GLY B 1 19 ? 13.781 18.742 5.293 1.00 25.85 18 GLY B O 1
ATOM 2963 N N . GLY B 1 20 ? 11.641 18.845 4.630 1.00 19.62 19 GLY B N 1
ATOM 2964 C CA . GLY B 1 20 ? 11.103 19.033 5.957 1.00 18.58 19 GLY B CA 1
ATOM 2965 C C . GLY B 1 20 ? 10.130 20.187 5.994 1.00 18.61 19 GLY B C 1
ATOM 2966 O O . GLY B 1 20 ? 9.934 20.911 5.022 1.00 22.56 19 GLY B O 1
ATOM 2967 N N . THR B 1 21 ? 9.537 20.376 7.160 1.00 16.04 20 THR B N 1
ATOM 2968 C CA . THR B 1 21 ? 8.468 21.351 7.309 1.00 14.61 20 THR B CA 1
ATOM 2969 C C . THR B 1 21 ? 9.026 22.769 7.291 1.00 14.84 20 THR B C 1
ATOM 2970 O O . THR B 1 21 ? 10.029 23.068 7.945 1.00 15.26 20 THR B O 1
ATOM 2974 N N . THR B 1 22 ? 8.377 23.643 6.527 1.00 14.98 21 THR B N 1
ATOM 2975 C CA . THR B 1 22 ? 8.721 25.059 6.513 1.00 15.30 21 THR B CA 1
ATOM 2976 C C . THR B 1 22 ? 7.551 25.867 7.064 1.00 14.26 21 THR B C 1
ATOM 2977 O O . THR B 1 22 ? 7.610 26.350 8.198 1.00 15.17 21 THR B O 1
ATOM 2981 N N A LYS B 1 23 ? 6.498 26.028 6.269 0.50 14.42 22 LYS B N 1
ATOM 2982 N N B LYS B 1 23 ? 6.468 25.997 6.300 0.50 15.15 22 LYS B N 1
ATOM 2983 C CA A LYS B 1 23 ? 5.262 26.653 6.719 0.50 14.21 22 LYS B CA 1
ATOM 2984 C CA B LYS B 1 23 ? 5.260 26.681 6.753 0.50 16.01 22 LYS B CA 1
ATOM 2985 C C A LYS B 1 23 ? 4.110 25.894 6.088 0.50 14.00 22 LYS B C 1
ATOM 2986 C C B LYS B 1 23 ? 4.066 26.011 6.091 0.50 14.89 22 LYS B C 1
ATOM 2987 O O A LYS B 1 23 ? 4.125 25.632 4.882 0.50 15.13 22 LYS B O 1
ATOM 2988 O O B LYS B 1 23 ? 4.009 25.926 4.861 0.50 16.45 22 LYS B O 1
ATOM 2999 N N . GLU B 1 24 ? 3.121 25.535 6.897 1.00 12.89 23 GLU B N 1
ATOM 3000 C CA . GLU B 1 24 ? 1.965 24.814 6.382 1.00 12.56 23 GLU B CA 1
ATOM 3001 C C . GLU B 1 24 ? 0.840 24.911 7.399 1.00 13.66 23 GLU B C 1
ATOM 3002 O O . GLU B 1 24 ? 1.013 25.445 8.495 1.00 14.72 23 GLU B O 1
ATOM 3008 N N . GLU B 1 25 ? -0.315 24.371 7.032 1.00 13.16 24 GLU B N 1
ATOM 3009 C CA . GLU B 1 25 ? -1.447 24.228 7.936 1.00 15.27 24 GLU B CA 1
ATOM 3010 C C . GLU B 1 25 ? -1.705 22.749 8.182 1.00 13.99 24 GLU B C 1
ATOM 3011 O O . GLU B 1 25 ? -1.672 21.941 7.248 1.00 15.99 24 GLU B O 1
ATOM 3017 N N . ASP B 1 26 ? -1.951 22.393 9.438 1.00 11.36 25 ASP B N 1
ATOM 3018 C CA . ASP B 1 26 ? -2.323 21.030 9.789 1.00 11.16 25 ASP B CA 1
ATOM 3019 C C . ASP B 1 26 ? -3.524 21.058 10.721 1.00 10.82 25 ASP B C 1
ATOM 3020 O O . ASP B 1 26 ? -3.897 22.102 11.255 1.00 12.56 25 ASP B O 1
ATOM 3025 N N . ILE B 1 27 ? -4.142 19.899 10.909 1.00 10.96 26 ILE B N 1
ATOM 3026 C CA . ILE B 1 27 ? -5.448 19.806 11.548 1.00 10.33 26 ILE B CA 1
ATOM 3027 C C . ILE B 1 27 ? -5.329 19.140 12.911 1.00 8.95 26 ILE B C 1
ATOM 3028 O O . ILE B 1 27 ? -4.622 18.136 13.073 1.00 9.27 26 ILE B O 1
ATOM 3033 N N . TYR B 1 28 ? -6.059 19.689 13.882 1.00 9.44 27 TYR B N 1
ATOM 3034 C CA . TYR B 1 28 ? -6.211 19.122 15.218 1.00 8.33 27 TYR B CA 1
ATOM 3035 C C . TYR B 1 28 ? -7.656 18.661 15.367 1.00 8.48 27 TYR B C 1
ATOM 3036 O O . TYR B 1 28 ? -8.558 19.491 15.519 1.00 8.85 27 TYR B O 1
ATOM 3045 N N . GLY B 1 29 ? -7.873 17.346 15.337 1.00 8.31 28 GLY B N 1
ATOM 3046 C CA . GLY B 1 29 ? -9.170 16.792 15.667 1.00 8.79 28 GLY B CA 1
ATOM 3047 C C . GLY B 1 29 ? -9.239 16.528 17.157 1.00 8.14 28 GLY B C 1
ATOM 3048 O O . GLY B 1 29 ? -8.719 15.523 17.648 1.00 9.53 28 GLY B O 1
ATOM 3049 N N . TYR B 1 30 ? -9.842 17.449 17.902 1.00 7.93 29 TYR B N 1
ATOM 3050 C CA . TYR B 1 30 ? -9.725 17.390 19.351 1.00 8.60 29 TYR B CA 1
ATOM 3051 C C . TYR B 1 30 ? -10.742 16.469 20.013 1.00 7.54 29 TYR B C 1
ATOM 3052 O O . TYR B 1 30 ? -10.700 16.310 21.242 1.00 9.17 29 TYR B O 1
ATOM 3061 N N . GLU B 1 31 ? -11.619 15.828 19.238 1.00 7.24 30 GLU B N 1
ATOM 3062 C CA . GLU B 1 31 ? -12.513 14.816 19.782 1.00 8.43 30 GLU B CA 1
ATOM 3063 C C . GLU B 1 31 ? -11.992 13.402 19.583 1.00 8.20 30 GLU B C 1
ATOM 3064 O O . GLU B 1 31 ? -12.648 12.446 19.998 1.00 8.97 30 GLU B O 1
ATOM 3070 N N . LEU B 1 32 ? -10.823 13.258 18.974 1.00 7.67 31 LEU B N 1
ATOM 3071 C CA . LEU B 1 32 ? -10.067 12.015 18.976 1.00 7.43 31 LEU B CA 1
ATOM 3072 C C . LEU B 1 32 ? -9.130 12.061 20.179 1.00 6.94 31 LEU B C 1
ATOM 3073 O O . LEU B 1 32 ? -8.425 13.057 20.366 1.00 7.87 31 LEU B O 1
ATOM 3078 N N . LEU B 1 33 ? -9.129 11.007 21.006 1.00 6.57 32 LEU B N 1
ATOM 3079 C CA . LEU B 1 33 ? -8.185 10.969 22.120 1.00 6.91 32 LEU B CA 1
ATOM 3080 C C . LEU B 1 33 ? -6.779 11.176 21.583 1.00 6.58 32 LEU B C 1
ATOM 3081 O O . LEU B 1 33 ? -6.388 10.543 20.600 1.00 8.10 32 LEU B O 1
ATOM 3086 N N . TYR B 1 34 ? -6.018 12.074 22.204 1.00 6.61 33 TYR B N 1
ATOM 3087 C CA . TYR B 1 34 ? -4.657 12.278 21.731 1.00 6.91 33 TYR B CA 1
ATOM 3088 C C . TYR B 1 34 ? -3.866 10.987 21.916 1.00 7.73 33 TYR B C 1
ATOM 3089 O O . TYR B 1 34 ? -3.829 10.420 23.011 1.00 8.96 33 TYR B O 1
ATOM 3098 N N . ARG B 1 35 ? -3.273 10.497 20.826 1.00 8.29 34 ARG B N 1
ATOM 3099 C CA . ARG B 1 35 ? -2.549 9.224 20.822 1.00 8.20 34 ARG B CA 1
ATOM 3100 C C . ARG B 1 35 ? -3.486 8.036 21.061 1.00 7.29 34 ARG B C 1
ATOM 3101 O O . ARG B 1 35 ? -3.134 7.081 21.751 1.00 7.98 34 ARG B O 1
ATOM 3109 N N . SER B 1 36 ? -4.683 8.090 20.482 1.00 6.95 35 SER B N 1
ATOM 3110 C CA . SER B 1 36 ? -5.639 6.993 20.586 1.00 6.23 35 SER B CA 1
ATOM 3111 C C . SER B 1 36 ? -5.028 5.670 20.139 1.00 6.22 35 SER B C 1
ATOM 3112 O O . SER B 1 36 ? -4.210 5.613 19.216 1.00 7.13 35 SER B O 1
ATOM 3115 N N . ALA B 1 37 ? -5.471 4.594 20.772 1.00 5.89 36 ALA B N 1
ATOM 3116 C CA . ALA B 1 37 ? -5.242 3.281 20.204 1.00 5.97 36 ALA B CA 1
ATOM 3117 C C . ALA B 1 37 ? -6.081 3.116 18.942 1.00 5.86 36 ALA B C 1
ATOM 3118 O O . ALA B 1 37 ? -7.105 3.783 18.754 1.00 6.42 36 ALA B O 1
ATOM 3120 N N . PHE B 1 38 ? -5.637 2.206 18.071 1.00 6.13 37 PHE B N 1
ATOM 3121 C CA . PHE B 1 38 ? -6.382 1.861 16.870 1.00 6.43 37 PHE B CA 1
ATOM 3122 C C . PHE B 1 38 ? -6.396 0.360 16.669 1.00 6.39 37 PHE B C 1
ATOM 3123 O O . PHE B 1 38 ? -5.374 -0.311 16.849 1.00 7.56 37 PHE B O 1
ATOM 3131 N N . ALA B 1 39 ? -7.563 -0.149 16.283 1.00 6.64 38 ALA B N 1
ATOM 3132 C CA . ALA B 1 39 ? -7.711 -1.497 15.756 1.00 6.67 38 ALA B CA 1
ATOM 3133 C C . ALA B 1 39 ? -8.410 -1.374 14.410 1.00 6.93 38 ALA B C 1
ATOM 3134 O O . ALA B 1 39 ? -9.056 -0.366 14.126 1.00 7.41 38 ALA B O 1
ATOM 3136 N N . SER B 1 40 ? -8.288 -2.399 13.570 1.00 7.40 39 SER B N 1
ATOM 3137 C CA . SER B 1 40 ? -8.856 -2.274 12.234 1.00 7.73 39 SER B CA 1
ATOM 3138 C C . SER B 1 40 ? -9.000 -3.645 11.602 1.00 8.15 39 SER B C 1
ATOM 3139 O O . SER B 1 40 ? -8.330 -4.603 11.988 1.00 9.26 39 SER B O 1
ATOM 3142 N N . TYR B 1 41 ? -9.871 -3.710 10.601 1.00 8.01 40 TYR B N 1
ATOM 3143 C CA . TYR B 1 41 ? -9.948 -4.891 9.750 1.00 9.31 40 TYR B CA 1
ATOM 3144 C C . TYR B 1 41 ? -10.604 -4.481 8.446 1.00 9.29 40 TYR B C 1
ATOM 3145 O O . TYR B 1 41 ? -11.712 -3.936 8.459 1.00 11.21 40 TYR B O 1
ATOM 3154 N N . ILE B 1 42 ? -9.938 -4.743 7.336 1.00 10.13 41 ILE B N 1
ATOM 3155 C CA . ILE B 1 42 ? -10.564 -4.614 6.028 1.00 10.22 41 ILE B CA 1
ATOM 3156 C C . ILE B 1 42 ? -11.179 -5.957 5.668 1.00 10.02 41 ILE B C 1
ATOM 3157 O O . ILE B 1 42 ? -10.634 -7.017 5.999 1.00 10.83 41 ILE B O 1
ATOM 3162 N N . ALA B 1 43 ? -12.335 -5.920 5.025 1.00 9.91 42 ALA B N 1
ATOM 3163 C CA . ALA B 1 43 ? -12.963 -7.159 4.593 1.00 10.65 42 ALA B CA 1
ATOM 3164 C C . ALA B 1 43 ? -12.010 -7.926 3.679 1.00 10.57 42 ALA B C 1
ATOM 3165 O O . ALA B 1 43 ? -11.297 -7.312 2.876 1.00 11.21 42 ALA B O 1
ATOM 3167 N N . PRO B 1 44 ? -11.965 -9.259 3.7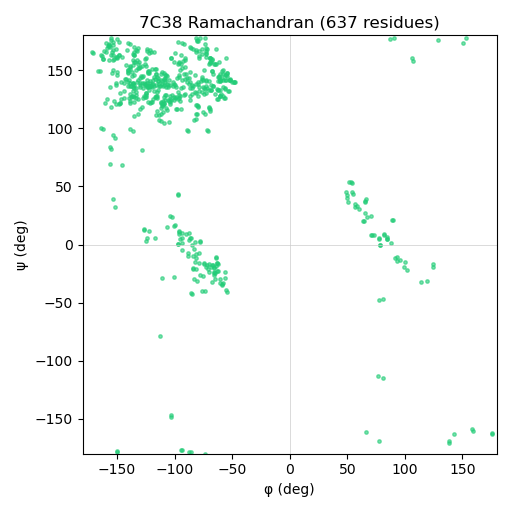79 1.00 11.54 43 PRO B N 1
ATOM 3168 C CA . PRO B 1 44 ? -11.149 -10.038 2.831 1.00 12.78 43 PRO B CA 1
ATOM 3169 C C . PRO B 1 44 ? -11.495 -9.793 1.366 1.00 15.32 43 PRO B C 1
ATOM 3170 O O . PRO B 1 44 ? -10.640 -10.020 0.502 1.00 17.36 43 PRO B O 1
ATOM 3174 N N . THR B 1 45 ? -12.713 -9.338 1.060 1.00 17.19 44 THR B N 1
ATOM 3175 C CA . THR B 1 45 ? -13.080 -8.958 -0.301 1.00 19.45 44 THR B CA 1
ATOM 3176 C C . THR B 1 45 ? -12.612 -7.559 -0.671 1.00 19.52 44 THR B C 1
ATOM 3177 O O . THR B 1 45 ? -12.692 -7.187 -1.848 1.00 22.38 44 THR B O 1
ATOM 3181 N N . GLY B 1 46 ? -12.163 -6.770 0.301 1.00 17.51 45 GLY B N 1
ATOM 3182 C CA . GLY B 1 46 ? -11.834 -5.381 0.075 1.00 17.36 45 GLY B CA 1
ATOM 3183 C C . GLY B 1 46 ? -13.019 -4.443 -0.015 1.00 16.39 45 GLY B C 1
ATOM 3184 O O . GLY B 1 46 ? -12.819 -3.246 -0.260 1.00 18.01 45 GLY B O 1
ATOM 3185 N N . ALA B 1 47 ? -14.242 -4.935 0.204 1.00 14.95 46 ALA B N 1
ATOM 3186 C CA . ALA B 1 47 ? -15.438 -4.145 -0.075 1.00 15.32 46 ALA B CA 1
ATOM 3187 C C . ALA B 1 47 ? -15.737 -3.104 0.995 1.00 14.11 46 ALA B C 1
ATOM 3188 O O . ALA B 1 47 ? -16.380 -2.093 0.699 1.00 15.21 46 ALA B O 1
ATOM 3190 N N . TRP B 1 48 ? -15.309 -3.328 2.234 1.00 12.18 47 TRP B N 1
ATOM 3191 C CA . TRP B 1 48 ? -15.583 -2.389 3.311 1.00 10.79 47 TRP B CA 1
ATOM 3192 C C . TRP B 1 48 ? -14.462 -2.479 4.331 1.00 9.92 47 TRP B C 1
ATOM 3193 O O . TRP B 1 48 ? -13.637 -3.398 4.297 1.00 10.84 47 TRP B O 1
ATOM 3204 N N . ASN B 1 49 ? -14.441 -1.504 5.244 1.00 9.19 48 ASN B N 1
ATOM 3205 C CA . ASN B 1 49 ? -13.368 -1.363 6.217 1.00 9.12 48 ASN B CA 1
ATOM 3206 C C . ASN B 1 49 ? -13.957 -1.040 7.579 1.00 8.53 48 ASN B C 1
ATOM 3207 O O . ASN B 1 49 ? -14.937 -0.298 7.674 1.00 9.64 48 ASN B O 1
ATOM 3212 N N . LEU B 1 50 ? -13.328 -1.561 8.631 1.00 9.05 49 LEU B N 1
ATOM 3213 C CA . LEU B 1 50 ? -13.657 -1.201 10.002 1.00 8.54 49 LEU B CA 1
ATOM 3214 C C . LEU B 1 50 ? -12.408 -0.696 10.708 1.00 8.18 49 LEU B C 1
ATOM 3215 O O . LEU B 1 50 ? -11.328 -1.283 10.584 1.00 9.23 49 LEU B O 1
ATOM 3220 N N . VAL B 1 51 ? -12.566 0.397 11.449 1.00 7.76 50 VAL B N 1
ATOM 3221 C CA . VAL B 1 51 ? -11.521 0.961 12.297 1.00 7.70 50 VAL B CA 1
ATOM 3222 C C . VAL B 1 51 ? -12.163 1.310 13.631 1.00 7.33 50 VAL B C 1
ATOM 3223 O O . VAL B 1 51 ? -13.275 1.845 13.665 1.00 9.42 50 VAL B O 1
ATOM 3227 N N . TRP B 1 52 ? -11.475 1.005 14.728 1.00 6.68 51 TRP B N 1
ATOM 3228 C CA . TRP B 1 52 ? -11.944 1.383 16.052 1.00 6.55 51 TRP B CA 1
ATOM 3229 C C . TRP B 1 52 ? -10.893 2.237 16.745 1.00 6.35 51 TRP B C 1
ATOM 3230 O O . TRP B 1 52 ? -9.686 2.059 16.543 1.00 6.98 51 TRP B O 1
ATOM 3241 N N . PHE B 1 53 ? -11.369 3.166 17.570 1.00 6.68 52 PHE B N 1
ATOM 3242 C CA . PHE B 1 53 ? -10.514 4.163 18.196 1.00 6.88 52 PHE B CA 1
ATOM 3243 C C . PHE B 1 53 ? -11.226 4.680 19.438 1.00 5.93 52 PHE B C 1
ATOM 3244 O O . PHE B 1 53 ? -12.402 4.385 19.672 1.00 6.89 52 PHE B O 1
ATOM 3252 N N . GLN B 1 54 ? -10.507 5.467 20.235 1.00 6.11 53 GLN B N 1
ATOM 3253 C CA . GLN B 1 54 ? -11.065 6.051 21.445 1.00 6.01 53 GLN B CA 1
ATOM 3254 C C . GLN B 1 54 ? -11.279 7.546 21.243 1.00 5.84 53 GLN B C 1
ATOM 3255 O O . GLN B 1 54 ? -10.366 8.259 20.812 1.00 6.42 53 GLN B O 1
ATOM 3261 N N . ALA B 1 55 ? -12.489 8.007 21.538 1.00 6.45 54 ALA B N 1
ATOM 3262 C CA . ALA B 1 55 ? -12.782 9.428 21.511 1.00 6.45 54 ALA B CA 1
ATOM 3263 C C . ALA B 1 55 ? -12.199 10.102 22.749 1.00 6.65 54 ALA B C 1
ATOM 3264 O O . ALA B 1 55 ? -11.861 9.452 23.743 1.00 6.77 54 ALA B O 1
ATOM 3266 N N . ALA B 1 56 ? -12.095 11.435 22.687 1.00 7.48 55 ALA B N 1
ATOM 3267 C CA . ALA B 1 56 ? -11.556 12.178 23.822 1.00 7.70 55 ALA B CA 1
ATOM 3268 C C . ALA B 1 56 ? -12.362 11.927 25.088 1.00 7.44 55 ALA B C 1
ATOM 3269 O O . ALA B 1 56 ? -11.794 11.895 26.187 1.00 8.26 55 ALA B O 1
ATOM 3271 N N . ASP B 1 57 ? -13.671 11.711 24.953 1.00 7.83 56 ASP B N 1
ATOM 3272 C CA . ASP B 1 57 ? -14.547 11.472 26.090 1.00 8.56 56 ASP B CA 1
ATOM 3273 C C . ASP B 1 57 ? -14.460 10.049 26.640 1.00 8.32 56 ASP B C 1
ATOM 3274 O O . ASP B 1 57 ? -15.192 9.720 27.581 1.00 9.91 56 ASP B O 1
ATOM 3279 N N . GLY B 1 58 ? -13.581 9.209 26.086 1.00 7.72 57 GLY B N 1
ATOM 3280 C CA . GLY B 1 58 ? -13.373 7.867 26.577 1.00 7.95 57 GLY B CA 1
ATOM 3281 C C . GLY B 1 58 ? -14.206 6.807 25.902 1.00 6.63 57 GLY B C 1
ATOM 3282 O O . GLY B 1 58 ? -13.910 5.617 26.062 1.00 7.18 57 GLY B O 1
ATOM 3283 N N . SER B 1 59 ? -15.236 7.187 25.156 1.00 7.34 58 SER B N 1
ATOM 3284 C CA . SER B 1 59 ? -16.003 6.184 24.437 1.00 7.17 58 SER B CA 1
ATOM 3285 C C . SER B 1 59 ? -15.145 5.527 23.361 1.00 6.66 58 SER B C 1
ATOM 3286 O O . SER B 1 59 ? -14.156 6.095 22.887 1.00 7.02 58 SER B O 1
ATOM 3289 N N . ILE B 1 60 ? -15.513 4.307 22.999 1.00 6.67 59 ILE B N 1
ATOM 3290 C CA . ILE B 1 60 ? -14.875 3.604 21.896 1.00 6.33 59 ILE B CA 1
ATOM 3291 C C . ILE B 1 60 ? -15.793 3.726 20.696 1.00 6.40 59 ILE B C 1
ATOM 3292 O O . ILE B 1 60 ? -16.991 3.423 20.782 1.00 6.94 59 ILE B O 1
ATOM 3297 N N . LYS B 1 61 ? -15.241 4.201 19.590 1.00 6.99 60 LYS B N 1
ATOM 3298 C CA . LYS B 1 61 ? -16.001 4.472 18.386 1.00 7.44 60 LYS B CA 1
ATOM 3299 C C . LYS B 1 61 ? -15.507 3.592 17.248 1.00 7.09 60 LYS B C 1
ATOM 3300 O O . LYS B 1 61 ? -14.436 2.980 17.306 1.00 7.07 60 LYS B O 1
ATOM 3306 N N . GLN B 1 62 ? -16.326 3.546 16.207 1.00 7.95 61 GLN B N 1
ATOM 3307 C CA . GLN B 1 62 ? -16.061 2.762 15.013 1.00 8.26 61 GLN B CA 1
ATOM 3308 C C . GLN B 1 62 ? -16.190 3.679 13.808 1.00 8.22 61 GLN B C 1
ATOM 3309 O O . GLN B 1 62 ? -17.138 4.465 13.720 1.00 9.94 61 GLN B O 1
ATOM 3315 N N . ALA B 1 63 ? -15.233 3.589 12.896 1.00 7.77 62 ALA B N 1
ATOM 3316 C CA . ALA B 1 63 ? -15.350 4.177 11.569 1.00 8.38 62 ALA B CA 1
ATOM 3317 C C . ALA B 1 63 ? -15.503 3.022 10.593 1.00 9.29 62 ALA B C 1
ATOM 3318 O O . ALA B 1 63 ? -14.640 2.137 10.540 1.00 9.31 62 ALA B O 1
ATOM 3320 N N . ARG B 1 64 ? -16.608 3.005 9.852 1.00 8.73 63 ARG B N 1
ATOM 3321 C CA . ARG B 1 64 ? -16.872 1.964 8.871 1.00 10.01 63 ARG B CA 1
ATOM 3322 C C . ARG B 1 64 ? -16.915 2.600 7.494 1.00 9.60 63 ARG B C 1
ATOM 3323 O O . ARG B 1 64 ? -17.649 3.571 7.279 1.00 10.93 63 ARG B O 1
ATOM 3331 N N . TRP B 1 65 ? -16.143 2.054 6.563 1.00 10.01 64 TRP B N 1
ATOM 3332 C CA . TRP B 1 65 ? -16.133 2.549 5.195 1.00 11.04 64 TRP B CA 1
ATOM 3333 C C . TRP B 1 65 ? -16.928 1.603 4.315 1.00 11.11 64 TRP B C 1
ATOM 3334 O O . TRP B 1 65 ? -16.634 0.406 4.253 1.00 10.69 64 TRP B O 1
ATOM 3345 N N . TYR B 1 66 ? -17.919 2.153 3.623 1.00 12.50 65 TYR B N 1
ATOM 3346 C CA . TYR B 1 66 ? -18.593 1.469 2.525 1.00 14.35 65 TYR B CA 1
ATOM 3347 C C . TYR B 1 66 ? -19.065 2.600 1.613 1.00 15.37 65 TYR B C 1
ATOM 3348 O O . TYR B 1 66 ? -20.131 3.181 1.826 1.00 17.48 65 TYR B O 1
ATOM 3357 N N . GLY B 1 67 ? -18.226 2.944 0.649 1.00 16.92 66 GLY B N 1
ATOM 3358 C CA . GLY B 1 67 ? -18.447 4.135 -0.177 1.00 17.34 66 GLY B CA 1
ATOM 3359 C C . GLY B 1 67 ? -18.003 5.409 0.513 1.00 18.08 66 GLY B C 1
ATOM 3360 O O . GLY B 1 67 ? -17.325 6.244 -0.094 1.00 19.82 66 GLY B O 1
ATOM 3361 N N . GLU B 1 68 ? -18.382 5.577 1.780 1.00 17.36 67 GLU B N 1
ATOM 3362 C CA A GLU B 1 68 ? -17.998 6.706 2.613 0.30 16.20 67 GLU B CA 1
ATOM 3363 C CA B GLU B 1 68 ? -17.929 6.691 2.598 0.70 15.88 67 GLU B CA 1
ATOM 3364 C C . GLU B 1 68 ? -17.765 6.187 4.024 1.00 13.93 67 GLU B C 1
ATOM 3365 O O . GLU B 1 68 ? -18.221 5.098 4.377 1.00 13.89 67 GLU B O 1
ATOM 3376 N N . TRP B 1 69 ? -17.078 6.984 4.841 1.00 13.32 68 TRP B N 1
ATOM 3377 C CA . TRP B 1 69 ? -16.881 6.640 6.243 1.00 12.49 68 TRP B CA 1
ATOM 3378 C C . TRP B 1 69 ? -18.084 7.080 7.068 1.00 11.78 68 TRP B C 1
ATOM 3379 O O . TRP B 1 69 ? -18.599 8.190 6.901 1.00 13.38 68 TRP B O 1
ATOM 3390 N N . VAL B 1 70 ? -18.525 6.199 7.962 1.00 11.83 69 VAL B N 1
ATOM 3391 C CA . VAL B 1 70 ? -19.602 6.474 8.907 1.00 12.05 69 VAL B CA 1
ATOM 3392 C C . VAL B 1 70 ? -19.063 6.198 10.304 1.00 10.96 69 VAL B C 1
ATOM 3393 O O . VAL B 1 70 ? -18.514 5.118 10.557 1.00 10.72 69 VAL B O 1
ATOM 3397 N N . ILE B 1 71 ? -19.227 7.167 11.207 1.00 10.23 70 ILE B N 1
ATOM 3398 C CA . ILE B 1 71 ? -18.748 7.070 12.583 1.00 10.95 70 ILE B CA 1
ATOM 3399 C C . ILE B 1 71 ? -19.910 6.672 13.480 1.00 10.85 70 ILE B C 1
ATOM 3400 O O . ILE B 1 71 ? -21.007 7.233 13.379 1.00 12.76 70 ILE B O 1
ATOM 3405 N N . SER B 1 72 ? -19.667 5.725 14.380 1.00 10.20 71 SER B N 1
ATOM 3406 C CA . SER B 1 72 ? -20.650 5.319 15.376 1.00 10.44 71 SER B CA 1
ATOM 3407 C C . SER B 1 72 ? -19.916 5.060 16.683 1.00 8.79 71 SER B C 1
ATOM 3408 O O . SER B 1 72 ? -18.687 4.974 16.719 1.00 9.54 71 SER B O 1
ATOM 3411 N N . THR B 1 73 ? -20.676 4.925 17.765 1.00 8.96 72 THR B N 1
ATOM 3412 C CA . THR B 1 73 ? -20.116 4.612 19.073 1.00 9.03 72 THR B CA 1
ATOM 3413 C C . THR B 1 73 ? -20.486 3.184 19.442 1.00 9.03 72 THR B C 1
ATOM 3414 O O . THR B 1 73 ? -21.668 2.823 19.421 1.00 10.42 72 THR B O 1
ATOM 3418 N N . VAL B 1 74 ? -19.481 2.380 19.783 1.00 8.84 73 VAL B N 1
ATOM 3419 C CA . VAL B 1 74 ? -19.735 0.996 20.164 1.00 8.87 73 VAL B CA 1
ATOM 3420 C C . VAL B 1 74 ? -19.721 0.785 21.675 1.00 8.51 73 VAL B C 1
ATOM 3421 O O . VAL B 1 74 ? -20.382 -0.136 22.170 1.00 9.61 73 VAL B O 1
ATOM 3425 N N . LEU B 1 75 ? -18.969 1.606 22.418 1.00 8.30 74 LEU B N 1
ATOM 3426 C CA . LEU B 1 75 ? -18.895 1.483 23.871 1.00 8.06 74 LEU B CA 1
ATOM 3427 C C . LEU B 1 75 ? -18.954 2.870 24.491 1.00 8.01 74 LEU B C 1
ATOM 3428 O O . LEU B 1 75 ? -18.172 3.753 24.125 1.00 8.09 74 LEU B O 1
ATOM 3433 N N . ALA B 1 76 ? -19.876 3.046 25.432 1.00 8.01 75 ALA B N 1
ATOM 3434 C CA . ALA B 1 76 ? -20.070 4.321 26.103 1.00 9.04 75 ALA B CA 1
ATOM 3435 C C . ALA B 1 76 ? -18.886 4.649 27.012 1.00 8.06 75 ALA B C 1
ATOM 3436 O O . ALA B 1 76 ? -18.124 3.759 27.403 1.00 8.22 75 ALA B O 1
ATOM 3438 N N . PRO B 1 77 ? -18.722 5.923 27.380 1.00 9.23 76 PRO B N 1
ATOM 3439 C CA . PRO B 1 77 ? -17.752 6.265 28.426 1.00 10.12 76 PRO B CA 1
ATOM 3440 C C . PRO B 1 77 ? -18.005 5.415 29.660 1.00 10.95 76 PRO B C 1
ATOM 3441 O O . PRO B 1 77 ? -19.152 5.116 30.001 1.00 12.56 76 PRO B O 1
ATOM 3445 N N . GLY B 1 78 ? -16.920 5.008 30.317 1.00 10.95 77 GLY B N 1
ATOM 3446 C CA . GLY B 1 78 ? -16.987 4.158 31.483 1.00 13.54 77 GLY B CA 1
ATOM 3447 C C . GLY B 1 78 ? -16.671 2.703 31.207 1.00 11.00 77 GLY B C 1
ATOM 3448 O O . GLY B 1 78 ? -16.302 1.974 32.133 1.00 12.76 77 GLY B O 1
ATOM 3449 N N . LYS B 1 79 ? -16.802 2.260 29.958 1.00 8.73 78 LYS B N 1
ATOM 3450 C CA . LYS B 1 79 ? -16.491 0.871 29.633 1.00 8.20 78 LYS B CA 1
ATOM 3451 C C . LYS B 1 79 ? -14.990 0.626 29.566 1.00 7.22 78 LYS B C 1
ATOM 3452 O O . LYS B 1 79 ? -14.512 -0.422 30.020 1.00 8.18 78 LYS B O 1
ATOM 3458 N N . ALA B 1 80 ? -14.239 1.569 29.002 1.00 6.91 79 ALA B N 1
ATOM 3459 C CA . ALA B 1 80 ? -12.833 1.373 28.689 1.00 6.43 79 ALA B CA 1
ATOM 3460 C C . ALA B 1 80 ? -11.931 2.291 29.499 1.00 6.57 79 ALA B C 1
ATOM 3461 O O . ALA B 1 80 ? -12.260 3.455 29.749 1.00 7.66 79 ALA B O 1
ATOM 3463 N N . LEU B 1 81 ? -10.770 1.759 29.872 1.00 6.34 80 LEU B N 1
ATOM 3464 C CA . LEU B 1 81 ? -9.674 2.563 30.390 1.00 6.26 80 LEU B CA 1
ATOM 3465 C C . LEU B 1 81 ? -9.426 3.764 29.484 1.00 5.92 80 LEU B C 1
ATOM 3466 O O . LEU B 1 81 ? -9.478 3.658 28.255 1.00 6.25 80 LEU B O 1
ATOM 3471 N N . GLN B 1 82 ? -9.152 4.923 30.084 1.00 6.92 81 GLN B N 1
ATOM 3472 C CA . GLN B 1 82 ? -8.708 6.055 29.283 1.00 7.01 81 GLN B CA 1
ATOM 3473 C C . GLN B 1 82 ? -7.308 5.755 28.762 1.00 6.85 81 GLN B C 1
ATOM 3474 O O . GLN B 1 82 ? -6.369 5.596 29.549 1.00 8.21 81 GLN B O 1
ATOM 3480 N N . GLY B 1 83 ? -7.179 5.632 27.440 1.00 6.64 82 GLY B N 1
ATOM 3481 C CA . GLY B 1 83 ? -5.954 5.145 26.841 1.00 6.76 82 GLY B CA 1
ATOM 3482 C C . GLY B 1 83 ? -5.896 3.645 26.658 1.00 6.42 82 GLY B C 1
ATOM 3483 O O . GLY B 1 83 ? -4.794 3.095 26.522 1.00 7.78 82 GLY B O 1
ATOM 3484 N N . THR B 1 84 ? -7.045 2.962 26.642 1.00 5.92 83 THR B N 1
ATOM 3485 C CA . THR B 1 84 ? -7.069 1.517 26.454 1.00 5.70 83 THR B CA 1
ATOM 3486 C C . THR B 1 84 ? -6.366 1.111 25.161 1.00 6.21 83 THR B C 1
ATOM 3487 O O . THR B 1 84 ? -6.469 1.804 24.142 1.00 5.87 83 THR B O 1
ATOM 3491 N N . PRO B 1 85 ? -5.697 -0.038 25.158 1.00 5.67 84 PRO B N 1
ATOM 3492 C CA . PRO B 1 85 ? -5.330 -0.661 23.884 1.00 5.37 84 PRO B CA 1
ATOM 3493 C C . PRO B 1 85 ? -6.572 -1.243 23.220 1.00 5.28 84 PRO B C 1
ATOM 3494 O O . PRO B 1 85 ? -7.615 -1.422 23.851 1.00 6.04 84 PRO B O 1
ATOM 3498 N N . LEU B 1 86 ? -6.444 -1.548 21.926 1.00 5.48 85 LEU B N 1
ATOM 3499 C CA . LEU B 1 86 ? -7.530 -2.126 21.142 1.00 6.50 85 LEU B CA 1
ATOM 3500 C C . LEU B 1 86 ? -6.957 -3.136 20.159 1.00 6.66 85 LEU B C 1
ATOM 3501 O O . LEU B 1 86 ? -5.888 -2.909 19.588 1.00 8.20 85 LEU B O 1
ATOM 3506 N N . THR B 1 87 ? -7.674 -4.240 19.940 1.00 6.46 86 THR B N 1
ATOM 3507 C CA . THR B 1 87 ? -7.315 -5.168 18.873 1.00 6.41 86 THR B CA 1
ATOM 3508 C C . THR B 1 87 ? -8.578 -5.893 18.432 1.00 5.76 86 THR B C 1
ATOM 3509 O O . THR B 1 87 ? -9.490 -6.094 19.234 1.00 7.27 86 THR B O 1
ATOM 3513 N N . ALA B 1 88 ? -8.634 -6.283 17.151 1.00 6.74 87 ALA B N 1
ATOM 3514 C CA . ALA B 1 88 ? -9.873 -6.794 16.576 1.00 6.98 87 ALA B CA 1
ATOM 3515 C C . ALA B 1 88 ? -9.668 -8.117 15.847 1.00 7.04 87 ALA B C 1
ATOM 3516 O O . ALA B 1 88 ? -8.595 -8.393 15.309 1.00 8.24 87 ALA B O 1
ATOM 3518 N N . LEU B 1 89 ? -10.745 -8.903 15.796 1.00 7.39 88 LEU B N 1
ATOM 3519 C CA . LEU B 1 89 ? -10.837 -10.131 15.019 1.00 7.53 88 LEU B CA 1
ATOM 3520 C C . LEU B 1 89 ? -12.017 -10.037 14.063 1.00 7.66 88 LEU B C 1
ATOM 3521 O O . LEU B 1 89 ? -13.031 -9.401 14.365 1.00 8.19 88 LEU B O 1
ATOM 3526 N N . LEU B 1 90 ? -11.889 -10.710 12.920 1.00 8.14 89 LEU B N 1
ATOM 3527 C CA . LEU B 1 90 ? -12.945 -10.792 11.916 1.00 8.73 89 LEU B CA 1
ATOM 3528 C C . LEU B 1 90 ? -12.852 -12.161 11.268 1.00 8.91 89 LEU B C 1
ATOM 3529 O O . LEU B 1 90 ? -11.787 -12.526 10.768 1.00 9.89 89 LEU B O 1
ATOM 3534 N N . TRP B 1 91 ? -13.945 -12.919 11.269 1.00 9.00 90 TRP B N 1
ATOM 3535 C CA . TRP B 1 91 ? -13.932 -14.221 10.609 1.00 8.74 90 TRP B CA 1
ATOM 3536 C C . TRP B 1 91 ? -15.310 -14.537 10.048 1.00 8.73 90 TRP B C 1
ATOM 3537 O O . TRP B 1 91 ? -16.271 -13.782 10.228 1.00 9.15 90 TRP B O 1
ATOM 3548 N N . GLY B 1 92 ? -15.384 -15.656 9.322 1.00 9.43 91 GLY B N 1
ATOM 3549 C CA . GLY B 1 92 ? -16.652 -16.158 8.854 1.00 9.28 91 GLY B CA 1
ATOM 3550 C C . GLY B 1 92 ? -16.883 -16.418 7.370 1.00 9.44 91 GLY B C 1
ATOM 3551 O O . GLY B 1 92 ? -17.807 -17.156 7.044 1.00 9.99 91 GLY B O 1
ATOM 3552 N N . PRO B 1 93 ? -16.096 -15.837 6.430 1.00 9.64 92 PRO B N 1
ATOM 3553 C CA . PRO B 1 93 ? -14.868 -15.031 6.510 1.00 9.56 92 PRO B CA 1
ATOM 3554 C C . PRO B 1 93 ? -15.045 -13.624 7.060 1.00 10.07 92 PRO B C 1
ATOM 3555 O O . PRO B 1 93 ? -14.064 -13.044 7.520 1.00 10.17 92 PRO B O 1
ATOM 3559 N N . GLN B 1 94 ? -16.258 -13.064 7.026 1.00 10.08 93 GLN B N 1
ATOM 3560 C CA . GLN B 1 94 ? -16.361 -11.643 7.332 1.00 10.67 93 GLN B CA 1
ATOM 3561 C C . GLN B 1 94 ? -17.705 -11.257 7.935 1.00 10.36 93 GLN B C 1
ATOM 3562 O O . GLN B 1 94 ? -18.164 -10.126 7.741 1.00 12.18 93 GLN B O 1
ATOM 3568 N N . ASP B 1 95 ? -18.327 -12.153 8.702 1.00 10.39 94 ASP B N 1
ATOM 3569 C CA . ASP B 1 95 ? -19.613 -11.861 9.323 1.00 10.97 94 ASP B CA 1
ATOM 3570 C C . ASP B 1 95 ? -19.578 -11.859 10.848 1.00 10.09 94 ASP B C 1
ATOM 3571 O O . ASP B 1 95 ? -20.632 -11.705 11.473 1.00 11.38 94 ASP B O 1
ATOM 3576 N N . THR B 1 96 ? -18.405 -12.008 11.461 1.00 9.45 95 THR B N 1
ATOM 3577 C CA . THR B 1 96 ? -18.295 -12.124 12.911 1.00 9.28 95 THR B CA 1
ATOM 3578 C C . THR B 1 96 ? -17.099 -11.298 13.354 1.00 7.98 95 THR B C 1
ATOM 3579 O O . THR B 1 96 ? -15.989 -11.503 12.857 1.00 8.83 95 THR B O 1
ATOM 3583 N N . VAL B 1 97 ? -17.328 -10.349 14.269 1.00 7.86 96 VAL B N 1
ATOM 3584 C CA . VAL B 1 97 ? -16.327 -9.365 14.678 1.00 8.60 96 VAL B CA 1
ATOM 3585 C C . VAL B 1 97 ? -16.185 -9.391 16.191 1.00 8.03 96 VAL B C 1
ATOM 3586 O O . VAL B 1 97 ? -17.184 -9.457 16.914 1.00 7.59 96 VAL B O 1
ATOM 3590 N N . ARG B 1 98 ? -14.945 -9.304 16.673 1.00 7.68 97 ARG B N 1
ATOM 3591 C CA . ARG B 1 98 ? -14.682 -9.142 18.095 1.00 7.84 97 ARG B CA 1
ATOM 3592 C C . ARG B 1 98 ? -13.681 -8.011 18.284 1.00 7.15 97 ARG B C 1
ATOM 3593 O O . ARG B 1 98 ? -12.742 -7.861 17.496 1.00 7.92 97 ARG B O 1
ATOM 3601 N N . LEU B 1 99 ? -13.886 -7.214 19.330 1.00 6.45 98 LEU B N 1
ATOM 3602 C CA . LEU B 1 99 ? -12.973 -6.134 19.682 1.00 7.08 98 LEU B CA 1
ATOM 3603 C C . LEU B 1 99 ? -12.584 -6.301 21.142 1.00 6.55 98 LEU B C 1
ATOM 3604 O O . LEU B 1 99 ? -13.459 -6.432 22.008 1.00 7.60 98 LEU B O 1
ATOM 3609 N N . TYR B 1 100 ? -11.279 -6.302 21.412 1.00 6.45 99 TYR B N 1
ATOM 3610 C CA . TYR B 1 100 ? -10.747 -6.474 22.758 1.00 6.42 99 TYR B CA 1
ATOM 3611 C C . TYR B 1 100 ? -10.187 -5.151 23.252 1.00 5.92 99 TYR B C 1
ATOM 3612 O O . TYR B 1 100 ? -9.594 -4.387 22.484 1.00 6.47 99 TYR B O 1
ATOM 3621 N N . TYR B 1 101 ? -10.402 -4.884 24.533 1.00 5.88 100 TYR B N 1
ATOM 3622 C CA . TYR B 1 101 ? -10.022 -3.633 25.172 1.00 5.93 100 TYR B CA 1
ATOM 3623 C C . TYR B 1 101 ? -9.846 -3.915 26.661 1.00 5.51 100 TYR B C 1
ATOM 3624 O O . TYR B 1 101 ? -10.090 -5.028 27.129 1.00 6.72 100 TYR B O 1
ATOM 3633 N N . LEU B 1 102 ? -9.411 -2.904 27.408 1.00 5.79 101 LEU B N 1
ATOM 3634 C CA . LEU B 1 102 ? -9.262 -3.014 28.854 1.00 5.88 101 LEU B CA 1
ATOM 3635 C C . LEU B 1 102 ? -10.295 -2.151 29.560 1.00 5.74 101 LEU B C 1
ATOM 3636 O O . LEU B 1 102 ? -10.556 -1.012 29.157 1.00 5.94 101 LEU B O 1
ATOM 3641 N N . SER B 1 103 ? -10.835 -2.683 30.654 1.00 6.46 102 SER B N 1
ATOM 3642 C CA . SER B 1 103 ? -11.690 -1.902 31.530 1.00 6.63 102 SER B CA 1
ATOM 3643 C C . SER B 1 103 ? -10.837 -0.908 32.310 1.00 6.88 102 SER B C 1
ATOM 3644 O O . SER B 1 103 ? -9.608 -1.005 32.326 1.00 6.14 102 SER B O 1
ATOM 3647 N N . PRO B 1 104 ? -11.466 0.054 32.996 1.00 7.04 103 PRO B N 1
ATOM 3648 C CA . PRO B 1 104 ? -10.689 0.985 33.832 1.00 7.64 103 PRO B CA 1
ATOM 3649 C C . PRO B 1 104 ? -9.980 0.310 34.993 1.00 7.66 103 PRO B C 1
ATOM 3650 O O . PRO B 1 104 ? -9.137 0.956 35.630 1.00 9.12 103 PRO B O 1
ATOM 3654 N N . GLN B 1 105 ? -10.290 -0.959 35.276 1.00 7.45 104 GLN B N 1
ATOM 3655 C CA . GLN B 1 105 ? -9.605 -1.768 36.276 1.00 8.92 104 GLN B CA 1
ATOM 3656 C C . GLN B 1 105 ? -8.600 -2.726 35.651 1.00 7.35 104 GLN B C 1
ATOM 3657 O O . GLN B 1 105 ? -8.164 -3.677 36.307 1.00 8.45 104 GLN B O 1
ATOM 3663 N N . PHE B 1 106 ? -8.237 -2.506 34.391 1.00 6.76 105 PHE B N 1
ATOM 3664 C CA . PHE B 1 106 ? -7.171 -3.271 33.742 1.00 6.99 105 PHE B CA 1
ATOM 3665 C C . PHE B 1 106 ? -7.526 -4.749 33.587 1.00 6.89 105 PHE B C 1
ATOM 3666 O O . PHE B 1 106 ? -6.661 -5.616 33.696 1.00 8.31 105 PHE B O 1
ATOM 3674 N N . GLU B 1 107 ? -8.794 -5.041 33.309 1.00 6.88 106 GLU B N 1
ATOM 3675 C CA . GLU B 1 107 ? -9.224 -6.397 32.987 1.00 7.16 106 GLU B CA 1
ATOM 3676 C C . GLU B 1 107 ? -9.576 -6.508 31.508 1.00 5.99 106 GLU B C 1
ATOM 3677 O O . GLU B 1 107 ? -10.151 -5.584 30.924 1.00 6.56 106 GLU B O 1
ATOM 3683 N N . LEU B 1 108 ? -9.254 -7.657 30.913 1.00 6.38 107 LEU B N 1
ATOM 3684 C CA . LEU B 1 108 ? -9.621 -7.919 29.525 1.00 6.35 107 LEU B CA 1
ATOM 3685 C C . LEU B 1 108 ? -11.127 -7.820 29.344 1.00 6.29 107 LEU B C 1
ATOM 3686 O O . LEU B 1 108 ? -11.900 -8.376 30.130 1.00 7.43 107 LEU B O 1
ATOM 3691 N N . GLN B 1 109 ? -11.541 -7.145 28.274 1.00 6.55 108 GLN B N 1
ATOM 3692 C CA . GLN B 1 109 ? -12.944 -7.058 27.907 1.00 6.71 108 GLN B CA 1
ATOM 3693 C C . GLN B 1 109 ? -13.093 -7.362 26.423 1.00 6.53 108 GLN B C 1
ATOM 3694 O O . GLN B 1 109 ? -12.152 -7.214 25.639 1.00 6.94 108 GLN B O 1
ATOM 3700 N N . GLU B 1 110 ? -14.312 -7.749 26.040 1.00 6.78 109 GLU B N 1
ATOM 3701 C CA . GLU B 1 110 ? -14.612 -8.166 24.678 1.00 7.09 109 GLU B CA 1
ATOM 3702 C C . GLU B 1 110 ? -15.955 -7.591 24.266 1.00 7.09 109 GLU B C 1
ATOM 3703 O O . GLU B 1 110 ? -16.943 -7.735 24.992 1.00 8.05 109 GLU B O 1
ATOM 3709 N N . TRP B 1 111 ? -15.985 -6.950 23.101 1.00 7.57 110 TRP B N 1
ATOM 3710 C CA . TRP B 1 111 ? -17.211 -6.508 22.455 1.00 7.97 110 TRP B CA 1
ATOM 3711 C C . TRP B 1 111 ? -17.433 -7.378 21.226 1.00 7.29 110 TRP B C 1
ATOM 3712 O O . TRP B 1 111 ? -16.489 -7.665 20.485 1.00 8.06 110 TRP B O 1
ATOM 3723 N N . CYS B 1 112 ? -18.678 -7.794 21.014 1.00 8.30 111 CYS B N 1
ATOM 3724 C CA . CYS B 1 112 ? -19.022 -8.763 19.986 1.00 8.39 111 CYS B CA 1
ATOM 3725 C C . CYS B 1 112 ? -20.024 -8.165 19.016 1.00 8.52 111 CYS B C 1
ATOM 3726 O O . CYS B 1 112 ? -20.980 -7.503 19.426 1.00 9.59 111 CYS B O 1
ATOM 3729 N N . TRP B 1 113 ? -19.829 -8.451 17.733 1.00 9.17 112 TRP B N 1
ATOM 3730 C CA . TRP B 1 113 ? -20.766 -8.050 16.689 1.00 9.34 112 TRP B CA 1
ATOM 3731 C C . TRP B 1 113 ? -20.965 -9.254 15.780 1.00 9.32 112 TRP B C 1
ATOM 3732 O O . TRP B 1 113 ? -20.042 -9.655 15.062 1.00 10.81 112 TRP B O 1
ATOM 3743 N N . ASP B 1 114 ? -22.157 -9.839 15.826 1.00 9.88 113 ASP B N 1
ATOM 3744 C CA . ASP B 1 114 ? -22.512 -10.982 14.998 1.00 10.21 113 ASP B CA 1
ATOM 3745 C C . ASP B 1 114 ? -23.416 -10.512 13.865 1.00 10.89 113 ASP B C 1
ATOM 3746 O O . ASP B 1 114 ? -24.449 -9.878 14.110 1.00 11.29 113 ASP B O 1
ATOM 3751 N N . THR B 1 115 ? -23.023 -10.820 12.622 1.00 12.48 114 THR B N 1
ATOM 3752 C CA . THR B 1 115 ? -23.838 -10.501 11.454 1.00 13.18 114 THR B CA 1
ATOM 3753 C C . THR B 1 115 ? -24.093 -11.716 10.573 1.00 12.82 114 THR B C 1
ATOM 3754 O O . THR B 1 115 ? -24.560 -11.553 9.438 1.00 15.10 114 THR B O 1
ATOM 3758 N N . LYS B 1 116 ? -23.807 -12.921 11.065 1.00 13.56 115 LYS B N 1
ATOM 3759 C CA . LYS B 1 116 ? -24.064 -14.134 10.302 1.00 15.54 115 LYS B CA 1
ATOM 3760 C C . LYS B 1 116 ? -25.530 -14.195 9.895 1.00 14.99 115 LYS B C 1
ATOM 3761 O O . LYS B 1 116 ? -26.425 -13.927 10.703 1.00 15.87 115 LYS B O 1
ATOM 3767 N N . ASN B 1 117 ? -25.769 -14.523 8.625 1.00 16.01 116 ASN B N 1
ATOM 3768 C CA . ASN B 1 117 ? -27.120 -14.704 8.090 1.00 18.50 116 ASN B CA 1
ATOM 3769 C C . ASN B 1 117 ? -27.969 -13.441 8.210 1.00 19.65 116 ASN B C 1
ATOM 3770 O O . ASN B 1 117 ? -29.190 -13.516 8.355 1.00 21.26 116 ASN B O 1
ATOM 3775 N N . GLY B 1 118 ? -27.338 -12.271 8.151 1.00 20.18 117 GLY B N 1
ATOM 3776 C CA . GLY B 1 118 ? -28.077 -11.029 8.224 1.00 21.14 117 GLY B CA 1
ATOM 3777 C C . GLY B 1 118 ? -28.399 -10.545 9.619 1.00 19.91 117 GLY B C 1
ATOM 3778 O O . GLY B 1 118 ? -29.111 -9.543 9.761 1.00 19.37 117 GLY B O 1
ATOM 3779 N N . ALA B 1 119 ? -27.906 -11.222 10.655 1.00 19.30 118 ALA B N 1
ATOM 3780 C CA . ALA B 1 119 ? -28.056 -10.727 12.012 1.00 17.79 118 ALA B CA 1
ATOM 3781 C C . ALA B 1 119 ? -27.308 -9.406 12.165 1.00 15.41 118 ALA B C 1
ATOM 3782 O O . ALA B 1 119 ? -26.517 -9.000 11.314 1.00 15.75 118 ALA B O 1
ATOM 3784 N N . ASP B 1 120 ? -27.570 -8.726 13.277 1.00 15.42 119 ASP B N 1
ATOM 3785 C CA . ASP B 1 120 ? -26.895 -7.477 13.582 1.00 13.89 119 ASP B CA 1
ATOM 3786 C C . ASP B 1 120 ? -26.973 -7.325 15.100 1.00 14.46 119 ASP B C 1
ATOM 3787 O O . ASP B 1 120 ? -27.684 -6.476 15.628 1.00 16.24 119 ASP B O 1
ATOM 3792 N N . ASN B 1 121 ? -26.237 -8.183 15.802 1.00 12.85 120 ASN B N 1
ATOM 3793 C CA A ASN B 1 121 ? -26.292 -8.270 17.257 0.60 13.69 120 ASN B CA 1
ATOM 3794 C CA B ASN B 1 121 ? -26.294 -8.277 17.255 0.40 13.93 120 ASN B CA 1
ATOM 3795 C C . ASN B 1 121 ? -24.964 -7.809 17.833 1.00 12.64 120 ASN B C 1
ATOM 3796 O O . ASN B 1 121 ? -23.917 -8.381 17.522 1.00 12.85 120 ASN B O 1
ATOM 3805 N N . LYS B 1 122 ? -25.010 -6.781 18.672 1.00 13.54 121 LYS B N 1
ATOM 3806 C CA . LYS B 1 122 ? -23.833 -6.277 19.364 1.00 13.01 121 LYS B CA 1
ATOM 3807 C C . LYS B 1 122 ? -24.021 -6.518 20.853 1.00 12.17 121 LYS B C 1
ATOM 3808 O O . LYS B 1 122 ? -25.093 -6.226 21.393 1.00 14.63 121 LYS B O 1
ATOM 3814 N N . TYR B 1 123 ? -22.991 -7.050 21.513 1.00 11.46 122 TYR B N 1
ATOM 3815 C CA . TYR B 1 123 ? -23.141 -7.432 22.913 1.00 11.27 122 TYR B CA 1
ATOM 3816 C C . TYR B 1 123 ? -21.779 -7.613 23.572 1.00 10.51 122 TYR B C 1
ATOM 3817 O O . TYR B 1 123 ? -20.754 -7.764 22.903 1.00 11.19 122 TYR B O 1
ATOM 3826 N N . ASP B 1 124 ? -21.788 -7.599 24.905 1.00 9.89 123 ASP B N 1
ATOM 3827 C CA . ASP B 1 124 ? -20.583 -7.870 25.680 1.00 10.30 123 ASP B CA 1
ATOM 3828 C C . ASP B 1 124 ? -20.274 -9.359 25.655 1.00 9.90 123 ASP B C 1
ATOM 3829 O O . ASP B 1 124 ? -21.163 -10.195 25.838 1.00 11.52 123 ASP B O 1
ATOM 3834 N N . GLY B 1 125 ? -18.997 -9.692 25.450 1.00 9.65 124 GLY B N 1
ATOM 3835 C CA . GLY B 1 125 ? -18.602 -11.081 25.350 1.00 10.21 124 GLY B CA 1
ATOM 3836 C C . GLY B 1 125 ? -18.363 -11.754 26.691 1.00 9.85 124 GLY B C 1
ATOM 3837 O O . GLY B 1 125 ? -18.256 -11.118 27.742 1.00 10.72 124 GLY B O 1
ATOM 3838 N N . ALA B 1 126 ? -18.248 -13.086 26.628 1.00 9.47 125 ALA B N 1
ATOM 3839 C CA . ALA B 1 126 ? -18.034 -13.894 27.820 1.00 10.05 125 ALA B CA 1
ATOM 3840 C C . ALA B 1 126 ? -16.668 -13.661 28.453 1.00 9.32 125 ALA B C 1
ATOM 3841 O O . ALA B 1 126 ? -16.478 -14.010 29.622 1.00 10.08 125 ALA B O 1
ATOM 3843 N N . LEU B 1 127 ? -15.710 -13.085 27.721 1.00 8.59 126 LEU B N 1
ATOM 3844 C CA . LEU B 1 127 ? -14.396 -12.867 28.314 1.00 9.03 126 LEU B CA 1
ATOM 3845 C C . LEU B 1 127 ? -14.483 -11.959 29.532 1.00 8.83 126 LEU B C 1
ATOM 3846 O O . LEU B 1 127 ? -13.709 -12.122 30.486 1.00 9.27 126 LEU B O 1
ATOM 3851 N N . ASN B 1 128 ? -15.419 -11.006 29.526 1.00 8.72 127 ASN B N 1
ATOM 3852 C CA . ASN B 1 128 ? -15.511 -10.055 30.630 1.00 9.30 127 ASN B CA 1
ATOM 3853 C C . ASN B 1 128 ? -15.636 -10.773 31.970 1.00 10.32 127 ASN B C 1
ATOM 3854 O O . ASN B 1 128 ? -15.008 -10.378 32.960 1.00 10.47 127 ASN B O 1
ATOM 3859 N N . ALA B 1 129 ? -16.423 -11.849 32.009 1.00 10.45 128 ALA B N 1
ATOM 3860 C CA . ALA B 1 129 ? -16.679 -12.548 33.264 1.00 12.13 128 ALA B CA 1
ATOM 3861 C C . ALA B 1 129 ? -15.449 -13.267 33.812 1.00 11.98 128 ALA B C 1
ATOM 3862 O O . ALA B 1 129 ? -15.420 -13.589 35.005 1.00 13.72 128 ALA B O 1
ATOM 3864 N N . ALA B 1 130 ? -14.442 -13.535 32.975 1.00 10.81 129 ALA B N 1
ATOM 3865 C CA . ALA B 1 130 ? -13.223 -14.167 33.468 1.00 12.04 129 ALA B CA 1
ATOM 3866 C C . ALA B 1 130 ? -12.377 -13.226 34.319 1.00 11.72 129 ALA B C 1
ATOM 3867 O O . ALA B 1 130 ? -11.499 -13.697 35.049 1.00 13.16 129 ALA B O 1
ATOM 3869 N N . LYS B 1 131 ? -12.612 -11.916 34.233 1.00 11.06 130 LYS B N 1
ATOM 3870 C CA . LYS B 1 131 ? -11.927 -10.921 35.064 1.00 11.78 130 LYS B CA 1
ATOM 3871 C C . LYS B 1 131 ? -10.405 -11.080 35.016 1.00 11.46 130 LYS B C 1
ATOM 3872 O O . LYS B 1 131 ? -9.726 -11.181 36.040 1.00 13.40 130 LYS B O 1
ATOM 3878 N N . VAL B 1 132 ? -9.863 -11.093 33.802 1.00 9.17 131 VAL B N 1
ATOM 3879 C CA . VAL B 1 132 ? -8.434 -11.332 33.616 1.00 9.21 131 VAL B CA 1
ATOM 3880 C C . VAL B 1 132 ? -7.682 -10.017 33.811 1.00 7.83 131 VAL B C 1
ATOM 3881 O O . VAL B 1 132 ? -7.740 -9.124 32.965 1.00 7.67 131 VAL B O 1
ATOM 3885 N N . LYS B 1 133 ? -6.977 -9.900 34.935 1.00 8.91 132 LYS B N 1
ATOM 3886 C CA A LYS B 1 133 ? -6.193 -8.711 35.237 0.50 9.29 132 LYS B CA 1
ATOM 3887 C CA B LYS B 1 133 ? -6.195 -8.709 35.237 0.50 9.23 132 LYS B CA 1
ATOM 3888 C C . LYS B 1 133 ? -4.876 -8.760 34.478 1.00 8.42 132 LYS B C 1
ATOM 3889 O O . LYS B 1 133 ? -4.199 -9.793 34.462 1.00 11.72 132 LYS B O 1
ATOM 3900 N N . VAL B 1 134 ? -4.506 -7.642 33.859 1.00 7.35 133 VAL B N 1
ATOM 3901 C CA . VAL B 1 134 ? -3.292 -7.555 33.062 1.00 6.84 133 VAL B CA 1
ATOM 3902 C C . VAL B 1 134 ? -2.427 -6.418 33.606 1.00 6.35 133 VAL B C 1
ATOM 3903 O O . VAL B 1 134 ? -2.874 -5.601 34.412 1.00 7.12 133 VAL B O 1
ATOM 3907 N N . ALA B 1 135 ? -1.178 -6.360 33.148 1.00 6.00 134 ALA B N 1
ATOM 3908 C CA . ALA B 1 135 ? -0.345 -5.217 33.499 1.00 6.25 134 ALA B CA 1
ATOM 3909 C C . ALA B 1 135 ? -1.050 -3.939 33.055 1.00 5.85 134 ALA B C 1
ATOM 3910 O O . ALA B 1 135 ? -1.680 -3.915 31.996 1.00 6.18 134 ALA B O 1
ATOM 3912 N N . PRO B 1 136 ? -0.987 -2.864 33.841 1.00 6.16 135 PRO B N 1
ATOM 3913 C CA . PRO B 1 136 ? -1.809 -1.684 33.514 1.00 6.33 135 PRO B CA 1
ATOM 3914 C C . PRO B 1 136 ? -1.420 -1.014 32.208 1.00 5.83 135 PRO B C 1
ATOM 3915 O O . PRO B 1 136 ? -2.278 -0.367 31.590 1.00 6.50 135 PRO B O 1
ATOM 3919 N N . TYR B 1 137 ? -0.173 -1.182 31.764 1.00 5.88 136 TYR B N 1
ATOM 3920 C CA . TYR B 1 137 ? 0.331 -0.675 30.496 1.00 6.13 136 TYR B CA 1
ATOM 3921 C C . TYR B 1 137 ? 0.294 -1.726 29.387 1.00 5.82 136 TYR B C 1
ATOM 3922 O O . TYR B 1 137 ? 0.907 -1.524 28.334 1.00 6.28 136 TYR B O 1
ATOM 3931 N N . SER B 1 138 ? -0.380 -2.852 29.606 1.00 5.67 137 SER B N 1
ATOM 3932 C CA . SER B 1 138 ? -0.426 -3.904 28.595 1.00 5.82 137 SER B CA 1
ATOM 3933 C C . SER B 1 138 ? -1.061 -3.410 27.303 1.00 5.25 137 SER B C 1
ATOM 3934 O O . SER B 1 138 ? -2.062 -2.685 27.318 1.00 6.09 137 SER B O 1
ATOM 3937 N N . LYS B 1 139 ? -0.505 -3.864 26.182 1.00 5.19 138 LYS B N 1
ATOM 3938 C CA . LYS B 1 139 ? -1.190 -3.778 24.899 1.00 5.39 138 LYS B CA 1
ATOM 3939 C C . LYS B 1 139 ? -1.919 -5.103 24.655 1.00 5.32 138 LYS B C 1
ATOM 3940 O O . LYS B 1 139 ? -1.922 -5.997 25.509 1.00 6.05 138 LYS B O 1
ATOM 3946 N N . LEU B 1 140 ? -2.556 -5.239 23.489 1.00 5.37 139 LEU B N 1
ATOM 3947 C CA . LEU B 1 140 ? -3.380 -6.406 23.194 1.00 5.47 139 LEU B CA 1
ATOM 3948 C C . LEU B 1 140 ? -3.168 -6.862 21.761 1.00 5.80 139 LEU B C 1
ATOM 3949 O O . LEU B 1 140 ? -3.054 -6.039 20.849 1.00 6.98 139 LEU B O 1
ATOM 3954 N N . GLY B 1 141 ? -3.150 -8.186 21.573 1.00 5.94 140 GLY B N 1
ATOM 3955 C CA . GLY B 1 141 ? -3.220 -8.772 20.251 1.00 6.53 140 GLY B CA 1
ATOM 3956 C C . GLY B 1 141 ? -4.198 -9.929 20.282 1.00 6.05 140 GLY B C 1
ATOM 3957 O O . GLY B 1 141 ? -4.634 -10.356 21.351 1.00 6.58 140 GLY B O 1
ATOM 3958 N N . ALA B 1 142 ? -4.528 -10.450 19.102 1.00 6.22 141 ALA B N 1
ATOM 3959 C CA . ALA B 1 142 ? -5.484 -11.552 19.040 1.00 6.63 141 ALA B CA 1
ATOM 3960 C C . ALA B 1 142 ? -5.440 -12.190 17.665 1.00 6.88 141 ALA B C 1
ATOM 3961 O O . ALA B 1 142 ? -5.173 -11.513 16.669 1.00 7.62 141 ALA B O 1
ATOM 3963 N N . VAL B 1 143 ? -5.725 -13.500 17.624 1.00 6.78 142 VAL B N 1
ATOM 3964 C CA . VAL B 1 143 ? -5.944 -14.221 16.374 1.00 7.48 142 VAL B CA 1
ATOM 3965 C C . VAL B 1 143 ? -7.159 -15.128 16.520 1.00 7.94 142 VAL B C 1
ATOM 3966 O O . VAL B 1 143 ? -7.610 -15.435 17.628 1.00 7.51 142 VAL B O 1
ATOM 3970 N N . SER B 1 144 ? -7.674 -15.579 15.374 1.00 8.35 143 SER B N 1
ATOM 3971 C CA . SER B 1 144 ? -8.732 -16.576 15.317 1.00 8.81 143 SER B CA 1
ATOM 3972 C C . SER B 1 144 ? -8.344 -17.663 14.323 1.00 8.69 143 SER B C 1
ATOM 3973 O O . SER B 1 144 ? -7.608 -17.412 13.365 1.00 8.94 143 SER B O 1
ATOM 3976 N N . PHE B 1 145 ? -8.846 -18.876 14.554 1.00 9.66 144 PHE B N 1
ATOM 3977 C CA . PHE B 1 145 ? -8.589 -19.979 13.637 1.00 9.78 144 PHE B CA 1
ATOM 3978 C C . PHE B 1 145 ? -9.704 -21.008 13.754 1.00 10.38 144 PHE B C 1
ATOM 3979 O O . PHE B 1 145 ? -10.457 -21.026 14.731 1.00 10.92 144 PHE B O 1
ATOM 3987 N N . GLY B 1 146 ? -9.783 -21.880 12.751 1.00 11.19 145 GLY B N 1
ATOM 3988 C CA . GLY B 1 146 ? -10.811 -22.915 12.754 1.00 11.88 145 GLY B CA 1
ATOM 3989 C C . GLY B 1 146 ? -12.200 -22.379 13.010 1.00 12.71 145 GLY B C 1
ATOM 3990 O O . GLY B 1 146 ? -13.000 -23.017 13.705 1.00 14.89 145 GLY B O 1
ATOM 3991 N N . GLY B 1 147 ? -12.497 -21.194 12.486 1.00 12.46 146 GLY B N 1
ATOM 3992 C CA . GLY B 1 147 ? -13.712 -20.509 12.865 1.00 12.74 146 GLY B CA 1
ATOM 3993 C C . GLY B 1 147 ? -13.555 -19.778 14.184 1.00 12.00 146 GLY B C 1
ATOM 3994 O O . GLY B 1 147 ? -12.745 -18.854 14.294 1.00 12.24 146 GLY B O 1
ATOM 3995 N N . ALA B 1 148 ? -14.301 -20.200 15.203 1.00 12.18 147 ALA B N 1
ATOM 3996 C CA . ALA B 1 148 ? -14.382 -19.478 16.473 1.00 12.03 147 ALA B CA 1
ATOM 3997 C C . ALA B 1 148 ? -13.447 -20.034 17.544 1.00 10.47 147 ALA B C 1
ATOM 3998 O O . ALA B 1 148 ? -13.837 -20.163 18.711 1.00 12.59 147 ALA B O 1
ATOM 4000 N N . ASN B 1 149 ? -12.211 -20.363 17.188 1.00 10.04 148 ASN B N 1
ATOM 4001 C CA . ASN B 1 149 ? -11.163 -20.612 18.170 1.00 9.76 148 ASN B CA 1
ATOM 4002 C C . ASN B 1 149 ? -10.361 -19.326 18.274 1.00 9.28 148 ASN B C 1
ATOM 4003 O O . ASN B 1 149 ? -9.772 -18.874 17.284 1.00 9.98 148 ASN B O 1
ATOM 4008 N N . LEU B 1 150 ? -10.377 -18.717 19.453 1.00 8.61 149 LEU B N 1
ATOM 4009 C CA . LEU B 1 150 ? -9.835 -17.381 19.628 1.00 7.61 149 LEU B CA 1
ATOM 4010 C C . LEU B 1 150 ? -8.651 -17.425 20.579 1.00 6.97 149 LEU B C 1
ATOM 4011 O O . LEU B 1 150 ? -8.621 -18.218 21.521 1.00 7.69 149 LEU B O 1
ATOM 4016 N N . ARG B 1 151 ? -7.682 -16.551 20.328 1.00 7.52 150 ARG B N 1
ATOM 4017 C CA . ARG B 1 151 ? -6.517 -16.404 21.189 1.00 7.52 150 ARG B CA 1
ATOM 4018 C C . ARG B 1 151 ? -6.306 -14.915 21.412 1.00 7.39 150 ARG B C 1
ATOM 4019 O O . ARG B 1 151 ? -6.245 -14.144 20.448 1.00 8.21 150 ARG B O 1
ATOM 4027 N N . VAL B 1 152 ? -6.227 -14.510 22.675 1.00 6.45 151 VAL B N 1
ATOM 4028 C CA . VAL B 1 152 ? -5.999 -13.122 23.051 1.00 6.67 151 VAL B CA 1
ATOM 4029 C C . VAL B 1 152 ? -4.657 -13.045 23.763 1.00 6.16 151 VAL B C 1
ATOM 4030 O O . VAL B 1 152 ? -4.387 -13.840 24.672 1.00 7.38 151 VAL B O 1
ATOM 4034 N N . TYR B 1 153 ? -3.825 -12.089 23.346 1.00 5.96 152 TYR B N 1
ATOM 4035 C CA . TYR B 1 153 ? -2.474 -11.905 23.854 1.00 5.43 152 TYR B CA 1
ATOM 4036 C C . TYR B 1 153 ? -2.387 -10.585 24.605 1.00 5.64 152 TYR B C 1
ATOM 4037 O O . TYR B 1 153 ? -2.937 -9.567 24.169 1.00 6.23 152 TYR B O 1
ATOM 4046 N N . TYR B 1 154 ? -1.705 -10.616 25.743 1.00 5.85 153 TYR B N 1
ATOM 4047 C CA . TYR B 1 154 ? -1.610 -9.469 26.625 1.00 5.86 153 TYR B CA 1
ATOM 4048 C C . TYR B 1 154 ? -0.315 -9.605 27.403 1.00 5.27 153 TYR B C 1
ATOM 4049 O O . TYR B 1 154 ? 0.374 -10.624 27.332 1.00 6.33 153 TYR B O 1
ATOM 4058 N N . GLN B 1 155 ? 0.020 -8.563 28.143 1.00 5.97 154 GLN B N 1
ATOM 4059 C CA . GLN B 1 155 ? 1.184 -8.582 29.007 1.00 6.04 154 GLN B CA 1
ATOM 4060 C C . GLN B 1 155 ? 0.709 -8.753 30.439 1.00 6.34 154 GLN B C 1
ATOM 4061 O O . GLN B 1 155 ? -0.089 -7.950 30.936 1.00 6.76 154 GLN B O 1
ATOM 4067 N N . GLY B 1 156 ? 1.166 -9.817 31.078 1.00 8.22 155 GLY B N 1
ATOM 4068 C CA . GLY B 1 156 ? 0.813 -10.056 32.453 1.00 10.27 155 GLY B CA 1
ATOM 4069 C C . GLY B 1 156 ? 1.548 -9.114 33.374 1.00 11.36 155 GLY B C 1
ATOM 4070 O O . GLY B 1 156 ? 2.454 -8.371 32.988 1.00 10.48 155 GLY B O 1
ATOM 4071 N N . THR B 1 157 ? 1.154 -9.168 34.645 1.00 16.86 156 THR B N 1
ATOM 4072 C CA . THR B 1 157 ? 1.708 -8.242 35.621 1.00 18.85 156 THR B CA 1
ATOM 4073 C C . THR B 1 157 ? 3.202 -8.453 35.861 1.00 17.99 156 THR B C 1
ATOM 4074 O O . THR B 1 157 ? 3.873 -7.530 36.335 1.00 20.43 156 THR B O 1
ATOM 4078 N N . ASN B 1 158 ? 3.745 -9.625 35.536 1.00 15.41 157 ASN B N 1
ATOM 4079 C CA . ASN B 1 158 ? 5.185 -9.847 35.617 1.00 15.08 157 ASN B CA 1
ATOM 4080 C C . ASN B 1 158 ? 5.910 -9.515 34.317 1.00 13.10 157 ASN B C 1
ATOM 4081 O O . ASN B 1 158 ? 7.096 -9.845 34.178 1.00 12.68 157 ASN B O 1
ATOM 4086 N N . ASN B 1 159 ? 5.217 -8.900 33.363 1.00 9.82 158 ASN B N 1
ATOM 4087 C CA . ASN B 1 159 ? 5.743 -8.409 32.095 1.00 8.73 158 ASN B CA 1
ATOM 4088 C C . ASN B 1 159 ? 5.951 -9.477 31.030 1.00 7.44 158 ASN B C 1
ATOM 4089 O O . ASN B 1 159 ? 6.353 -9.129 29.911 1.00 8.61 158 ASN B O 1
ATOM 4094 N N . LYS B 1 160 ? 5.655 -10.744 31.310 1.00 7.60 159 LYS B N 1
ATOM 4095 C CA . LYS B 1 160 ? 5.664 -11.749 30.261 1.00 7.36 159 LYS B CA 1
ATOM 4096 C C . LYS B 1 160 ? 4.439 -11.585 29.372 1.00 5.97 159 LYS B C 1
ATOM 4097 O O . LYS B 1 160 ? 3.380 -11.133 29.815 1.00 7.39 159 LYS B O 1
ATOM 4103 N N . LEU B 1 161 ? 4.582 -11.964 28.106 1.00 6.24 160 LEU B N 1
ATOM 4104 C CA . LEU B 1 161 ? 3.410 -12.060 27.249 1.00 6.06 160 LEU B CA 1
ATOM 4105 C C . LEU B 1 161 ? 2.654 -13.339 27.571 1.00 6.04 160 LEU B C 1
ATOM 4106 O O . LEU B 1 161 ? 3.255 -14.396 27.818 1.00 7.08 160 LEU B O 1
ATOM 4111 N N . GLU B 1 162 ? 1.329 -13.232 27.566 1.00 5.88 161 GLU B N 1
ATOM 4112 C CA . GLU B 1 162 ? 0.436 -14.286 28.016 1.00 6.13 161 GLU B CA 1
ATOM 4113 C C . GLU B 1 162 ? -0.692 -14.424 27.011 1.00 6.40 161 GLU B C 1
ATOM 4114 O O . GLU B 1 162 ? -1.019 -13.482 26.285 1.00 6.91 161 GLU B O 1
ATOM 4120 N N . GLU B 1 163 ? -1.304 -15.606 27.010 1.00 6.85 162 GLU B N 1
ATOM 4121 C CA . GLU B 1 163 ? -2.386 -15.952 26.106 1.00 7.02 162 GLU B CA 1
ATOM 4122 C C . GLU B 1 163 ? -3.601 -16.405 26.903 1.00 6.70 162 GLU B C 1
ATOM 4123 O O . GLU B 1 163 ? -3.462 -17.090 27.920 1.00 7.30 162 GLU B O 1
ATOM 4129 N N . TYR B 1 164 ? -4.787 -16.014 26.433 1.00 6.90 163 TYR B N 1
ATOM 4130 C CA . TYR B 1 164 ? -6.067 -16.556 26.873 1.00 7.42 163 TYR B CA 1
ATOM 4131 C C . TYR B 1 164 ? -6.739 -17.203 25.668 1.00 7.10 163 TYR B C 1
ATOM 4132 O O . TYR B 1 164 ? -6.606 -16.709 24.542 1.00 8.47 163 TYR B O 1
ATOM 4141 N N . THR B 1 165 ? -7.445 -18.313 25.892 1.00 8.15 164 THR B N 1
ATOM 4142 C CA . THR B 1 165 ? -7.973 -19.116 24.798 1.00 8.11 164 THR B CA 1
ATOM 4143 C C . THR B 1 165 ? -9.483 -19.266 24.902 1.00 8.30 164 THR B C 1
ATOM 4144 O O . THR B 1 165 ? -10.045 -19.316 25.999 1.00 8.91 164 THR B O 1
ATOM 4148 N N . PHE B 1 166 ? -10.127 -19.396 23.738 1.00 8.24 165 PHE B N 1
ATOM 4149 C CA . PHE B 1 166 ? -11.537 -19.741 23.647 1.00 9.01 165 PHE B CA 1
ATOM 4150 C C . PHE B 1 166 ? -11.702 -20.785 22.555 1.00 9.74 165 PHE B C 1
ATOM 4151 O O . PHE B 1 166 ? -11.120 -20.653 21.472 1.00 9.78 165 PHE B O 1
ATOM 4159 N N . GLY B 1 167 ? -12.485 -21.814 22.833 1.00 12.12 166 GLY B N 1
ATOM 4160 C CA . GLY B 1 167 ? -12.796 -22.806 21.820 1.00 15.46 166 GLY B CA 1
ATOM 4161 C C . GLY B 1 167 ? -13.055 -24.166 22.433 1.00 16.75 166 GLY B C 1
ATOM 4162 O O . GLY B 1 167 ? -12.889 -24.384 23.633 1.00 17.18 166 GLY B O 1
ATOM 4163 N N . GLY B 1 168 ? -13.486 -25.091 21.573 1.00 18.08 167 GLY B N 1
ATOM 4164 C CA . GLY B 1 168 ? -13.718 -26.468 21.973 1.00 19.68 167 GLY B CA 1
ATOM 4165 C C . GLY B 1 168 ? -14.827 -26.659 22.979 1.00 19.82 167 GLY B C 1
ATOM 4166 O O . GLY B 1 168 ? -14.875 -27.696 23.644 1.00 21.87 167 GLY B O 1
ATOM 4167 N N . GLY B 1 169 ? -15.736 -25.694 23.100 1.00 18.88 168 GLY B N 1
ATOM 4168 C CA . GLY B 1 169 ? -16.748 -25.755 24.134 1.00 18.63 168 GLY B CA 1
ATOM 4169 C C . GLY B 1 169 ? -16.230 -25.539 25.536 1.00 19.15 168 GLY B C 1
ATOM 4170 O O . GLY B 1 169 ? -16.986 -25.721 26.494 1.00 21.48 168 GLY B O 1
ATOM 4171 N N . GLN B 1 170 ? -14.961 -25.147 25.685 1.00 16.58 169 GLN B N 1
ATOM 4172 C CA . GLN B 1 170 ? -14.342 -24.981 26.993 1.00 16.38 169 GLN B CA 1
ATOM 4173 C C . GLN B 1 170 ? -14.673 -23.647 27.645 1.00 16.45 169 GLN B C 1
ATOM 4174 O O . GLN B 1 170 ? -14.530 -23.521 28.867 1.00 17.86 169 GLN B O 1
ATOM 4180 N N . GLY B 1 171 ? -15.078 -22.647 26.870 1.00 13.56 170 GLY B N 1
ATOM 4181 C CA . GLY B 1 171 ? -15.102 -21.286 27.371 1.00 12.66 170 GLY B CA 1
ATOM 4182 C C . GLY B 1 171 ? -13.705 -20.689 27.390 1.00 11.72 170 GLY B C 1
ATOM 4183 O O . GLY B 1 171 ? -12.747 -21.240 26.841 1.00 12.46 170 GLY B O 1
ATOM 4184 N N . TRP B 1 172 ? -13.592 -19.535 28.043 1.00 10.28 171 TRP B N 1
ATOM 4185 C CA . TRP B 1 172 ? -12.313 -18.840 28.132 1.00 9.71 171 TRP B CA 1
ATOM 4186 C C . TRP B 1 172 ? -11.434 -19.473 29.202 1.00 9.99 171 TRP B C 1
ATOM 4187 O O . TRP B 1 172 ? -11.862 -19.654 30.349 1.00 11.46 171 TRP B O 1
ATOM 4198 N N . LYS B 1 173 ? -10.203 -19.813 28.825 1.00 9.25 172 LYS B N 1
ATOM 4199 C CA . LYS B 1 173 ? -9.260 -20.449 29.733 1.00 9.23 172 LYS B CA 1
ATOM 4200 C C . LYS B 1 173 ? -7.882 -19.840 29.531 1.00 9.07 172 LYS B C 1
ATOM 4201 O O . LYS B 1 173 ? -7.540 -19.376 28.440 1.00 10.03 172 LYS B O 1
ATOM 4207 N N . LYS B 1 174 ? -7.070 -19.888 30.579 1.00 8.62 173 LYS B N 1
ATOM 4208 C CA . LYS B 1 174 ? -5.694 -19.435 30.446 1.00 8.61 173 LYS B CA 1
ATOM 4209 C C . LYS B 1 174 ? -4.947 -20.318 29.454 1.00 8.26 173 LYS B C 1
ATOM 4210 O O . LYS B 1 174 ? -5.040 -21.549 29.505 1.00 9.28 173 LYS B O 1
ATOM 4216 N N . GLY B 1 175 ? -4.218 -19.686 28.546 1.00 7.98 174 GLY B N 1
ATOM 4217 C CA . GLY B 1 175 ? -3.370 -20.355 27.588 1.00 8.54 174 GLY B CA 1
ATOM 4218 C C . GLY B 1 175 ? -1.907 -20.278 27.966 1.00 7.91 174 GLY B C 1
ATOM 4219 O O . GLY B 1 175 ? -1.546 -20.270 29.147 1.00 8.83 174 GLY B O 1
ATOM 4220 N N . ALA B 1 176 ? -1.052 -20.218 26.950 1.00 7.29 175 ALA B N 1
ATOM 4221 C CA . ALA B 1 176 ? 0.386 -20.273 27.141 1.00 7.33 175 ALA B CA 1
ATOM 4222 C C . ALA B 1 176 ? 0.924 -19.015 27.819 1.00 6.97 175 ALA B C 1
ATOM 4223 O O . ALA B 1 176 ? 0.333 -17.929 27.766 1.00 7.70 175 ALA B O 1
ATOM 4225 N N . THR B 1 177 ? 2.081 -19.181 28.452 1.00 6.65 176 THR B N 1
ATOM 4226 C CA . THR B 1 177 ? 2.979 -18.083 28.779 1.00 6.60 176 THR B CA 1
ATOM 4227 C C . THR B 1 177 ? 4.074 -18.095 27.723 1.00 6.95 176 THR B C 1
ATOM 4228 O O . THR B 1 177 ? 4.730 -19.120 27.514 1.00 8.42 176 THR B O 1
ATOM 4232 N N . LEU B 1 178 ? 4.260 -16.980 27.054 1.00 6.93 177 LEU B N 1
ATOM 4233 C CA A LEU B 1 178 ? 5.125 -16.962 25.885 0.50 7.03 177 LEU B CA 1
ATOM 4234 C CA B LEU B 1 178 ? 5.129 -16.991 25.891 0.50 7.36 177 LEU B CA 1
ATOM 4235 C C . LEU B 1 178 ? 6.581 -16.762 26.289 1.00 7.50 177 LEU B C 1
ATOM 4236 O O . LEU B 1 178 ? 6.870 -16.182 27.341 1.00 7.53 177 LEU B O 1
ATOM 4245 N N . PRO B 1 179 ? 7.522 -17.221 25.459 1.00 7.76 178 PRO B N 1
ATOM 4246 C CA . PRO B 1 179 ? 8.946 -17.025 25.763 1.00 8.55 178 PRO B CA 1
ATOM 4247 C C . PRO B 1 179 ? 9.401 -15.583 25.560 1.00 9.03 178 PRO B C 1
ATOM 4248 O O . PRO B 1 179 ? 8.615 -14.705 25.186 1.00 9.65 178 PRO B O 1
ATOM 4252 N N . GLY B 1 180 ? 10.679 -15.324 25.814 1.00 10.54 179 GLY B N 1
ATOM 4253 C CA . GLY B 1 180 ? 11.226 -13.995 25.626 1.00 11.29 179 GLY B CA 1
ATOM 4254 C C . GLY B 1 180 ? 11.070 -13.105 26.845 1.00 10.63 179 GLY B C 1
ATOM 4255 O O . GLY B 1 180 ? 10.454 -13.455 27.855 1.00 13.19 179 GLY B O 1
ATOM 4256 N N . ASP B 1 181 ? 11.628 -11.901 26.717 1.00 9.66 180 ASP B N 1
ATOM 4257 C CA A ASP B 1 181 ? 11.741 -10.936 27.812 0.80 9.19 180 ASP B CA 1
ATOM 4258 C CA B ASP B 1 181 ? 11.726 -10.934 27.813 0.20 9.77 180 ASP B CA 1
ATOM 4259 C C . ASP B 1 181 ? 11.161 -9.614 27.314 1.00 8.33 180 ASP B C 1
ATOM 4260 O O . ASP B 1 181 ? 11.902 -8.747 26.836 1.00 8.31 180 ASP B O 1
ATOM 4269 N N . PRO B 1 182 ? 9.843 -9.428 27.400 1.00 7.37 181 PRO B N 1
ATOM 4270 C CA . PRO B 1 182 ? 9.219 -8.256 26.766 1.00 7.22 181 PRO B CA 1
ATOM 4271 C C . PRO B 1 182 ? 9.434 -6.967 27.546 1.00 6.44 181 PRO B C 1
ATOM 4272 O O . PRO B 1 182 ? 9.410 -6.937 28.778 1.00 7.69 181 PRO B O 1
ATOM 4276 N N . LEU B 1 183 ? 9.629 -5.887 26.808 1.00 5.98 182 LEU B N 1
ATOM 4277 C CA . LEU B 1 183 ? 9.686 -4.574 27.432 1.00 5.92 182 LEU B CA 1
ATOM 4278 C C . LEU B 1 183 ? 8.360 -4.295 28.140 1.00 5.68 182 LEU B C 1
ATOM 4279 O O . LEU B 1 183 ? 7.292 -4.513 27.551 1.00 6.13 182 LEU B O 1
ATOM 4284 N N . PRO B 1 184 ? 8.372 -3.828 29.390 1.00 6.25 183 PRO B N 1
ATOM 4285 C CA . PRO B 1 184 ? 7.107 -3.414 30.018 1.00 6.37 183 PRO B CA 1
ATOM 4286 C C . PRO B 1 184 ? 6.422 -2.354 29.169 1.00 6.24 183 PRO B C 1
ATOM 4287 O O . PRO B 1 184 ? 7.029 -1.349 28.800 1.00 6.64 183 PRO B O 1
ATOM 4291 N N . GLY B 1 185 ? 5.161 -2.604 28.822 1.00 5.92 184 GLY B N 1
ATOM 4292 C CA . GLY B 1 185 ? 4.398 -1.688 28.001 1.00 6.53 184 GLY B CA 1
ATOM 4293 C C . GLY B 1 185 ? 4.588 -1.844 26.512 1.00 6.16 184 GLY B C 1
ATOM 4294 O O . GLY B 1 185 ? 4.027 -1.045 25.753 1.00 6.96 184 GLY B O 1
ATOM 4295 N N . THR B 1 186 ? 5.345 -2.845 26.065 1.00 5.85 185 THR B N 1
ATOM 4296 C CA . THR B 1 186 ? 5.590 -3.027 24.642 1.00 6.15 185 THR B CA 1
ATOM 4297 C C . THR B 1 186 ? 4.292 -3.041 23.846 1.00 5.51 185 THR B C 1
ATOM 4298 O O . THR B 1 186 ? 3.285 -3.615 24.265 1.00 6.19 185 THR B O 1
ATOM 4302 N N . TYR B 1 187 ? 4.331 -2.435 22.667 1.00 6.02 186 TYR B N 1
ATOM 4303 C CA . TYR B 1 187 ? 3.284 -2.709 21.701 1.00 6.39 186 TYR B CA 1
ATOM 4304 C C . TYR B 1 187 ? 3.413 -4.151 21.228 1.00 6.37 186 TYR B C 1
ATOM 4305 O O . TYR B 1 187 ? 4.505 -4.729 21.225 1.00 7.31 186 TYR B O 1
ATOM 4314 N N . ILE B 1 188 ? 2.279 -4.756 20.888 1.00 6.58 187 ILE B N 1
ATOM 4315 C CA . ILE B 1 188 ? 2.273 -6.139 20.429 1.00 7.09 187 ILE B CA 1
ATOM 4316 C C . ILE B 1 188 ? 1.303 -6.279 19.270 1.00 7.11 187 ILE B C 1
ATOM 4317 O O . ILE B 1 188 ? 0.309 -5.554 19.172 1.00 8.50 187 ILE B O 1
ATOM 4322 N N . SER B 1 189 ? 1.594 -7.230 18.391 1.00 6.31 188 SER B N 1
ATOM 4323 C CA . SER B 1 189 ? 0.713 -7.481 17.258 1.00 6.39 188 SER B CA 1
ATOM 4324 C C . SER B 1 189 ? 0.865 -8.932 16.842 1.00 6.34 188 SER B C 1
ATOM 4325 O O . SER B 1 189 ? 1.980 -9.377 16.559 1.00 7.23 188 SER B O 1
ATOM 4328 N N . PHE B 1 190 ? -0.247 -9.662 16.820 1.00 6.22 189 PHE B N 1
ATOM 4329 C CA . PHE B 1 190 ? -0.256 -11.081 16.495 1.00 6.82 189 PHE B CA 1
ATOM 4330 C C . PHE B 1 190 ? -1.102 -11.335 15.255 1.00 6.43 189 PHE B C 1
ATOM 4331 O O . PHE B 1 190 ? -2.154 -10.713 15.061 1.00 8.53 189 PHE B O 1
ATOM 4339 N N . VAL B 1 191 ? -0.631 -12.265 14.420 1.00 6.82 190 VAL B N 1
ATOM 4340 C CA . VAL B 1 191 ? -1.284 -12.601 13.163 1.00 7.40 190 VAL B CA 1
ATOM 4341 C C . VAL B 1 191 ? -1.312 -14.114 13.015 1.00 7.48 190 VAL B C 1
ATOM 4342 O O . VAL B 1 191 ? -0.518 -14.841 13.621 1.00 8.09 190 VAL B O 1
ATOM 4346 N N . ASN B 1 192 ? -2.241 -14.580 12.181 1.00 7.88 191 ASN B N 1
ATOM 4347 C CA . ASN B 1 192 ? -2.358 -15.985 11.816 1.00 7.80 191 ASN B CA 1
ATOM 4348 C C . ASN B 1 192 ? -2.065 -16.102 10.329 1.00 8.20 191 ASN B C 1
ATOM 4349 O O . ASN B 1 192 ? -2.815 -15.567 9.505 1.00 9.45 191 ASN B O 1
ATOM 4354 N N . ARG B 1 193 ? -0.973 -16.799 9.992 1.00 8.41 192 ARG B N 1
ATOM 4355 C CA . ARG B 1 193 ? -0.571 -16.981 8.599 1.00 9.10 192 ARG B CA 1
ATOM 4356 C C . ARG B 1 193 ? -1.477 -17.943 7.845 1.00 10.12 192 ARG B C 1
ATOM 4357 O O . ARG B 1 193 ? -1.466 -17.940 6.609 1.00 11.94 192 ARG B O 1
ATOM 4365 N N . ASN B 1 194 ? -2.233 -18.778 8.548 1.00 9.04 193 ASN B N 1
ATOM 4366 C CA . ASN B 1 194 ? -3.149 -19.713 7.918 1.00 10.08 193 ASN B CA 1
ATOM 4367 C C . ASN B 1 194 ? -4.546 -19.108 7.838 1.00 10.24 193 ASN B C 1
ATOM 4368 O O . ASN B 1 194 ? -4.866 -18.134 8.520 1.00 11.00 193 ASN B O 1
ATOM 4373 N N . LYS B 1 195 ? -5.379 -19.703 6.989 1.00 11.65 194 LYS B N 1
ATOM 4374 C CA A LYS B 1 195 ? -6.702 -19.161 6.709 0.40 13.22 194 LYS B CA 1
ATOM 4375 C CA B LYS B 1 195 ? -6.696 -19.150 6.715 0.60 12.83 194 LYS B CA 1
ATOM 4376 C C . LYS B 1 195 ? -7.602 -19.238 7.941 1.00 12.30 194 LYS B C 1
ATOM 4377 O O . LYS B 1 195 ? -7.447 -20.107 8.799 1.00 11.89 194 LYS B O 1
ATOM 4388 N N . TRP B 1 196 ? -8.570 -18.317 8.005 1.00 12.05 195 TRP B N 1
ATOM 4389 C CA . TRP B 1 196 ? -9.431 -18.180 9.179 1.00 11.57 195 TRP B CA 1
ATOM 4390 C C . TRP B 1 196 ? -10.154 -19.474 9.539 1.00 11.60 195 TRP B C 1
ATOM 4391 O O . TRP B 1 196 ? -10.490 -19.683 10.714 1.00 12.05 195 TRP B O 1
ATOM 4402 N N . ASP B 1 197 ? -10.435 -20.331 8.555 1.00 12.93 196 ASP B N 1
ATOM 4403 C CA . ASP B 1 197 ? -11.175 -21.568 8.794 1.00 13.78 196 ASP B CA 1
ATOM 4404 C C . ASP B 1 197 ? -10.281 -22.788 8.967 1.00 14.49 196 ASP B C 1
ATOM 4405 O O . ASP B 1 197 ? -10.795 -23.894 9.171 1.00 16.03 196 ASP B O 1
ATOM 4410 N N . ALA B 1 198 ? -8.967 -22.612 8.904 1.00 13.60 197 ALA B N 1
ATOM 4411 C CA . ALA B 1 198 ? -8.023 -23.713 8.974 1.00 13.35 197 ALA B CA 1
ATOM 4412 C C . ALA B 1 198 ? -7.605 -23.985 10.413 1.00 12.27 197 ALA B C 1
ATOM 4413 O O . ALA B 1 198 ? -7.599 -23.095 11.269 1.00 12.49 197 ALA B O 1
ATOM 4415 N N . ASN B 1 199 ? -7.242 -25.234 10.666 1.00 13.56 198 ASN B N 1
ATOM 4416 C CA . ASN B 1 199 ? -6.788 -25.690 11.970 1.00 14.84 198 ASN B CA 1
ATOM 4417 C C . ASN B 1 199 ? -5.760 -26.778 11.693 1.00 15.16 198 ASN B C 1
ATOM 4418 O O . ASN B 1 199 ? -6.094 -27.772 11.042 1.00 16.82 198 ASN B O 1
ATOM 4423 N N . PRO B 1 200 ? -4.507 -26.648 12.160 1.00 14.75 199 PRO B N 1
ATOM 4424 C CA . PRO B 1 200 ? -3.968 -25.648 13.088 1.00 13.35 199 PRO B CA 1
ATOM 4425 C C . PRO B 1 200 ? -3.659 -24.287 12.465 1.00 11.59 199 PRO B C 1
ATOM 4426 O O . PRO B 1 200 ? -3.518 -24.170 11.242 1.00 12.30 199 PRO B O 1
ATOM 4430 N N . PRO B 1 201 ? -3.557 -23.272 13.310 1.00 10.29 200 PRO B N 1
ATOM 4431 C CA . PRO B 1 201 ? -3.096 -21.953 12.870 1.00 9.57 200 PRO B CA 1
ATOM 4432 C C . PRO B 1 201 ? -1.575 -21.955 12.711 1.00 9.28 200 PRO B C 1
ATOM 4433 O O . PRO B 1 201 ? -0.895 -22.938 12.991 1.00 10.79 200 PRO B O 1
ATOM 4437 N N . SER B 1 202 ? -1.048 -20.817 12.260 1.00 9.24 201 SER B N 1
ATOM 4438 C CA . SER B 1 202 ? 0.395 -20.581 12.174 1.00 10.16 201 SER B CA 1
ATOM 4439 C C . SER B 1 202 ? 0.577 -19.166 12.712 1.00 8.46 201 SER B C 1
ATOM 4440 O O . SER B 1 202 ? 0.351 -18.199 11.982 1.00 9.08 201 SER B O 1
ATOM 4443 N N . ILE B 1 203 ? 0.935 -19.034 13.992 1.00 7.58 202 ILE B N 1
ATOM 4444 C CA . ILE B 1 203 ? 0.791 -17.762 14.698 1.00 7.34 202 ILE B CA 1
ATOM 4445 C C . ILE B 1 203 ? 2.138 -17.062 14.789 1.00 7.56 202 ILE B C 1
ATOM 4446 O O . ILE B 1 203 ? 3.159 -17.690 15.098 1.00 7.92 202 ILE B O 1
ATOM 4451 N N . ARG B 1 204 ? 2.141 -15.749 14.539 1.00 7.24 203 ARG B N 1
ATOM 4452 C CA . ARG B 1 204 ? 3.320 -14.920 14.731 1.00 7.32 203 ARG B CA 1
ATOM 4453 C C . ARG B 1 204 ? 2.927 -13.701 15.551 1.00 7.03 203 ARG B C 1
ATOM 4454 O O . ARG B 1 204 ? 1.877 -13.102 15.314 1.00 8.03 203 ARG B O 1
ATOM 4462 N N . GLY B 1 205 ? 3.765 -13.340 16.514 1.00 7.09 204 GLY B N 1
ATOM 4463 C CA . GLY B 1 205 ? 3.568 -12.123 17.277 1.00 7.25 204 GLY B CA 1
ATOM 4464 C C . GLY B 1 205 ? 4.835 -11.294 17.255 1.00 7.25 204 GLY B C 1
ATOM 4465 O O . GLY B 1 205 ? 5.941 -11.823 17.213 1.00 10.14 204 GLY B O 1
ATOM 4466 N N . TYR B 1 206 ? 4.659 -9.978 17.242 1.00 6.56 205 TYR B N 1
ATOM 4467 C CA . TYR B 1 206 ? 5.766 -9.035 17.176 1.00 6.84 205 TYR B CA 1
ATOM 4468 C C . TYR B 1 206 ? 5.703 -8.126 18.389 1.00 6.02 205 TYR B C 1
ATOM 4469 O O . TYR B 1 206 ? 4.620 -7.681 18.780 1.00 6.51 205 TYR B O 1
ATOM 4478 N N . PHE B 1 207 ? 6.865 -7.892 19.000 1.00 5.99 206 PHE B N 1
ATOM 4479 C CA . PHE B 1 207 ? 6.948 -7.151 20.254 1.00 6.06 206 PHE B CA 1
ATOM 4480 C C . PHE B 1 207 ? 8.360 -6.598 20.405 1.00 5.95 206 PHE B C 1
ATOM 4481 O O . PHE B 1 207 ? 9.274 -6.951 19.653 1.00 6.38 206 PHE B O 1
ATOM 4489 N N . GLN B 1 208 ? 8.522 -5.713 21.388 1.00 5.65 207 GLN B N 1
ATOM 4490 C CA . GLN B 1 208 ? 9.805 -5.122 21.727 1.00 5.85 207 GLN B CA 1
ATOM 4491 C C . GLN B 1 208 ? 10.306 -5.747 23.022 1.00 5.94 207 GLN B C 1
ATOM 4492 O O . GLN B 1 208 ? 9.531 -5.939 23.967 1.00 6.08 207 GLN B O 1
ATOM 4498 N N . THR B 1 209 ? 11.601 -6.063 23.063 1.00 6.14 208 THR B N 1
ATOM 4499 C CA . THR B 1 209 ? 12.192 -6.714 24.225 1.00 6.56 208 THR B CA 1
ATOM 4500 C C . THR B 1 209 ? 12.777 -5.682 25.187 1.00 6.58 208 THR B C 1
ATOM 4501 O O . THR B 1 209 ? 12.880 -4.492 24.885 1.00 7.00 208 THR B O 1
ATOM 4505 N N . VAL B 1 210 ? 13.221 -6.174 26.349 1.00 7.28 209 VAL B N 1
ATOM 4506 C CA . VAL B 1 210 ? 13.855 -5.321 27.346 1.00 7.52 209 VAL B CA 1
ATOM 4507 C C . VAL B 1 210 ? 15.151 -4.696 26.856 1.00 8.09 209 VAL B C 1
ATOM 4508 O O . VAL B 1 210 ? 15.642 -3.748 27.478 1.00 9.08 209 VAL B O 1
ATOM 4512 N N . THR B 1 211 ? 15.741 -5.204 25.774 1.00 7.97 210 THR B N 1
ATOM 4513 C CA . THR B 1 211 ? 16.947 -4.574 25.252 1.00 8.48 210 THR B CA 1
ATOM 4514 C C . THR B 1 211 ? 16.639 -3.470 24.260 1.00 7.90 210 THR B C 1
ATOM 4515 O O . THR B 1 211 ? 17.555 -2.747 23.865 1.00 9.63 210 THR B O 1
ATOM 4519 N N . GLY B 1 212 ? 15.388 -3.344 23.828 1.00 7.73 211 GLY B N 1
ATOM 4520 C CA . GLY B 1 212 ? 15.017 -2.411 22.786 1.00 7.39 211 GLY B CA 1
ATOM 4521 C C . GLY B 1 212 ? 14.861 -3.041 21.421 1.00 7.32 211 GLY B C 1
ATOM 4522 O O . GLY B 1 212 ? 14.288 -2.410 20.522 1.00 7.53 211 GLY B O 1
ATOM 4523 N N . SER B 1 213 ? 15.356 -4.259 21.242 1.00 7.74 212 SER B N 1
ATOM 4524 C CA . SER B 1 213 ? 15.198 -4.962 19.984 1.00 7.22 212 SER B CA 1
ATOM 4525 C C . SER B 1 213 ? 13.734 -5.317 19.745 1.00 6.35 212 SER B C 1
ATOM 4526 O O . SER B 1 213 ? 12.916 -5.364 20.672 1.00 7.25 212 SER B O 1
ATOM 4529 N N . LEU B 1 214 ? 13.402 -5.570 18.480 1.00 6.52 213 LEU B N 1
ATOM 4530 C CA . LEU B 1 214 ? 12.123 -6.181 18.156 1.00 6.52 213 LEU B CA 1
ATOM 4531 C C . LEU B 1 214 ? 12.325 -7.672 17.947 1.00 6.47 213 LEU B C 1
ATOM 4532 O O . LEU B 1 214 ? 13.355 -8.104 17.420 1.00 7.60 213 LEU B O 1
ATOM 4537 N N . ALA B 1 215 ? 11.340 -8.448 18.379 1.00 6.69 214 ALA B N 1
ATOM 4538 C CA . ALA B 1 215 ? 11.425 -9.895 18.387 1.00 6.70 214 ALA B CA 1
ATOM 4539 C C . ALA B 1 215 ? 10.097 -10.472 17.931 1.00 6.49 214 ALA B C 1
ATOM 4540 O O . ALA B 1 215 ? 9.097 -9.759 17.787 1.00 6.90 214 ALA B O 1
ATOM 4542 N N . GLU B 1 216 ? 10.089 -11.791 17.741 1.00 7.00 215 GLU B N 1
ATOM 4543 C CA . GLU B 1 216 ? 8.967 -12.497 17.141 1.00 6.83 215 GLU B CA 1
ATOM 4544 C C . GLU B 1 216 ? 8.629 -13.740 17.951 1.00 6.64 215 GLU B C 1
ATOM 4545 O O . GLU B 1 216 ? 9.516 -14.539 18.272 1.00 8.50 215 GLU B O 1
ATOM 4551 N N . GLN B 1 217 ? 7.345 -13.897 18.263 1.00 6.60 216 GLN B N 1
ATOM 4552 C CA . GLN B 1 217 ? 6.799 -15.116 18.841 1.00 7.20 216 GLN B CA 1
ATOM 4553 C C . GLN B 1 217 ? 6.308 -15.995 17.702 1.00 7.13 216 GLN B C 1
ATOM 4554 O O . GLN B 1 217 ? 5.658 -15.505 16.774 1.00 8.23 216 GLN B O 1
ATOM 4560 N N . VAL B 1 218 ? 6.615 -17.289 17.777 1.00 7.17 217 VAL B N 1
ATOM 4561 C CA . VAL B 1 218 ? 6.200 -18.254 16.766 1.00 8.22 217 VAL B CA 1
ATOM 4562 C C . VAL B 1 218 ? 5.454 -19.382 17.455 1.00 7.68 217 VAL B C 1
ATOM 4563 O O . VAL B 1 218 ? 5.984 -19.991 18.390 1.00 8.33 217 VAL B O 1
ATOM 4567 N N . TRP B 1 219 ? 4.243 -19.683 16.986 1.00 7.72 218 TRP B N 1
ATOM 4568 C CA . TRP B 1 219 ? 3.571 -20.926 17.345 1.00 8.02 218 TRP B CA 1
ATOM 4569 C C . TRP B 1 219 ? 3.350 -21.763 16.098 1.00 9.44 218 TRP B C 1
ATOM 4570 O O . TRP B 1 219 ? 2.795 -21.278 15.101 1.00 9.48 218 TRP B O 1
ATOM 4581 N N . GLU B 1 220 ? 3.801 -23.008 16.166 1.00 10.16 219 GLU B N 1
ATOM 4582 C CA . GLU B 1 220 ? 3.395 -24.096 15.291 1.00 12.45 219 GLU B CA 1
ATOM 4583 C C . GLU B 1 220 ? 3.144 -25.297 16.194 1.00 13.12 219 GLU B C 1
ATOM 4584 O O . GLU B 1 220 ? 3.537 -25.291 17.361 1.00 13.53 219 GLU B O 1
ATOM 4590 N N . THR B 1 221 ? 2.477 -26.331 15.679 1.00 16.55 220 THR B N 1
ATOM 4591 C CA A THR B 1 221 ? 2.217 -27.509 16.497 0.70 17.90 220 THR B CA 1
ATOM 4592 C CA B THR B 1 221 ? 2.221 -27.522 16.483 0.30 18.69 220 THR B CA 1
ATOM 4593 C C . THR B 1 221 ? 3.502 -27.957 17.180 1.00 18.68 220 THR B C 1
ATOM 4594 O O . THR B 1 221 ? 4.551 -28.079 16.546 1.00 20.79 220 THR B O 1
ATOM 4601 N N . GLY B 1 222 ? 3.421 -28.160 18.494 1.00 19.46 221 GLY B N 1
ATOM 4602 C CA . GLY B 1 222 ? 4.576 -28.434 19.319 1.00 21.45 221 GLY B CA 1
ATOM 4603 C C . GLY B 1 222 ? 4.874 -27.338 20.326 1.00 21.72 221 GLY B C 1
ATOM 4604 O O . GLY B 1 222 ? 5.387 -27.632 21.413 1.00 24.53 221 GLY B O 1
ATOM 4605 N N . GLY B 1 223 ? 4.577 -26.081 19.987 1.00 17.72 222 GLY B N 1
ATOM 4606 C CA . GLY B 1 223 ? 4.605 -25.035 20.982 1.00 15.50 222 GLY B CA 1
ATOM 4607 C C . GLY B 1 223 ? 5.233 -23.750 20.475 1.00 13.82 222 GLY B C 1
ATOM 4608 O O . GLY B 1 223 ? 5.489 -23.564 19.286 1.00 14.14 222 GLY B O 1
ATOM 4609 N N . TRP B 1 224 ? 5.487 -22.858 21.421 1.00 11.49 223 TRP B N 1
ATOM 4610 C CA . TRP B 1 224 ? 5.960 -21.510 21.159 1.00 9.61 223 TRP B CA 1
ATOM 4611 C C . TRP B 1 224 ? 7.481 -21.456 21.169 1.00 10.88 223 TRP B C 1
ATOM 4612 O O . TRP B 1 224 ? 8.144 -22.162 21.930 1.00 12.96 223 TRP B O 1
ATOM 4623 N N . ARG B 1 225 ? 8.031 -20.586 20.325 1.00 9.10 224 ARG B N 1
ATOM 4624 C CA . ARG B 1 225 ? 9.465 -20.343 20.316 1.00 9.36 224 ARG B CA 1
ATOM 4625 C C . ARG B 1 225 ? 9.695 -18.926 19.816 1.00 8.43 224 ARG B C 1
ATOM 4626 O O . ARG B 1 225 ? 8.829 -18.330 19.175 1.00 9.23 224 ARG B O 1
ATOM 4634 N N . ILE B 1 226 ? 10.864 -18.381 20.134 1.00 9.48 225 ILE B N 1
ATOM 4635 C CA . ILE B 1 226 ? 11.280 -17.099 19.577 1.00 9.29 225 ILE B CA 1
ATOM 4636 C C . ILE B 1 226 ? 11.723 -17.310 18.132 1.00 9.17 225 ILE B C 1
ATOM 4637 O O . ILE B 1 226 ? 12.510 -18.215 17.831 1.00 10.49 225 ILE B O 1
ATOM 4642 N N . GLY B 1 227 ? 11.206 -16.477 17.231 1.00 8.85 226 GLY B N 1
ATOM 4643 C CA . GLY B 1 227 ? 11.430 -16.640 15.811 1.00 9.72 226 GLY B CA 1
ATOM 4644 C C . GLY B 1 227 ? 12.688 -15.960 15.300 1.00 9.19 226 GLY B C 1
ATOM 4645 O O . GLY B 1 227 ? 13.455 -15.333 16.034 1.00 8.93 226 GLY B O 1
ATOM 4646 N N . GLN B 1 228 ? 12.883 -16.089 13.986 1.00 9.22 227 GLN B N 1
ATOM 4647 C CA . GLN B 1 228 ? 14.075 -15.558 13.336 1.00 10.73 227 GLN B CA 1
ATOM 4648 C C . GLN B 1 228 ? 14.026 -14.055 13.081 1.00 9.67 227 GLN B C 1
ATOM 4649 O O . GLN B 1 228 ? 15.074 -13.468 12.804 1.00 11.57 227 GLN B O 1
ATOM 4655 N N . PHE B 1 229 ? 12.855 -13.423 13.149 1.00 8.73 228 PHE B N 1
ATOM 4656 C CA . PHE B 1 229 ? 12.765 -11.980 12.931 1.00 8.60 228 PHE B CA 1
ATOM 4657 C C . PHE B 1 229 ? 13.413 -11.242 14.095 1.00 8.07 228 PHE B C 1
ATOM 4658 O O . PHE B 1 229 ? 12.962 -11.358 15.239 1.00 8.67 228 PHE B O 1
ATOM 4666 N N . VAL B 1 230 ? 14.459 -10.472 13.806 1.00 8.31 229 VAL B N 1
ATOM 4667 C CA . VAL B 1 230 ? 15.178 -9.714 14.825 1.00 8.69 229 VAL B CA 1
ATOM 4668 C C . VAL B 1 230 ? 15.495 -8.339 14.254 1.00 8.68 229 VAL B C 1
ATOM 4669 O O . VAL B 1 230 ? 16.173 -8.232 13.224 1.00 10.11 229 VAL B O 1
ATOM 4673 N N . ILE B 1 231 ? 15.029 -7.289 14.922 1.00 8.73 230 ILE B N 1
ATOM 4674 C CA . ILE B 1 231 ? 15.450 -5.922 14.643 1.00 8.86 230 ILE B CA 1
ATOM 4675 C C . ILE B 1 231 ? 16.297 -5.480 15.834 1.00 8.08 230 ILE B C 1
ATOM 4676 O O . ILE B 1 231 ? 15.776 -5.392 16.950 1.00 8.56 230 ILE B O 1
ATOM 4681 N N . PRO B 1 232 ? 17.600 -5.236 15.665 1.00 8.57 231 PRO B N 1
ATOM 4682 C CA . PRO B 1 232 ? 18.456 -5.046 16.853 1.00 9.48 231 PRO B CA 1
ATOM 4683 C C . PRO B 1 232 ? 18.118 -3.815 17.672 1.00 8.98 231 PRO B C 1
ATOM 4684 O O . PRO B 1 232 ? 18.337 -3.818 18.891 1.00 9.91 231 PRO B O 1
ATOM 4688 N N . ALA B 1 233 ? 17.598 -2.765 17.046 1.00 8.56 232 ALA B N 1
ATOM 4689 C CA . ALA B 1 233 ? 17.333 -1.524 17.756 1.00 9.33 232 ALA B CA 1
ATOM 4690 C C . ALA B 1 233 ? 16.101 -0.861 17.165 1.00 8.30 232 ALA B C 1
ATOM 4691 O O . ALA B 1 233 ? 15.933 -0.827 15.944 1.00 9.31 232 ALA B O 1
ATOM 4693 N N . ALA B 1 234 ? 15.269 -0.300 18.033 1.00 7.82 233 ALA B N 1
ATOM 4694 C CA . ALA B 1 234 ? 14.088 0.437 17.614 1.00 7.60 233 ALA B CA 1
ATOM 4695 C C . ALA B 1 234 ? 13.808 1.495 18.668 1.00 6.58 233 ALA B C 1
ATOM 4696 O O . ALA B 1 234 ? 14.321 1.407 19.790 1.00 7.50 233 ALA B O 1
ATOM 4698 N N . PRO B 1 235 ? 13.023 2.519 18.339 1.00 6.73 234 PRO B N 1
ATOM 4699 C CA . PRO B 1 235 ? 12.698 3.535 19.345 1.00 7.08 234 PRO B CA 1
ATOM 4700 C C . PRO B 1 235 ? 12.022 2.917 20.561 1.00 6.59 234 PRO B C 1
ATOM 4701 O O . PRO B 1 235 ? 11.322 1.906 20.474 1.00 6.79 234 PRO B O 1
ATOM 4705 N N . PHE B 1 236 ? 12.249 3.547 21.710 1.00 6.62 235 PHE B N 1
ATOM 4706 C CA . PHE B 1 236 ? 11.656 3.093 22.959 1.00 6.48 235 PHE B CA 1
ATOM 4707 C C . PHE B 1 236 ? 10.138 3.142 22.856 1.00 6.17 235 PHE B C 1
ATOM 4708 O O . PHE B 1 236 ? 9.562 4.173 22.498 1.00 6.70 235 PHE B O 1
ATOM 4716 N N . LEU B 1 237 ? 9.488 2.020 23.174 1.00 6.28 236 LEU B N 1
ATOM 4717 C CA . LEU B 1 237 ? 8.033 1.920 23.097 1.00 6.28 236 LEU B CA 1
ATOM 4718 C C . LEU B 1 237 ? 7.520 2.286 21.704 1.00 6.10 236 LEU B C 1
ATOM 4719 O O . LEU B 1 237 ? 6.523 2.997 21.547 1.00 7.48 236 LEU B O 1
ATOM 4724 N N . THR B 1 238 ? 8.199 1.786 20.673 1.00 6.31 237 THR B N 1
ATOM 4725 C CA . THR B 1 238 ? 7.727 2.048 19.324 1.00 6.49 237 THR B CA 1
ATOM 4726 C C . THR B 1 238 ? 6.387 1.361 19.084 1.00 6.17 237 THR B C 1
ATOM 4727 O O . THR B 1 238 ? 6.210 0.193 19.447 1.00 6.40 237 THR B O 1
ATOM 4731 N N . PRO B 1 239 ? 5.433 2.050 18.463 1.00 6.47 238 PRO B N 1
ATOM 4732 C CA . PRO B 1 239 ? 4.255 1.361 17.927 1.00 6.94 238 PRO B CA 1
ATOM 4733 C C . PRO B 1 239 ? 4.678 0.236 16.993 1.00 6.56 238 PRO B C 1
ATOM 4734 O O . PRO B 1 239 ? 5.687 0.339 16.293 1.00 7.29 238 PRO B O 1
ATOM 4738 N N . ILE B 1 240 ? 3.906 -0.851 17.014 1.00 6.35 239 ILE B N 1
ATOM 4739 C CA . ILE B 1 240 ? 4.117 -2.025 16.170 1.00 6.66 239 ILE B CA 1
ATOM 4740 C C . ILE B 1 240 ? 2.751 -2.486 15.689 1.00 6.72 239 ILE B C 1
ATOM 4741 O O . ILE B 1 240 ? 1.807 -2.575 16.483 1.00 7.65 239 ILE B O 1
ATOM 4746 N N . SER B 1 241 ? 2.650 -2.828 14.403 1.00 6.36 240 SER B N 1
ATOM 4747 C CA . SER B 1 241 ? 1.463 -3.521 13.921 1.00 6.49 240 SER B CA 1
ATOM 4748 C C . SER B 1 241 ? 1.842 -4.397 12.741 1.00 6.94 240 SER B C 1
ATOM 4749 O O . SER B 1 241 ? 2.581 -3.966 11.852 1.00 8.67 240 SER B O 1
ATOM 4752 N N . ALA B 1 242 ? 1.300 -5.611 12.721 1.00 6.93 241 ALA B N 1
ATOM 4753 C CA . ALA B 1 242 ? 1.570 -6.567 11.660 1.00 7.14 241 ALA B CA 1
ATOM 4754 C C . ALA B 1 242 ? 0.267 -7.031 11.031 1.00 6.76 241 ALA B C 1
ATOM 4755 O O . ALA B 1 242 ? -0.786 -7.031 11.669 1.00 8.25 241 ALA B O 1
ATOM 4757 N N . THR B 1 243 ? 0.353 -7.436 9.764 1.00 6.87 242 THR B N 1
ATOM 4758 C CA . THR B 1 243 ? -0.798 -7.981 9.057 1.00 7.89 242 THR B CA 1
ATOM 4759 C C . THR B 1 243 ? -0.304 -8.986 8.025 1.00 7.21 242 THR B C 1
ATOM 4760 O O . THR B 1 243 ? 0.777 -8.825 7.461 1.00 8.36 242 THR B O 1
ATOM 4764 N N . VAL B 1 244 ? -1.092 -10.034 7.789 1.00 7.75 243 VAL B N 1
ATOM 4765 C CA . VAL B 1 244 ? -0.714 -11.081 6.849 1.00 8.01 243 VAL B CA 1
ATOM 4766 C C . VAL B 1 244 ? -1.885 -11.390 5.925 1.00 8.39 243 VAL B C 1
ATOM 4767 O O . VAL B 1 244 ? -3.046 -11.417 6.348 1.00 10.43 243 VAL B O 1
ATOM 4771 N N . SER B 1 245 ? -1.569 -11.606 4.650 1.00 9.14 244 SER B N 1
ATOM 4772 C CA A SER B 1 245 ? -2.512 -12.099 3.663 0.50 9.98 244 SER B CA 1
ATOM 4773 C CA B SER B 1 245 ? -2.511 -12.084 3.651 0.50 9.72 244 SER B CA 1
ATOM 4774 C C . SER B 1 245 ? -1.698 -12.855 2.627 1.00 9.49 244 SER B C 1
ATOM 4775 O O . SER B 1 245 ? -0.512 -12.560 2.444 1.00 9.85 244 SER B O 1
ATOM 4780 N N . PRO B 1 246 ? -2.284 -13.842 1.951 1.00 10.89 245 PRO B N 1
ATOM 4781 C CA . PRO B 1 246 ? -1.490 -14.615 0.979 1.00 11.34 245 PRO B CA 1
ATOM 4782 C C . PRO B 1 246 ? -1.238 -13.820 -0.293 1.00 10.71 245 PRO B C 1
ATOM 4783 O O . PRO B 1 246 ? -2.162 -13.266 -0.885 1.00 11.02 245 PRO B O 1
ATOM 4787 N N . GLU B 1 247 ? 0.027 -13.765 -0.709 1.00 11.27 246 GLU B N 1
ATOM 4788 C CA . GLU B 1 247 ? 0.410 -13.202 -1.998 1.00 12.26 246 GLU B CA 1
ATOM 4789 C C . GLU B 1 247 ? 0.908 -14.346 -2.865 1.00 11.54 246 GLU B C 1
ATOM 4790 O O . GLU B 1 247 ? 1.841 -15.062 -2.481 1.00 12.43 246 GLU B O 1
ATOM 4796 N N . LYS B 1 248 ? 0.266 -14.532 -4.016 1.00 13.37 247 LYS B N 1
ATOM 4797 C CA . LYS B 1 248 ? 0.581 -15.650 -4.900 1.00 14.23 247 LYS B CA 1
ATOM 4798 C C . LYS B 1 248 ? 0.602 -16.970 -4.129 1.00 13.65 247 LYS B C 1
ATOM 4799 O O . LYS B 1 248 ? 1.497 -17.802 -4.294 1.00 14.71 247 LYS B O 1
ATOM 4805 N N . ASP B 1 249 ? -0.385 -17.134 -3.242 1.00 14.41 248 ASP B N 1
ATOM 4806 C CA . ASP B 1 249 ? -0.624 -18.375 -2.499 1.00 15.14 248 ASP B CA 1
ATOM 4807 C C . ASP B 1 249 ? 0.437 -18.675 -1.441 1.00 14.93 248 ASP B C 1
ATOM 4808 O O . ASP B 1 249 ? 0.633 -19.839 -1.079 1.00 17.81 248 ASP B O 1
ATOM 4813 N N . PHE B 1 250 ? 1.134 -17.661 -0.929 1.00 12.53 249 PHE B N 1
ATOM 4814 C CA . PHE B 1 250 ? 2.039 -17.870 0.196 1.00 12.26 249 PHE B CA 1
ATOM 4815 C C . PHE B 1 250 ? 1.864 -16.698 1.154 1.00 11.16 249 PHE B C 1
ATOM 4816 O O . PHE B 1 250 ? 1.788 -15.544 0.704 1.00 11.20 249 PHE B O 1
ATOM 4824 N N . PRO B 1 251 ? 1.791 -16.950 2.465 1.00 9.98 250 PRO B N 1
ATOM 4825 C CA . PRO B 1 251 ? 1.497 -15.858 3.409 1.00 9.74 250 PRO B CA 1
ATOM 4826 C C . PRO B 1 251 ? 2.543 -14.757 3.340 1.00 9.62 250 PRO B C 1
ATOM 4827 O O . PRO B 1 251 ? 3.745 -15.011 3.431 1.00 10.03 250 PRO B O 1
ATOM 4831 N N . LYS B 1 252 ? 2.071 -13.523 3.203 1.00 8.82 251 LYS B N 1
ATOM 4832 C CA . LYS B 1 252 ? 2.936 -12.350 3.150 1.00 9.08 251 LYS B CA 1
ATOM 4833 C C . LYS B 1 252 ? 2.731 -11.586 4.455 1.00 8.66 251 LYS B C 1
ATOM 4834 O O . LYS B 1 252 ? 1.699 -10.934 4.641 1.00 9.65 251 LYS B O 1
ATOM 4840 N N . ILE B 1 253 ? 3.697 -11.688 5.368 1.00 7.99 252 ILE B N 1
ATOM 4841 C CA . ILE B 1 253 ? 3.636 -10.938 6.625 1.00 8.06 252 ILE B CA 1
ATOM 4842 C C . ILE B 1 253 ? 4.197 -9.547 6.389 1.00 8.11 252 ILE B C 1
ATOM 4843 O O . ILE B 1 253 ? 5.261 -9.395 5.777 1.00 8.87 252 ILE B O 1
ATOM 4848 N N . HIS B 1 254 ? 3.497 -8.530 6.889 1.00 8.24 253 HIS B N 1
ATOM 4849 C CA . HIS B 1 254 ? 3.979 -7.155 6.871 1.00 7.94 253 HIS B CA 1
ATOM 4850 C C . HIS B 1 254 ? 4.076 -6.702 8.318 1.00 8.13 253 HIS B C 1
ATOM 4851 O O . HIS B 1 254 ? 3.073 -6.723 9.030 1.00 8.81 253 HIS B O 1
ATOM 4858 N N . VAL B 1 255 ? 5.263 -6.279 8.746 1.00 7.07 254 VAL B N 1
ATOM 4859 C CA . VAL B 1 255 ? 5.477 -5.787 10.105 1.00 6.90 254 VAL B CA 1
ATOM 4860 C C . VAL B 1 255 ? 5.844 -4.316 10.015 1.00 7.05 254 VAL B C 1
ATOM 4861 O O . VAL B 1 255 ? 6.781 -3.957 9.292 1.00 8.32 254 VAL B O 1
ATOM 4865 N N . TYR B 1 256 ? 5.110 -3.472 10.742 1.00 6.55 255 TYR B N 1
ATOM 4866 C CA . TYR B 1 256 ? 5.317 -2.028 10.724 1.00 6.80 255 TYR B CA 1
ATOM 4867 C C . TYR B 1 256 ? 5.698 -1.524 12.107 1.00 6.84 255 TYR B C 1
ATOM 4868 O O . TYR B 1 256 ? 5.116 -1.938 13.116 1.00 7.20 255 TYR B O 1
ATOM 4877 N N . TRP B 1 257 ? 6.665 -0.610 12.143 1.00 7.14 256 TRP B N 1
ATOM 4878 C CA . TRP B 1 257 ? 7.023 0.080 13.374 1.00 7.20 256 TRP B CA 1
ATOM 4879 C C . TRP B 1 257 ? 7.541 1.459 12.991 1.00 7.23 256 TRP B C 1
ATOM 4880 O O . TRP B 1 257 ? 7.558 1.821 11.814 1.00 8.18 256 TRP B O 1
ATOM 4891 N N . LEU B 1 258 ? 7.949 2.247 13.981 1.00 9.00 257 LEU B N 1
ATOM 4892 C CA . LEU B 1 258 ? 8.370 3.616 13.710 1.00 10.32 257 LEU B CA 1
ATOM 4893 C C . LEU B 1 258 ? 9.884 3.775 13.817 1.00 10.09 257 LEU B C 1
ATOM 4894 O O . LEU B 1 258 ? 10.540 3.140 14.647 1.00 13.39 257 LEU B O 1
ATOM 4899 N N . SER B 1 259 ? 10.428 4.639 12.961 1.00 10.27 258 SER B N 1
ATOM 4900 C CA . SER B 1 259 ? 11.815 5.058 13.054 1.00 11.02 258 SER B CA 1
ATOM 4901 C C . SER B 1 259 ? 11.955 6.135 14.126 1.00 10.95 258 SER B C 1
ATOM 4902 O O . SER B 1 259 ? 10.970 6.622 14.689 1.00 10.00 258 SER B O 1
ATOM 4905 N N . VAL B 1 260 ? 13.199 6.548 14.389 1.00 12.82 259 VAL B N 1
ATOM 4906 C CA . VAL B 1 260 ? 13.423 7.654 15.318 1.00 15.93 259 VAL B CA 1
ATOM 4907 C C . VAL B 1 260 ? 12.813 8.944 14.820 1.00 15.09 259 VAL B C 1
ATOM 4908 O O . VAL B 1 260 ? 12.589 9.864 15.613 1.00 18.33 259 VAL B O 1
ATOM 4912 N N . GLU B 1 261 ? 12.595 9.060 13.515 1.00 11.90 260 GLU B N 1
ATOM 4913 C CA . GLU B 1 261 ? 11.925 10.211 12.932 1.00 12.24 260 GLU B CA 1
ATOM 4914 C C . GLU B 1 261 ? 10.415 10.060 12.949 1.00 10.81 260 GLU B C 1
ATOM 4915 O O . GLU B 1 261 ? 9.712 10.907 12.396 1.00 11.26 260 GLU B O 1
ATOM 4921 N N . SER B 1 262 ? 9.909 8.996 13.568 1.00 9.79 261 SER B N 1
ATOM 4922 C CA . SER B 1 262 ? 8.485 8.672 13.571 1.00 9.26 261 SER B CA 1
ATOM 4923 C C . SER B 1 262 ? 7.928 8.491 12.162 1.00 7.96 261 SER B C 1
ATOM 4924 O O . SER B 1 262 ? 6.762 8.782 11.899 1.00 9.03 261 SER B O 1
ATOM 4927 N N . THR B 1 263 ? 8.751 7.981 11.255 1.00 8.64 262 THR B N 1
ATOM 4928 C CA . THR B 1 263 ? 8.266 7.504 9.971 1.00 8.56 262 THR B CA 1
ATOM 4929 C C . THR B 1 263 ? 8.057 5.998 10.053 1.00 8.21 262 THR B C 1
ATOM 4930 O O . THR B 1 263 ? 8.664 5.309 10.877 1.00 9.67 262 THR B O 1
ATOM 4934 N N . ILE B 1 264 ? 7.188 5.486 9.190 1.00 7.94 263 ILE B N 1
ATOM 4935 C CA . ILE B 1 264 ? 6.784 4.086 9.255 1.00 7.76 263 ILE B CA 1
ATOM 4936 C C . ILE B 1 264 ? 7.768 3.220 8.477 1.00 8.31 263 ILE B C 1
ATOM 4937 O O . ILE B 1 264 ? 8.021 3.456 7.286 1.00 9.49 263 ILE B O 1
ATOM 4942 N N . ILE B 1 265 ? 8.317 2.221 9.170 1.00 7.88 264 ILE B N 1
ATOM 4943 C CA A ILE B 1 265 ? 9.216 1.228 8.597 0.70 8.34 264 ILE B CA 1
ATOM 4944 C CA B ILE B 1 265 ? 9.217 1.226 8.598 0.30 7.66 264 ILE B CA 1
ATOM 4945 C C . ILE B 1 265 ? 8.433 -0.060 8.399 1.00 7.79 264 ILE B C 1
ATOM 4946 O O . ILE B 1 265 ? 7.631 -0.446 9.263 1.00 9.02 264 ILE B O 1
ATOM 4955 N N . GLU B 1 266 ? 8.664 -0.729 7.265 1.00 8.19 265 GLU B N 1
ATOM 4956 C CA . GLU B 1 266 ? 8.029 -2.000 6.939 1.00 8.85 265 GLU B CA 1
ATOM 4957 C C . GLU B 1 266 ? 9.081 -3.077 6.716 1.00 8.55 265 GLU B C 1
ATOM 4958 O O . GLU B 1 266 ? 10.078 -2.849 6.024 1.00 9.68 265 GLU B O 1
ATOM 4964 N N . SER B 1 267 ? 8.839 -4.259 7.276 1.00 8.72 266 SER B N 1
ATOM 4965 C CA A SER B 1 267 ? 9.583 -5.473 6.948 0.40 9.88 266 SER B CA 1
ATOM 4966 C CA B SER B 1 267 ? 9.578 -5.449 6.893 0.60 8.92 266 SER B CA 1
ATOM 4967 C C . SER B 1 267 ? 8.585 -6.522 6.482 1.00 8.68 266 SER B C 1
ATOM 4968 O O . SER B 1 267 ? 7.592 -6.766 7.173 1.00 9.59 266 SER B O 1
ATOM 4973 N N . VAL B 1 268 ? 8.851 -7.141 5.337 1.00 9.01 267 VAL B N 1
ATOM 4974 C CA . VAL B 1 268 ? 7.964 -8.138 4.752 1.00 9.28 267 VAL B CA 1
ATOM 4975 C C . VAL B 1 268 ? 8.612 -9.508 4.851 1.00 8.65 267 VAL B C 1
ATOM 4976 O O . VAL B 1 268 ? 9.810 -9.657 4.588 1.00 9.65 267 VAL B O 1
ATOM 4980 N N . ASN B 1 269 ? 7.817 -10.507 5.229 1.00 8.98 268 ASN B N 1
ATOM 4981 C CA . ASN B 1 269 ? 8.212 -11.905 5.130 1.00 8.90 268 ASN B CA 1
ATOM 4982 C C . ASN B 1 269 ? 7.379 -12.561 4.040 1.00 9.44 268 ASN B C 1
ATOM 4983 O O . ASN B 1 269 ? 6.147 -12.589 4.125 1.00 9.30 268 ASN B O 1
ATOM 4988 N N . TRP B 1 270 ? 8.058 -13.084 3.020 1.00 9.96 269 TRP B N 1
ATOM 4989 C CA . TRP B 1 270 ? 7.388 -13.769 1.917 1.00 10.59 269 TRP B CA 1
ATOM 4990 C C . TRP B 1 270 ? 8.486 -14.580 1.232 1.00 10.97 269 TRP B C 1
ATOM 4991 O O . TRP B 1 270 ? 9.274 -14.024 0.463 1.00 12.00 269 TRP B O 1
ATOM 5002 N N . HIS B 1 271 ? 8.547 -15.872 1.546 1.00 10.53 270 HIS B N 1
ATOM 5003 C CA . HIS B 1 271 ? 9.705 -16.691 1.200 1.00 11.64 270 HIS B CA 1
ATOM 5004 C C . HIS B 1 271 ? 10.984 -16.041 1.732 1.00 12.16 270 HIS B C 1
ATOM 5005 O O . HIS B 1 271 ? 11.935 -15.778 0.994 1.00 13.90 270 HIS B O 1
ATOM 5012 N N . GLY B 1 272 ? 10.977 -15.741 3.026 1.00 11.88 271 GLY B N 1
ATOM 5013 C CA . GLY B 1 272 ? 12.089 -15.108 3.702 1.00 11.58 271 GLY B CA 1
ATOM 5014 C C . GLY B 1 272 ? 11.811 -13.641 4.014 1.00 10.93 271 GLY B C 1
ATOM 5015 O O . GLY B 1 272 ? 10.939 -12.997 3.424 1.00 10.50 271 GLY B O 1
ATOM 5016 N N . TRP B 1 273 ? 12.580 -13.112 4.965 1.00 10.72 272 TRP B N 1
ATOM 5017 C CA . TRP B 1 273 ? 12.457 -11.713 5.353 1.00 10.90 272 TRP B CA 1
ATOM 5018 C C . TRP B 1 273 ? 13.215 -10.818 4.387 1.00 11.93 272 TRP B C 1
ATOM 5019 O O . TRP B 1 273 ? 14.341 -11.122 3.987 1.00 14.02 272 TRP B O 1
ATOM 5030 N N . LYS B 1 274 ? 12.600 -9.697 4.036 1.00 11.55 273 LYS B N 1
ATOM 5031 C CA . LYS B 1 274 ? 13.250 -8.655 3.260 1.00 12.91 273 LYS B CA 1
ATOM 5032 C C . LYS B 1 274 ? 13.686 -7.534 4.198 1.00 12.23 273 LYS B C 1
ATOM 5033 O O . LYS B 1 274 ? 13.145 -7.367 5.294 1.00 13.13 273 LYS B O 1
ATOM 5039 N N . ALA B 1 275 ? 14.672 -6.763 3.752 1.00 12.73 274 ALA B N 1
ATOM 5040 C CA . ALA B 1 275 ? 15.244 -5.723 4.596 1.00 13.17 274 ALA B CA 1
ATOM 5041 C C . ALA B 1 275 ? 14.184 -4.683 4.953 1.00 12.57 274 ALA B C 1
ATOM 5042 O O . ALA B 1 275 ? 13.315 -4.371 4.130 1.00 12.44 274 ALA B O 1
ATOM 5044 N N . PRO B 1 276 ? 14.225 -4.126 6.163 1.00 12.21 275 PRO B N 1
ATOM 5045 C CA . PRO B 1 276 ? 13.265 -3.076 6.519 1.00 12.36 275 PRO B CA 1
ATOM 5046 C C . PRO B 1 276 ? 13.428 -1.875 5.602 1.00 12.71 275 PRO B C 1
ATOM 5047 O O . PRO B 1 276 ? 14.539 -1.527 5.197 1.00 14.32 275 PRO B O 1
ATOM 5051 N N . LYS B 1 277 ? 12.308 -1.230 5.279 1.00 12.15 276 LYS B N 1
ATOM 5052 C CA A LYS B 1 277 ? 12.338 -0.064 4.412 0.70 14.64 276 LYS B CA 1
ATOM 5053 C CA B LYS B 1 277 ? 12.337 -0.064 4.408 0.30 13.16 276 LYS B CA 1
ATOM 5054 C C . LYS B 1 277 ? 11.251 0.913 4.835 1.00 12.09 276 LYS B C 1
ATOM 5055 O O . LYS B 1 277 ? 10.140 0.512 5.188 1.00 12.13 276 LYS B O 1
ATOM 5066 N N . GLN B 1 278 ? 11.586 2.195 4.804 1.00 12.83 277 GLN B N 1
ATOM 5067 C CA . GLN B 1 278 ? 10.625 3.236 5.125 1.00 12.32 277 GLN B CA 1
ATOM 5068 C C . GLN B 1 278 ? 9.584 3.325 4.011 1.00 11.39 277 GLN B C 1
ATOM 5069 O O . GLN B 1 278 ? 9.933 3.340 2.827 1.00 14.63 277 GLN B O 1
ATOM 5075 N N . ILE B 1 279 ? 8.300 3.374 4.377 1.00 10.48 278 ILE B N 1
ATOM 5076 C CA . ILE B 1 279 ? 7.257 3.388 3.349 1.00 10.78 278 ILE B CA 1
ATOM 5077 C C . ILE B 1 279 ? 7.015 4.793 2.814 1.00 10.86 278 ILE B C 1
ATOM 5078 O O . ILE B 1 279 ? 6.604 4.954 1.661 1.00 13.39 278 ILE B O 1
ATOM 5083 N N . ASP B 1 280 ? 7.238 5.813 3.636 1.00 10.28 279 ASP B N 1
ATOM 5084 C CA . ASP B 1 280 ? 7.171 7.209 3.224 1.00 10.45 279 ASP B CA 1
ATOM 5085 C C . ASP B 1 280 ? 7.920 8.010 4.277 1.00 10.87 279 ASP B C 1
ATOM 5086 O O . ASP B 1 280 ? 8.224 7.501 5.355 1.00 11.96 279 ASP B O 1
ATOM 5091 N N . ASN B 1 281 ? 8.219 9.269 3.965 1.00 10.86 280 ASN B N 1
ATOM 5092 C CA . ASN B 1 281 ? 9.055 10.066 4.854 1.00 11.73 280 ASN B CA 1
ATOM 5093 C C . ASN B 1 281 ? 8.266 11.091 5.664 1.00 12.09 280 ASN B C 1
ATOM 5094 O O . ASN B 1 281 ? 8.839 12.088 6.112 1.00 13.57 280 ASN B O 1
ATOM 5099 N N . ILE B 1 282 ? 6.976 10.857 5.886 1.00 11.94 281 ILE B N 1
ATOM 5100 C CA . ILE B 1 282 ? 6.139 11.765 6.664 1.00 11.94 281 ILE B CA 1
ATOM 5101 C C . ILE B 1 282 ? 6.095 11.280 8.106 1.00 11.68 281 ILE B C 1
ATOM 5102 O O . ILE B 1 282 ? 5.790 10.111 8.371 1.00 12.98 281 ILE B O 1
ATOM 5107 N N . SER B 1 283 ? 6.405 12.177 9.039 1.00 11.07 282 SER B N 1
ATOM 5108 C CA . SER B 1 283 ? 6.450 11.833 10.455 1.00 10.86 282 SER B CA 1
ATOM 5109 C C . SER B 1 283 ? 5.038 11.801 11.025 1.00 10.41 282 SER B C 1
ATOM 5110 O O . SER B 1 283 ? 4.348 12.825 11.036 1.00 12.18 282 SER B O 1
ATOM 5113 N N . VAL B 1 284 ? 4.618 10.640 11.527 1.00 9.19 283 VAL B N 1
ATOM 5114 C CA . VAL B 1 284 ? 3.327 10.503 12.191 1.00 8.65 283 VAL B CA 1
ATOM 5115 C C . VAL B 1 284 ? 3.499 10.861 13.659 1.00 8.32 283 VAL B C 1
ATOM 5116 O O . VAL B 1 284 ? 4.625 11.020 14.139 1.00 9.95 283 VAL B O 1
ATOM 5120 N N . VAL B 1 285 ? 2.393 10.996 14.387 1.00 8.22 284 VAL B N 1
ATOM 5121 C CA . VAL B 1 285 ? 2.498 11.093 15.837 1.00 8.26 284 VAL B CA 1
ATOM 5122 C C . VAL B 1 285 ? 2.953 9.743 16.369 1.00 7.75 284 VAL B C 1
ATOM 5123 O O . VAL B 1 285 ? 2.445 8.696 15.947 1.00 8.51 284 VAL B O 1
ATOM 5127 N N . LYS B 1 286 ? 3.938 9.752 17.260 1.00 8.17 285 LYS B N 1
ATOM 5128 C CA . LYS B 1 286 ? 4.432 8.499 17.825 1.00 7.96 285 LYS B CA 1
ATOM 5129 C C . LYS B 1 286 ? 3.364 7.959 18.765 1.00 7.66 285 LYS B C 1
ATOM 5130 O O . LYS B 1 286 ? 3.248 8.383 19.919 1.00 8.93 285 LYS B O 1
ATOM 5136 N N . ALA B 1 287 ? 2.566 7.034 18.254 1.00 7.03 286 ALA B N 1
ATOM 5137 C CA . ALA B 1 287 ? 1.347 6.564 18.896 1.00 7.64 286 ALA B CA 1
ATOM 5138 C C . ALA B 1 287 ? 0.875 5.360 18.095 1.00 6.83 286 ALA B C 1
ATOM 5139 O O . ALA B 1 287 ? 1.318 5.136 16.965 1.00 7.11 286 ALA B O 1
ATOM 5141 N N . ASP B 1 288 ? -0.044 4.598 18.690 1.00 7.12 287 ASP B N 1
ATOM 5142 C CA . ASP B 1 288 ? -0.494 3.326 18.127 1.00 7.41 287 ASP B CA 1
ATOM 5143 C C . ASP B 1 288 ? -0.855 3.435 16.645 1.00 7.39 287 ASP B C 1
ATOM 5144 O O . ASP B 1 288 ? -1.484 4.403 16.205 1.00 7.86 287 ASP B O 1
ATOM 5149 N N . ILE B 1 289 ? -0.475 2.408 15.885 1.00 7.09 288 ILE B N 1
ATOM 5150 C CA . ILE B 1 289 ? -0.879 2.248 14.498 1.00 7.89 288 ILE B CA 1
ATOM 5151 C C . ILE B 1 289 ? -1.617 0.920 14.369 1.00 6.70 288 ILE B C 1
ATOM 5152 O O . ILE B 1 289 ? -1.591 0.077 15.268 1.00 8.76 288 ILE B O 1
ATOM 5157 N N . SER B 1 290 ? -2.281 0.738 13.232 1.00 7.22 289 SER B N 1
ATOM 5158 C CA . SER B 1 290 ? -3.031 -0.490 12.993 1.00 6.54 289 SER B CA 1
ATOM 5159 C C . SER B 1 290 ? -3.004 -0.800 11.505 1.00 6.64 289 SER B C 1
ATOM 5160 O O . SER B 1 290 ? -3.481 0.002 10.696 1.00 7.78 289 SER B O 1
ATOM 5163 N N . ALA B 1 291 ? -2.472 -1.966 11.153 1.00 7.14 290 ALA B N 1
ATOM 5164 C CA . ALA B 1 291 ? -2.373 -2.405 9.771 1.00 8.00 290 ALA B CA 1
ATOM 5165 C C . ALA B 1 291 ? -3.368 -3.522 9.492 1.00 7.77 290 ALA B C 1
ATOM 5166 O O . ALA B 1 291 ? -3.634 -4.370 10.350 1.00 8.98 290 ALA B O 1
ATOM 5168 N N . THR B 1 292 ? -3.895 -3.531 8.270 1.00 7.16 291 THR B N 1
ATOM 5169 C CA . THR B 1 292 ? -4.781 -4.596 7.824 1.00 7.83 291 THR B CA 1
ATOM 5170 C C . THR B 1 292 ? -4.526 -4.822 6.336 1.00 8.19 291 THR B C 1
ATOM 5171 O O . THR B 1 292 ? -3.930 -3.979 5.659 1.00 9.62 291 THR B O 1
ATOM 5175 N N . SER B 1 293 ? -4.944 -5.983 5.827 1.00 7.94 292 SER B N 1
ATOM 5176 C CA . SER B 1 293 ? -4.598 -6.344 4.459 1.00 8.60 292 SER B CA 1
ATOM 5177 C C . SER B 1 293 ? -5.642 -7.293 3.887 1.00 8.95 292 SER B C 1
ATOM 5178 O O . SER B 1 293 ? -6.369 -7.965 4.624 1.00 9.48 292 SER B O 1
ATOM 5181 N N . PHE B 1 294 ? -5.696 -7.352 2.555 1.00 9.61 293 PHE B N 1
ATOM 5182 C CA . PHE B 1 294 ? -6.491 -8.362 1.868 1.00 10.11 293 PHE B CA 1
ATOM 5183 C C . PHE B 1 294 ? -5.821 -8.714 0.549 1.00 10.85 293 PHE B C 1
ATOM 5184 O O . PHE B 1 294 ? -4.967 -7.976 0.051 1.00 11.45 293 PHE B O 1
ATOM 5192 N N . THR B 1 295 ? -6.221 -9.855 -0.014 1.00 11.94 294 THR B N 1
ATOM 5193 C CA . THR B 1 295 ? -5.678 -10.348 -1.273 1.00 13.30 294 THR B CA 1
ATOM 5194 C C . THR B 1 295 ? -6.682 -10.115 -2.392 1.00 13.81 294 THR B C 1
ATOM 5195 O O . THR B 1 295 ? -7.844 -10.524 -2.290 1.00 14.75 294 THR B O 1
ATOM 5199 N N . ARG B 1 296 ? -6.223 -9.482 -3.465 1.00 16.46 295 ARG B N 1
ATOM 5200 C CA . ARG B 1 296 ? -7.050 -9.292 -4.645 1.00 19.96 295 ARG B CA 1
ATOM 5201 C C . ARG B 1 296 ? -7.149 -10.584 -5.449 1.00 21.32 295 ARG B C 1
ATOM 5202 O O . ARG B 1 296 ? -6.412 -11.548 -5.229 1.00 22.22 295 ARG B O 1
ATOM 5210 N N . ASP B 1 297 ? -8.077 -10.589 -6.410 1.00 24.99 296 ASP B N 1
ATOM 5211 C CA . ASP B 1 297 ? -8.254 -11.758 -7.263 1.00 28.73 296 ASP B CA 1
ATOM 5212 C C . ASP B 1 297 ? -7.017 -12.067 -8.097 1.00 28.95 296 ASP B C 1
ATOM 5213 O O . ASP B 1 297 ? -6.845 -13.214 -8.520 1.00 31.34 296 ASP B O 1
ATOM 5218 N N . ASP B 1 298 ? -6.150 -11.082 -8.339 1.00 27.48 297 ASP B N 1
ATOM 5219 C CA . ASP B 1 298 ? -4.912 -11.340 -9.066 1.00 25.76 297 ASP B CA 1
ATOM 5220 C C . ASP B 1 298 ? -3.802 -11.895 -8.181 1.00 23.15 297 ASP B C 1
ATOM 5221 O O . ASP B 1 298 ? -2.688 -12.109 -8.673 1.00 25.72 297 ASP B O 1
ATOM 5226 N N . GLY B 1 299 ? -4.071 -12.121 -6.895 1.00 20.40 298 GLY B N 1
ATOM 5227 C CA . GLY B 1 299 ? -3.093 -12.691 -5.998 1.00 18.42 298 GLY B CA 1
ATOM 5228 C C . GLY B 1 299 ? -2.184 -11.696 -5.313 1.00 17.23 298 GLY B C 1
ATOM 5229 O O . GLY B 1 299 ? -1.296 -12.116 -4.564 1.00 18.18 298 GLY B O 1
ATOM 5230 N N . THR B 1 300 ? -2.365 -10.399 -5.551 1.00 16.93 299 THR B N 1
ATOM 5231 C CA . THR B 1 300 ? -1.558 -9.379 -4.891 1.00 15.96 299 THR B CA 1
ATOM 5232 C C . THR B 1 300 ? -2.261 -8.856 -3.640 1.00 14.56 299 THR B C 1
ATOM 5233 O O . THR B 1 300 ? -3.489 -8.904 -3.524 1.00 15.39 299 THR B O 1
ATOM 5237 N N . VAL B 1 301 ? -1.466 -8.344 -2.703 1.00 13.95 300 VAL B N 1
ATOM 5238 C CA . VAL B 1 301 ? -1.950 -7.990 -1.368 1.00 12.08 300 VAL B CA 1
ATOM 5239 C C . VAL B 1 301 ? -1.978 -6.474 -1.191 1.00 12.41 300 VAL B C 1
ATOM 5240 O O . VAL B 1 301 ? -0.942 -5.804 -1.296 1.00 12.78 300 VAL B O 1
ATOM 5244 N N . ASP B 1 302 ? -3.162 -5.943 -0.897 1.00 11.21 301 ASP B N 1
ATOM 5245 C CA . ASP B 1 302 ? -3.343 -4.550 -0.510 1.00 11.19 301 ASP B CA 1
ATOM 5246 C C . ASP B 1 302 ? -3.150 -4.415 0.995 1.00 10.20 301 ASP B C 1
ATOM 5247 O O . ASP B 1 302 ? -3.485 -5.322 1.755 1.00 10.23 301 ASP B O 1
ATOM 5252 N N . VAL B 1 303 ? -2.639 -3.259 1.427 1.00 10.12 302 VAL B N 1
ATOM 5253 C CA . VAL B 1 303 ? -2.473 -2.952 2.847 1.00 10.02 302 VAL B CA 1
ATOM 5254 C C . VAL B 1 303 ? -3.109 -1.595 3.132 1.00 9.26 302 VAL B C 1
ATOM 5255 O O . VAL B 1 303 ? -3.071 -0.690 2.291 1.00 10.03 302 VAL B O 1
ATOM 5259 N N . ARG B 1 304 ? -3.708 -1.462 4.311 1.00 8.30 303 ARG B N 1
ATOM 5260 C CA . ARG B 1 304 ? -4.123 -0.174 4.847 1.00 7.72 303 ARG B CA 1
ATOM 5261 C C . ARG B 1 304 ? -3.488 -0.014 6.218 1.00 7.86 303 ARG B C 1
ATOM 5262 O O . ARG B 1 304 ? -3.442 -0.974 6.997 1.00 8.73 303 ARG B O 1
ATOM 5270 N N . ILE B 1 305 ? -2.989 1.184 6.514 1.00 7.96 304 ILE B N 1
ATOM 5271 C CA . ILE B 1 305 ? -2.489 1.502 7.846 1.00 7.68 304 ILE B CA 1
ATOM 5272 C C . ILE B 1 305 ? -3.251 2.705 8.370 1.00 7.33 304 ILE B C 1
ATOM 5273 O O . ILE B 1 305 ? -3.407 3.704 7.660 1.00 8.09 304 ILE B O 1
ATOM 5278 N N . TYR B 1 306 ? -3.705 2.606 9.615 1.00 7.19 305 TYR B N 1
ATOM 5279 C CA . TYR B 1 306 ? -4.379 3.676 10.328 1.00 7.35 305 TYR B CA 1
ATOM 5280 C C . TYR B 1 306 ? -3.536 4.077 11.529 1.00 6.88 305 TYR B C 1
ATOM 5281 O O . TYR B 1 306 ? -2.798 3.263 12.089 1.00 8.00 305 TYR B O 1
ATOM 5290 N N . GLY B 1 307 ? -3.651 5.339 11.912 1.00 7.27 306 GLY B N 1
ATOM 5291 C CA . GLY B 1 307 ? -2.937 5.835 13.072 1.00 7.60 306 GLY B CA 1
ATOM 5292 C C . GLY B 1 307 ? -3.180 7.317 13.204 1.00 7.70 306 GLY B C 1
ATOM 5293 O O . GLY B 1 307 ? -4.120 7.852 12.612 1.00 7.95 306 GLY B O 1
ATOM 5294 N N . THR B 1 308 ? -2.322 7.980 13.979 1.00 7.49 307 THR B N 1
ATOM 5295 C CA . THR B 1 308 ? -2.455 9.409 14.241 1.00 7.84 307 THR B CA 1
ATOM 5296 C C . THR B 1 308 ? -1.419 10.183 13.438 1.00 6.76 307 THR B C 1
ATOM 5297 O O . THR B 1 308 ? -0.213 9.948 13.577 1.00 7.77 307 THR B O 1
ATOM 5301 N N . ALA B 1 309 ? -1.887 11.123 12.623 1.00 7.63 308 ALA B N 1
ATOM 5302 C CA . ALA B 1 309 ? -1.028 12.040 11.892 1.00 8.24 308 ALA B CA 1
ATOM 5303 C C . ALA B 1 309 ? -1.041 13.407 12.566 1.00 7.74 308 ALA B C 1
ATOM 5304 O O . ALA B 1 309 ? -1.950 13.738 13.328 1.00 7.84 308 ALA B O 1
ATOM 5306 N N . GLN B 1 310 ? -0.020 14.206 12.267 1.00 8.02 309 GLN B N 1
ATOM 5307 C CA . GLN B 1 310 ? 0.012 15.561 12.805 1.00 7.93 309 GLN B CA 1
ATOM 5308 C C . GLN B 1 310 ? -1.204 16.339 12.309 1.00 8.14 309 GLN B C 1
ATOM 5309 O O . GLN B 1 310 ? -1.614 16.188 11.156 1.00 9.01 309 GLN B O 1
ATOM 5315 N N . LEU B 1 311 ? -1.802 17.171 13.169 1.00 8.36 310 LEU B N 1
ATOM 5316 C CA . LEU B 1 311 ? -1.445 17.334 14.582 1.00 8.85 310 LEU B CA 1
ATOM 5317 C C . LEU B 1 311 ? -2.158 16.285 15.446 1.00 8.23 310 LEU B C 1
ATOM 5318 O O . LEU B 1 311 ? -1.567 15.716 16.360 1.00 9.07 310 LEU B O 1
ATOM 5323 N N . ASN B 1 312 ? -3.435 16.029 15.155 1.00 8.64 311 ASN B N 1
ATOM 5324 C CA . ASN B 1 312 ? -4.141 14.893 15.739 1.00 8.73 311 ASN B CA 1
ATOM 5325 C C . ASN B 1 312 ? -5.286 14.508 14.817 1.00 8.04 311 ASN B C 1
ATOM 5326 O O . ASN B 1 312 ? -6.432 14.919 15.028 1.00 10.12 311 ASN B O 1
ATOM 5331 N N . VAL B 1 313 ? -4.981 13.741 13.775 1.00 8.51 312 VAL B N 1
ATOM 5332 C CA . VAL B 1 313 ? -5.990 13.272 12.838 1.00 10.50 312 VAL B CA 1
ATOM 5333 C C . VAL B 1 313 ? -5.783 11.789 12.581 1.00 9.16 312 VAL B C 1
ATOM 5334 O O . VAL B 1 313 ? -4.668 11.267 12.676 1.00 9.18 312 VAL B O 1
ATOM 5338 N N . LEU B 1 314 ? -6.881 11.105 12.290 1.00 8.62 313 LEU B N 1
ATOM 5339 C CA . LEU B 1 314 ? -6.842 9.689 11.948 1.00 8.34 313 LEU B CA 1
ATOM 5340 C C . LEU B 1 314 ? -6.448 9.564 10.480 1.00 8.26 313 LEU B C 1
ATOM 5341 O O . LEU B 1 314 ? -7.208 9.972 9.593 1.00 9.60 313 LEU B O 1
ATOM 5346 N N . PHE B 1 315 ? -5.261 9.021 10.217 1.00 8.11 314 PHE B N 1
ATOM 5347 C CA . PHE B 1 315 ? -4.806 8.856 8.844 1.00 8.32 314 PHE B CA 1
ATOM 5348 C C . PHE B 1 315 ? -5.168 7.481 8.302 1.00 8.07 314 PHE B C 1
ATOM 5349 O O . PHE B 1 315 ? -5.360 6.518 9.049 1.00 8.38 314 PHE B O 1
ATOM 5357 N N . GLU B 1 316 ? -5.217 7.404 6.972 1.00 8.85 315 GLU B N 1
ATOM 5358 C CA . GLU B 1 316 ? -5.261 6.144 6.244 1.00 9.32 315 GLU B CA 1
ATOM 5359 C C . GLU B 1 316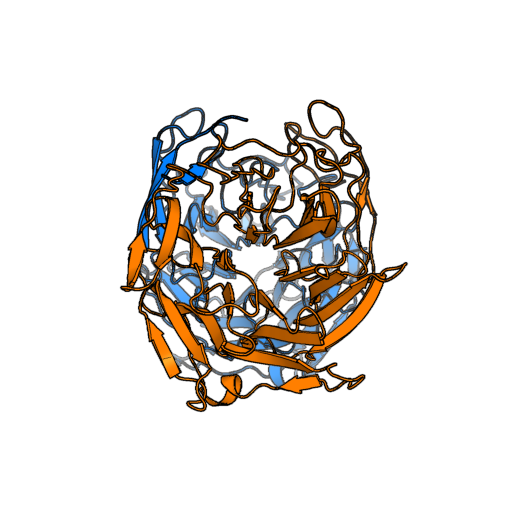 ? -4.196 6.174 5.158 1.00 9.26 315 GLU B C 1
ATOM 5360 O O . GLU B 1 316 ? -4.263 6.999 4.238 1.00 11.12 315 GLU B O 1
ATOM 5366 N N . ARG B 1 317 ? -3.220 5.278 5.265 1.00 9.05 316 ARG B N 1
ATOM 5367 C CA . ARG B 1 317 ? -2.218 5.063 4.232 1.00 9.31 316 ARG B CA 1
ATOM 5368 C C . ARG B 1 317 ? -2.597 3.821 3.441 1.00 8.66 316 ARG B C 1
ATOM 5369 O O . ARG B 1 317 ? -3.043 2.826 4.017 1.00 9.60 316 ARG B O 1
ATOM 5377 N N . ILE B 1 318 ? -2.407 3.879 2.123 1.00 9.98 317 ILE B N 1
ATOM 5378 C CA . ILE B 1 318 ? -2.924 2.869 1.201 1.00 10.63 317 ILE B CA 1
ATOM 5379 C C . ILE B 1 318 ? -1.780 2.273 0.386 1.00 10.29 317 ILE B C 1
ATOM 5380 O O . ILE B 1 318 ? -1.082 2.995 -0.337 1.00 11.96 317 ILE B O 1
ATOM 5385 N N . PHE B 1 319 ? -1.617 0.956 0.469 1.00 10.07 318 PHE B N 1
ATOM 5386 C CA . PHE B 1 319 ? -0.751 0.200 -0.426 1.00 10.38 318 PHE B CA 1
ATOM 5387 C C . PHE B 1 319 ? -1.672 -0.564 -1.361 1.00 11.86 318 PHE B C 1
ATOM 5388 O O . PHE B 1 319 ? -2.444 -1.419 -0.917 1.00 11.73 318 PHE B O 1
ATOM 5396 N N . ARG B 1 320 ? -1.610 -0.239 -2.647 1.00 12.96 319 ARG B N 1
ATOM 5397 C CA . ARG B 1 320 ? -2.572 -0.764 -3.603 1.00 14.16 319 ARG B CA 1
ATOM 5398 C C . ARG B 1 320 ? -1.853 -0.934 -4.930 1.00 16.41 319 ARG B C 1
ATOM 5399 O O . ARG B 1 320 ? -1.164 -0.015 -5.381 1.00 17.35 319 ARG B O 1
ATOM 5407 N N . TYR B 1 321 ? -1.992 -2.118 -5.529 1.00 19.20 320 TYR B N 1
ATOM 5408 C CA A TYR B 1 321 ? -1.327 -2.416 -6.797 0.50 20.66 320 TYR B CA 1
ATOM 5409 C CA B TYR B 1 321 ? -1.317 -2.468 -6.779 0.50 20.15 320 TYR B CA 1
ATOM 5410 C C . TYR B 1 321 ? 0.188 -2.226 -6.699 1.00 19.40 320 TYR B C 1
ATOM 5411 O O . TYR B 1 321 ? 0.821 -1.715 -7.623 1.00 20.93 320 TYR B O 1
ATOM 5428 N N . GLY B 1 322 ? 0.768 -2.605 -5.562 1.00 18.25 321 GLY B N 1
ATOM 5429 C CA . GLY B 1 322 ? 2.209 -2.614 -5.412 1.00 19.04 321 GLY B CA 1
ATOM 5430 C C . GLY B 1 322 ? 2.876 -1.299 -5.079 1.00 19.21 321 GLY B C 1
ATOM 5431 O O . GLY B 1 322 ? 4.111 -1.244 -5.081 1.00 19.93 321 GLY B O 1
ATOM 5432 N N . VAL B 1 323 ? 2.121 -0.239 -4.785 1.00 17.87 322 VAL B N 1
ATOM 5433 C CA . VAL B 1 323 ? 2.714 1.053 -4.448 1.00 18.30 322 VAL B CA 1
ATOM 5434 C C . VAL B 1 323 ? 1.982 1.677 -3.267 1.00 15.39 322 VAL B C 1
ATOM 5435 O O . VAL B 1 323 ? 0.777 1.479 -3.081 1.00 15.54 322 VAL B O 1
ATOM 5439 N N . TRP B 1 324 ? 2.726 2.440 -2.467 1.00 14.77 323 TRP B N 1
ATOM 5440 C CA . TRP B 1 324 ? 2.124 3.293 -1.449 1.00 13.95 323 TRP B CA 1
ATOM 5441 C C . TRP B 1 324 ? 1.628 4.562 -2.124 1.00 14.94 323 TRP B C 1
ATOM 5442 O O . TRP B 1 324 ? 2.411 5.297 -2.736 1.00 17.24 323 TRP B O 1
ATOM 5453 N N . GLU B 1 325 ? 0.329 4.810 -2.028 1.00 14.26 324 GLU B N 1
ATOM 5454 C CA . GLU B 1 325 ? -0.251 5.941 -2.730 1.00 15.72 324 GLU B CA 1
ATOM 5455 C C . GLU B 1 325 ? 0.150 7.246 -2.057 1.00 15.91 324 GLU B C 1
ATOM 5456 O O . GLU B 1 325 ? 0.233 7.335 -0.828 1.00 15.26 324 GLU B O 1
ATOM 5462 N N . GLU B 1 326 ? 0.437 8.254 -2.882 1.00 17.28 325 GLU B N 1
ATOM 5463 C CA . GLU B 1 326 ? 0.918 9.526 -2.359 1.00 18.93 325 GLU B CA 1
ATOM 5464 C C . GLU B 1 326 ? -0.159 10.252 -1.566 1.00 19.52 325 GLU B C 1
ATOM 5465 O O . GLU B 1 326 ? 0.157 10.957 -0.600 1.00 19.00 325 GLU B O 1
ATOM 5471 N N . LYS B 1 327 ? -1.424 10.094 -1.949 1.00 20.33 326 LYS B N 1
ATOM 5472 C CA . LYS B 1 327 ? -2.527 10.673 -1.194 1.00 20.63 326 LYS B CA 1
ATOM 5473 C C . LYS B 1 327 ? -2.729 9.876 0.088 1.00 18.32 326 LYS B C 1
ATOM 5474 O O . LYS B 1 327 ? -3.113 8.701 0.046 1.00 18.76 326 LYS B O 1
ATOM 5480 N N . ILE B 1 328 ? -2.444 10.505 1.224 1.00 17.76 327 ILE B N 1
ATOM 5481 C CA . ILE B 1 328 ? -2.740 9.960 2.543 1.00 16.29 327 ILE B CA 1
ATOM 5482 C C . ILE B 1 328 ? -4.016 10.626 3.024 1.00 16.04 327 ILE B C 1
ATOM 5483 O O . ILE B 1 328 ? -4.114 11.858 3.035 1.00 18.05 327 ILE B O 1
ATOM 5488 N N . HIS B 1 329 ? -5.000 9.823 3.392 1.00 14.52 328 HIS B N 1
ATOM 5489 C CA . HIS B 1 329 ? -6.303 10.356 3.744 1.00 15.16 328 HIS B CA 1
ATOM 5490 C C . HIS B 1 329 ? -6.384 10.655 5.233 1.00 13.87 328 HIS B C 1
ATOM 5491 O O . HIS B 1 329 ? -5.586 10.169 6.034 1.00 12.32 328 HIS B O 1
ATOM 5498 N N . SER B 1 330 ? -7.349 11.498 5.586 1.00 13.49 329 SER B N 1
ATOM 5499 C CA A SER B 1 330 ? -7.730 11.727 6.970 0.60 13.29 329 SER B CA 1
ATOM 5500 C CA B SER B 1 330 ? -7.735 11.752 6.966 0.40 13.06 329 SER B CA 1
ATOM 5501 C C . SER B 1 330 ? -9.213 11.421 7.113 1.00 11.94 329 SER B C 1
ATOM 5502 O O . SER B 1 330 ? -10.005 11.687 6.203 1.00 14.46 329 SER B O 1
ATOM 5507 N N . ILE B 1 331 ? -9.579 10.844 8.251 1.00 11.82 330 ILE B N 1
ATOM 5508 C CA . ILE B 1 331 ? -10.949 10.435 8.533 1.00 11.14 330 ILE B CA 1
ATOM 5509 C C . ILE B 1 331 ? -11.424 11.277 9.709 1.00 10.17 330 ILE B C 1
ATOM 5510 O O . ILE B 1 331 ? -10.925 11.122 10.829 1.00 10.34 330 ILE B O 1
ATOM 5515 N N . SER B 1 332 ? -12.374 12.175 9.466 1.00 11.07 331 SER B N 1
ATOM 5516 C CA . SER B 1 332 ? -12.836 13.058 10.528 1.00 10.52 331 SER B CA 1
ATOM 5517 C C . SER B 1 332 ? -13.685 12.300 11.539 1.00 10.68 331 SER B C 1
ATOM 5518 O O . SER B 1 332 ? -14.566 11.518 11.174 1.00 11.46 331 SER B O 1
ATOM 5521 N N . VAL B 1 333 ? -13.437 12.563 12.824 1.00 10.60 332 VAL B N 1
ATOM 5522 C CA . VAL B 1 333 ? -14.152 11.873 13.895 1.00 11.04 332 VAL B CA 1
ATOM 5523 C C . VAL B 1 333 ? -14.785 12.867 14.859 1.00 10.53 332 VAL B C 1
ATOM 5524 O O . VAL B 1 333 ? -15.249 12.489 15.942 1.00 12.04 332 VAL B O 1
ATOM 5528 N N . GLY B 1 334 ? -14.822 14.135 14.469 1.00 10.60 333 GLY B N 1
ATOM 5529 C CA . GLY B 1 334 ? -15.426 15.157 15.304 1.00 12.30 333 GLY B CA 1
ATOM 5530 C C . GLY B 1 334 ? -14.900 16.533 14.933 1.00 10.90 333 GLY B C 1
ATOM 5531 O O . GLY B 1 334 ? -14.391 16.740 13.836 1.00 11.85 333 GLY B O 1
ATOM 5532 N N . LYS B 1 335 ? -15.030 17.452 15.885 1.00 10.96 334 LYS B N 1
ATOM 5533 C CA . LYS B 1 335 ? -14.654 18.842 15.662 1.00 11.55 334 LYS B CA 1
ATOM 5534 C C . LYS B 1 335 ? -13.150 18.983 15.466 1.00 11.44 334 LYS B C 1
ATOM 5535 O O . LYS B 1 335 ? -12.348 18.258 16.063 1.00 10.65 334 LYS B O 1
ATOM 5541 N N . GLU B 1 336 ? -12.775 19.950 14.631 1.00 11.08 335 GLU B N 1
ATOM 5542 C CA . GLU B 1 336 ? -11.397 20.132 14.207 1.00 11.34 335 GLU B CA 1
ATOM 5543 C C . GLU B 1 336 ? -11.064 21.612 14.144 1.00 11.11 335 GLU B C 1
ATOM 5544 O O . GLU B 1 336 ? -11.935 22.448 13.885 1.00 13.73 335 GLU B O 1
ATOM 5550 N N . ILE B 1 337 ? -9.793 21.923 14.375 1.00 10.83 336 ILE B N 1
ATOM 5551 C CA A ILE B 1 337 ? -9.322 23.277 14.135 0.70 11.89 336 ILE B CA 1
ATOM 5552 C CA B ILE B 1 337 ? -9.248 23.274 14.249 0.30 10.95 336 ILE B CA 1
ATOM 5553 C C . ILE B 1 337 ? -8.048 23.211 13.314 1.00 10.80 336 ILE B C 1
ATOM 5554 O O . ILE B 1 337 ? -7.195 22.333 13.491 1.00 11.73 336 ILE B O 1
ATOM 5563 N N . PRO B 1 338 ? -7.904 24.123 12.350 1.00 11.74 337 PRO B N 1
ATOM 5564 C CA . PRO B 1 338 ? -6.668 24.210 11.567 1.00 11.92 337 PRO B CA 1
ATOM 5565 C C . PRO B 1 338 ? -5.684 25.102 12.303 1.00 10.77 337 PRO B C 1
ATOM 5566 O O . PRO B 1 338 ? -6.050 26.138 12.861 1.00 12.40 337 PRO B O 1
ATOM 5570 N N . ILE B 1 339 ? -4.414 24.701 12.298 1.00 9.85 338 ILE B N 1
ATOM 5571 C CA . ILE B 1 339 ? -3.358 25.433 12.993 1.00 9.88 338 ILE B CA 1
ATOM 5572 C C . ILE B 1 339 ? -2.167 25.560 12.056 1.00 10.29 338 ILE B C 1
ATOM 5573 O O . ILE B 1 339 ? -1.786 24.589 11.393 1.00 11.53 338 ILE B O 1
ATOM 5578 N N . GLU B 1 340 ? -1.591 26.757 11.988 1.00 10.97 339 GLU B N 1
ATOM 5579 C CA . GLU B 1 340 ? -0.363 26.948 11.230 1.00 11.78 339 GLU B CA 1
ATOM 5580 C C . GLU B 1 340 ? 0.801 26.262 11.927 1.00 9.74 339 GLU B C 1
ATOM 5581 O O . GLU B 1 340 ? 0.922 26.302 13.154 1.00 10.48 339 GLU B O 1
ATOM 5587 N N . VAL B 1 341 ? 1.671 25.653 11.127 1.00 11.29 340 VAL B N 1
ATOM 5588 C CA . VAL B 1 341 ? 2.846 24.944 11.609 1.00 11.68 340 VAL B CA 1
ATOM 5589 C C . VAL B 1 341 ? 4.068 25.568 10.957 1.00 11.96 340 VAL B C 1
ATOM 5590 O O . VAL B 1 341 ? 4.062 25.835 9.751 1.00 14.34 340 VAL B O 1
ATOM 5594 N N . VAL B 1 342 ? 5.117 25.794 11.745 1.00 11.48 341 VAL B N 1
ATOM 5595 C CA A VAL B 1 342 ? 6.377 26.325 11.239 0.70 12.57 341 VAL B CA 1
ATOM 5596 C CA B VAL B 1 342 ? 6.377 26.336 11.248 0.30 11.98 341 VAL B CA 1
ATOM 5597 C C . VAL B 1 342 ? 7.507 25.388 11.636 1.00 11.44 341 VAL B C 1
ATOM 5598 O O . VAL B 1 342 ? 7.567 24.922 12.779 1.00 12.22 341 VAL B O 1
ATOM 5605 N N . GLY B 1 343 ? 8.390 25.095 10.683 1.00 11.89 342 GLY B N 1
ATOM 5606 C CA . GLY B 1 343 ? 9.549 24.270 10.972 1.00 12.35 342 GLY B CA 1
ATOM 5607 C C . GLY B 1 343 ? 10.640 25.116 11.595 1.00 13.04 342 GLY B C 1
ATOM 5608 O O . GLY B 1 343 ? 10.980 26.187 11.081 1.00 15.13 342 GLY B O 1
ATOM 5609 N N . VAL B 1 344 ? 11.194 24.638 12.709 1.00 12.36 343 VAL B N 1
ATOM 5610 C CA A VAL B 1 344 ? 12.243 25.363 13.407 0.40 14.19 343 VAL B CA 1
ATOM 5611 C CA B VAL B 1 344 ? 12.213 25.351 13.474 0.60 13.55 343 VAL B CA 1
ATOM 5612 C C . VAL B 1 344 ? 13.412 24.429 13.675 1.00 15.68 343 VAL B C 1
ATOM 5613 O O . VAL B 1 344 ? 13.239 23.232 13.937 1.00 17.01 343 VAL B O 1
ATOM 5620 N N . ALA B 1 345 ? 14.617 24.987 13.567 1.00 21.77 344 ALA B N 1
ATOM 5621 C CA . ALA B 1 345 ? 15.861 24.251 13.710 1.00 26.30 344 ALA B CA 1
ATOM 5622 C C . ALA B 1 345 ? 16.335 24.274 15.161 1.00 29.56 344 ALA B C 1
ATOM 5623 O O . ALA B 1 345 ? 15.760 24.941 16.024 1.00 31.55 344 ALA B O 1
#

Sequence (687 aa):
PVEFPKKSLRASSSHSSSSEEGGTTKEEDIYGYELLYRRSAFASYIAPTGAWNLVWFQAADGSIKQARWYGEEWVISSTVLAPGKALQGTPLTALLWGPQDTVRLYYLSPQFELQEWCWDTKNGADNKKYDGALNAAKKVKVAPYSKLGAVSFGGANLRVYYQGTNNKKLEEYTFGGGQGWKKGATLLPGDPLPGTYISFVNRNKWDANPPSIRGYFQTVTGSLAEQVWETTGGWRIGQFVIPAAPFLTPISATVVSSPEKDFPKIHVYWLSVESTIIIESSVNWHGWKAPKKQIDNISVVKADISATSFTRDDGTVDVRIYGTAQLNVLFERIFRYGVVWEEEKIHHSISVGKKEIPIEVVGVVAAPPVEFPKKSLRASSSHSSEEGGTTKKEEDIYGYELLYRSAFASYIAPTGAWNLVWFQAADGSIKQARWYGEEWVISTVLAPGKALQGTPLTALLWGPQDTVRLYYLSPQFELQEWCWDTKNGADNNKYDGALNAAKVKKVAPYSKLGAVSFGGANLRVYYQGTNNKLEEYTFGGGQGWKKGATLLPGDDPLPGTYISFVNRNKKWDANPPSIRGYFQTVTGSLAEQVWETTGGWRIGQFVIPAAPFLTPISATVSSPEKDFPKIHVYWLSVESTIIIESSVNWHGWKAPKKQIDNISVVKADISATSFTRDDGTVDVRIYGTAQLNVLFERIFRYYGVWEEKIHSSISVGKEIIPIEVVVGVVA

B-factor: mean 14.27, std 10.19, range [4.56, 65.5]